Protein AF-A0A1E4EXP7-F1 (afdb_monomer)

Solvent-accessible surface area (backbone atoms only — not comparable to full-atom values): 27212 Å² total; per-residue (Å²): 141,88,82,90,79,83,70,79,64,66,71,60,51,71,40,65,64,54,42,50,50,17,50,49,35,10,52,32,34,18,41,56,53,48,51,50,27,26,56,48,20,14,57,76,69,69,42,52,72,47,19,53,50,53,31,51,52,49,46,51,54,23,49,56,52,50,35,57,50,55,22,58,59,21,24,56,42,31,62,53,93,47,59,68,59,51,48,50,54,48,51,49,32,39,49,22,26,16,51,13,16,44,50,32,41,74,40,35,38,18,46,23,33,23,39,35,50,50,32,53,46,40,69,80,60,34,77,73,47,68,76,38,67,69,49,48,53,53,38,57,55,35,39,77,41,70,45,89,61,89,65,63,92,89,54,54,74,87,58,60,67,65,42,50,49,48,41,19,52,29,33,14,45,45,60,30,29,48,51,29,13,39,46,38,18,41,70,36,64,76,28,26,50,14,15,47,37,44,16,53,41,41,41,47,52,22,51,48,44,37,60,70,54,32,49,56,56,56,47,50,52,45,52,34,34,67,71,66,77,39,64,70,56,38,44,42,30,49,37,54,52,50,31,47,21,40,20,53,5,22,54,48,12,68,71,47,34,63,58,48,31,52,53,47,42,52,51,27,53,63,47,28,69,42,7,60,59,42,62,72,49,51,60,65,60,24,52,49,41,17,52,45,34,29,55,55,43,44,52,43,22,23,55,43,30,14,44,76,68,67,38,52,69,57,26,48,52,52,33,51,51,51,50,49,51,39,55,52,50,54,32,61,50,48,22,53,56,17,7,26,45,26,42,29,38,76,66,74,40,53,76,55,49,58,57,52,50,50,48,39,41,48,22,32,26,53,11,26,49,50,23,54,43,39,38,50,20,42,25,43,46,45,45,51,50,43,56,48,30,72,76,63,76,35,68,68,61,48,52,59,46,61,70,36,75,88,40,44,66,64,59,61,67,31,66,46,75,66,59,72,82,86,56,54,82,76,59,52,78,81,50,65,65,69,47,48,54,47,43,19,55,33,36,13,43,44,62,28,27,48,56,22,12,44,49,23,12,37,54,29,41,44,50,22,51,55,32,48,77,71,74,42,94,28,38,55,36,31,5,12,14,40,14,11,38,39,42,18,53,38,42,37,48,52,23,51,51,49,39,58,69,55,39,46,55,56,52,49,51,49,44,53,34,33,57,71,66,77,36,60,71,63,58,47,51,45,49,36,50,52,52,40,52,18,42,28,50,4,27,52,50,18,66,70,45,34,62,63,49,16,52,52,41,36,52,52,15,43,50,53,23,47,64,68,66,107

Mean predicted aligned error: 7.11 Å

Secondary structure (DSSP, 8-state):
---S-----GGGGGSHHHHHHHHHHHHHHHHHHGGGGHHHHHHHHS-HHHHHHHHHHHHHHHHHHHHHHHHHHHGGGGT-S-HHHHHHHHHHHHHHHHHHHHHHHHTHHHHHHHHHHHHHHHHHH-GGGGGSHHHHHHHHHHTTSPP-----TT--TT--HHHHHHHHHHHHHHHHHHHHHHHHHHH-GGGHHHHHHHHHHHHHHHHHHIIIIIHHHHHHHHHHHHTTSS-THHHHHHHHHHHHHHHHHHHHHHHHHHHHHHHHHHHHHHHHHTHHHHHH--HHHHHHHHHHHHHHHHHHHHHHHHHHTS-HHHHHHHHHHHHHHHHHHHHHHHHHHHHHHHHHHHTT-HHHHHHHHHHHHHHHHHHHHHHHHTHHHHHHHHHHHHHHHHHHS-HHHHHHHHTSGGGHHHHHTT------TT--GGGGGGS-HHHHHHHHHHHHHHHHHHHHHHHHHHHHHHHHHHHHHTT---HHHHHHHHHHHHHHHHHHHHHHHHIIIIIHHHHHHHHHHHHTTSS-HHHHHHHHHHHHHHHHHHHHHHHHHHHHHHHHHHHHHHHHHHHTT-

Nearest PDB structures (foldseek):
  6jb3-assembly1_B  TM=1.996E-01  e=1.560E-01  Mesocricetus auratus
  7vlu-assembly1_A  TM=1.390E-01  e=1.387E-01  Rattus norvegicus
  8s5u-assembly1_A  TM=1.853E-01  e=9.486E+00  Homo sapiens

Sequence (566 aa):
MNGIQVLLNLHLLSDPRLCFIVLISGVVAMLGSLNIASRPAAVVTGKVAQATTIAGIAFMFSRLANMFYQPLMAGYTGGNPDPHILFQQVQLVVVGSALGGLASWLLLPNFISMFCAMVEQLDEHGIKSFLKPAVAARILGQFAKRYPMGVRLGQLHGIPKSFLFFNVFATAVWTVGALSAIYCSGAMPAYKSTALLLSGLVNSFAAIAFTMWVDPQAALITDDVVENRRPREQIFAAAIHLGLGNFVGGILGLAVMHVSIALIGQATLQIGSQGSLVAGSIWPIIALNVGLTILASTSYAARVSAVITRQVALALAIYNFFNLITRLSQQIYLPLVGSMSDFLVNQHQVDKLENQLRGLIGGASFGALLGLLLLPTFIEIINQAIRQMQRHGSMAVVVLRCLRPASWPVILGCLRPPSFMGVGLADLKRIPNFFLIGNVLVLSIHTMGSFAAVCAGAHLSALAANMAQAGQENSTMLAAAGAATLLSSVVNGIATITLSLVVDPSTSRITDQCRRDNRPLGDIKTTALFLMLGMLGGTLLSQVFFTPARLLIQHCAVLLATFLGK

Structure (mmCIF, N/CA/C/O backbone):
data_AF-A0A1E4EXP7-F1
#
_entry.id   AF-A0A1E4EXP7-F1
#
loop_
_atom_site.group_PDB
_atom_site.id
_atom_site.type_symbol
_atom_site.label_atom_id
_atom_site.label_alt_id
_atom_site.label_comp_id
_atom_site.label_asym_id
_atom_site.label_entity_id
_atom_site.label_seq_id
_atom_site.pdbx_PDB_ins_code
_atom_site.Cartn_x
_atom_site.Cartn_y
_atom_site.Cartn_z
_atom_site.occupancy
_atom_site.B_iso_or_equiv
_atom_site.auth_seq_id
_atom_site.auth_comp_id
_atom_site.auth_asym_id
_atom_site.auth_atom_id
_atom_site.pdbx_PDB_model_num
ATOM 1 N N . MET A 1 1 ? -2.631 -22.119 -27.568 1.00 36.56 1 MET A N 1
ATOM 2 C CA . MET A 1 1 ? -2.893 -23.382 -26.849 1.00 36.56 1 MET A CA 1
ATOM 3 C C . MET A 1 1 ? -1.798 -24.369 -27.220 1.00 36.56 1 MET A C 1
ATOM 5 O O . MET A 1 1 ? -1.844 -24.884 -28.320 1.00 36.56 1 MET A O 1
ATOM 9 N N . ASN A 1 2 ? -0.823 -24.582 -26.336 1.00 33.06 2 ASN A N 1
ATOM 10 C CA . ASN A 1 2 ? 0.008 -25.789 -26.277 1.00 33.06 2 ASN A CA 1
ATOM 11 C C . ASN A 1 2 ? -0.004 -26.192 -24.802 1.00 33.06 2 ASN A C 1
ATOM 13 O O . ASN A 1 2 ? 0.475 -25.446 -23.950 1.00 33.06 2 ASN A O 1
ATOM 17 N N . GLY A 1 3 ? -0.706 -27.279 -24.502 1.00 36.84 3 GLY A N 1
ATOM 18 C CA . GLY A 1 3 ? -0.914 -27.764 -23.148 1.00 36.84 3 GLY A CA 1
ATOM 19 C C . GLY A 1 3 ? 0.183 -28.728 -22.708 1.00 36.84 3 GLY A C 1
ATOM 20 O O . GLY A 1 3 ? 0.629 -29.555 -23.490 1.00 36.84 3 GLY A O 1
ATOM 21 N N . ILE A 1 4 ? 0.482 -28.652 -21.408 1.00 41.91 4 ILE A N 1
ATOM 22 C CA . ILE A 1 4 ? 0.804 -29.791 -20.535 1.00 41.91 4 ILE A CA 1
ATOM 23 C C . ILE A 1 4 ? 2.222 -30.372 -20.690 1.00 41.91 4 ILE A C 1
ATOM 25 O O . ILE A 1 4 ? 2.430 -31.399 -21.317 1.00 41.91 4 ILE A O 1
ATOM 29 N N . GLN A 1 5 ? 3.188 -29.731 -20.025 1.00 40.31 5 GLN A N 1
ATOM 30 C CA . GLN A 1 5 ? 3.947 -30.269 -18.875 1.00 40.31 5 GLN A CA 1
ATOM 31 C C . GLN A 1 5 ? 5.170 -29.376 -18.632 1.00 40.31 5 GLN A C 1
ATOM 33 O O . GLN A 1 5 ? 6.296 -29.705 -18.989 1.00 40.31 5 GLN A O 1
ATOM 38 N N . VAL A 1 6 ? 4.964 -28.228 -17.984 1.00 47.38 6 VAL A N 1
ATOM 39 C CA . VAL A 1 6 ? 6.074 -27.573 -17.289 1.00 47.38 6 VAL A CA 1
ATOM 40 C C . VAL A 1 6 ? 6.144 -28.231 -15.921 1.00 47.38 6 VAL A C 1
ATOM 42 O O . VAL A 1 6 ? 5.495 -27.798 -14.971 1.00 47.38 6 VAL A O 1
ATOM 45 N N . LEU A 1 7 ? 6.853 -29.358 -15.851 1.00 51.53 7 LEU A N 1
ATOM 46 C CA . LEU A 1 7 ? 7.320 -29.888 -14.576 1.00 51.53 7 LEU A CA 1
ATOM 47 C C . LEU A 1 7 ? 8.075 -28.741 -13.899 1.00 51.53 7 LEU A C 1
ATOM 49 O O . LEU A 1 7 ? 8.980 -28.164 -14.501 1.00 51.53 7 LEU A O 1
ATOM 53 N N . LEU A 1 8 ? 7.634 -28.346 -12.702 1.00 61.16 8 LEU A N 1
ATOM 54 C CA . LEU A 1 8 ? 8.267 -27.279 -11.935 1.00 61.16 8 LEU A CA 1
ATOM 55 C C . LEU A 1 8 ? 9.754 -27.624 -11.825 1.00 61.16 8 LEU A C 1
ATOM 57 O O . LEU A 1 8 ? 10.100 -28.642 -11.222 1.00 61.16 8 LEU A O 1
ATOM 61 N N . ASN A 1 9 ? 10.623 -26.842 -12.467 1.00 72.69 9 ASN A N 1
ATOM 62 C CA . ASN A 1 9 ? 12.036 -27.176 -12.509 1.00 72.69 9 ASN A CA 1
ATOM 63 C C . ASN A 1 9 ? 12.654 -26.876 -11.141 1.00 72.69 9 ASN A C 1
ATOM 65 O O . ASN A 1 9 ? 13.108 -25.766 -10.870 1.00 72.69 9 ASN A O 1
ATOM 69 N N . LEU A 1 10 ? 12.647 -27.878 -10.261 1.00 69.75 10 LEU A N 1
ATOM 70 C CA . LEU A 1 10 ? 13.203 -27.778 -8.913 1.00 69.75 10 LEU A CA 1
ATOM 71 C C . LEU A 1 10 ? 14.708 -27.489 -8.931 1.00 69.75 10 LEU A C 1
ATOM 73 O O . LEU A 1 10 ? 15.226 -26.992 -7.936 1.00 69.75 10 LEU A O 1
ATOM 77 N N . HIS A 1 11 ? 15.398 -27.708 -10.057 1.00 72.06 11 HIS A N 1
ATOM 78 C CA . HIS A 1 11 ? 16.786 -27.286 -10.221 1.00 72.06 11 HIS A CA 1
ATOM 79 C C . HIS A 1 11 ? 16.941 -25.764 -10.092 1.00 72.06 11 HIS A C 1
ATOM 81 O O . HIS A 1 11 ? 17.993 -25.301 -9.681 1.00 72.06 11 HIS A O 1
ATOM 87 N N . LEU A 1 12 ? 15.906 -24.957 -10.353 1.00 75.94 12 LEU A N 1
ATOM 88 C CA . LEU A 1 12 ? 15.971 -23.508 -10.121 1.00 75.94 12 LEU A CA 1
ATOM 89 C C . LEU A 1 12 ? 16.140 -23.150 -8.635 1.00 75.94 12 LEU A C 1
ATOM 91 O O . LEU A 1 12 ? 16.647 -22.076 -8.328 1.00 75.94 12 LEU A O 1
ATOM 95 N N . LEU A 1 13 ? 15.769 -24.041 -7.706 1.00 71.62 13 LEU A N 1
ATOM 96 C CA . LEU A 1 13 ? 16.026 -23.857 -6.271 1.00 71.62 13 LEU A CA 1
ATOM 97 C C . LEU A 1 13 ? 17.495 -24.082 -5.889 1.00 71.62 13 LEU A C 1
ATOM 99 O O . LEU A 1 13 ? 17.855 -23.806 -4.745 1.00 71.62 13 LEU A O 1
ATOM 103 N N . SER A 1 14 ? 18.345 -24.557 -6.809 1.00 72.69 14 SER A N 1
ATOM 104 C CA . SER A 1 14 ? 19.792 -24.566 -6.581 1.00 72.69 14 SER A CA 1
ATOM 105 C C . SER A 1 14 ? 20.354 -23.149 -6.475 1.00 72.69 14 SER A C 1
ATOM 107 O O . SER A 1 14 ? 21.429 -22.972 -5.912 1.00 72.69 14 SER A O 1
ATOM 109 N N . ASP A 1 15 ? 19.639 -22.147 -7.001 1.00 80.94 15 ASP A N 1
ATOM 110 C CA . ASP A 1 15 ? 19.939 -20.746 -6.745 1.00 80.94 15 ASP A CA 1
ATOM 111 C C . ASP A 1 15 ? 19.566 -20.402 -5.285 1.00 80.94 15 ASP A C 1
ATOM 113 O O . ASP A 1 15 ? 18.373 -20.361 -4.939 1.00 80.94 15 ASP A O 1
ATOM 117 N N . PRO A 1 16 ? 20.555 -20.134 -4.405 1.00 81.31 16 PRO A N 1
ATOM 118 C CA . PRO A 1 16 ? 20.297 -19.818 -3.001 1.00 81.31 16 PRO A CA 1
ATOM 119 C C . PRO A 1 16 ? 19.409 -18.580 -2.840 1.00 81.31 16 PRO A C 1
ATOM 121 O O . PRO A 1 16 ? 18.680 -18.460 -1.852 1.00 81.31 16 PRO A O 1
ATOM 124 N N . ARG A 1 17 ? 19.412 -17.675 -3.822 1.00 81.06 17 ARG A N 1
ATOM 125 C CA . ARG A 1 17 ? 18.626 -16.440 -3.806 1.00 81.06 17 ARG A CA 1
ATOM 126 C C . ARG A 1 17 ? 17.150 -16.731 -4.032 1.00 81.06 17 ARG A C 1
ATOM 128 O O . ARG A 1 17 ? 16.307 -16.191 -3.316 1.00 81.06 17 ARG A O 1
ATOM 135 N N . LEU A 1 18 ? 16.821 -17.594 -4.995 1.00 84.56 18 LEU A N 1
ATOM 136 C CA . LEU A 1 18 ? 15.436 -17.988 -5.245 1.00 84.56 18 LEU A CA 1
ATOM 137 C C . LEU A 1 18 ? 14.900 -18.775 -4.050 1.00 84.56 18 LEU A C 1
ATOM 139 O O . LEU A 1 18 ? 13.798 -18.497 -3.584 1.00 84.56 18 LEU A O 1
ATOM 143 N N . CYS A 1 19 ? 15.706 -19.686 -3.501 1.00 86.69 19 CYS A N 1
ATOM 144 C CA . CYS A 1 19 ? 15.365 -20.420 -2.284 1.00 86.69 19 CYS A CA 1
ATOM 145 C C . CYS A 1 19 ? 15.059 -19.470 -1.111 1.00 86.69 19 CYS A C 1
ATOM 147 O O . CYS A 1 19 ? 14.025 -19.602 -0.452 1.00 86.69 19 CYS A O 1
ATOM 149 N N . PHE A 1 20 ? 15.892 -18.445 -0.904 1.00 87.31 20 PHE A N 1
ATOM 150 C CA . PHE A 1 20 ? 15.668 -17.418 0.114 1.00 87.31 20 PHE A CA 1
ATOM 151 C C . PHE A 1 20 ? 14.367 -16.630 -0.106 1.00 87.31 20 PHE A C 1
ATOM 153 O O . PHE A 1 20 ? 13.609 -16.420 0.842 1.00 87.31 20 PHE A O 1
ATOM 160 N N . ILE A 1 21 ? 14.055 -16.235 -1.345 1.00 88.00 21 ILE A N 1
ATOM 161 C CA . ILE A 1 21 ? 12.807 -15.520 -1.668 1.00 88.00 21 ILE A CA 1
ATOM 162 C C . ILE A 1 21 ? 11.582 -16.414 -1.467 1.00 88.00 21 ILE A C 1
ATOM 164 O O . ILE A 1 21 ? 10.581 -15.956 -0.918 1.00 88.00 21 ILE A O 1
ATOM 168 N N . VAL A 1 22 ? 11.652 -17.686 -1.866 1.00 90.44 22 VAL A N 1
ATOM 169 C CA . VAL A 1 22 ? 10.590 -18.680 -1.644 1.00 90.44 22 VAL A CA 1
ATOM 170 C C . VAL A 1 22 ? 10.346 -18.874 -0.144 1.00 90.44 22 VAL A C 1
ATOM 172 O O . VAL A 1 22 ? 9.193 -18.880 0.294 1.00 90.44 22 VAL A O 1
ATOM 175 N N . LEU A 1 23 ? 11.413 -18.954 0.658 1.00 90.81 23 LEU A N 1
ATOM 176 C CA . LEU A 1 23 ? 11.327 -19.053 2.114 1.00 90.81 23 LEU A CA 1
ATOM 177 C C . LEU A 1 23 ? 10.693 -17.800 2.732 1.00 90.81 23 LEU A C 1
ATOM 179 O O . LEU A 1 23 ? 9.751 -17.918 3.515 1.00 90.81 23 LEU A O 1
ATOM 183 N N . ILE A 1 24 ? 11.161 -16.604 2.361 1.00 89.31 24 ILE A N 1
ATOM 184 C CA . ILE A 1 24 ? 10.587 -15.338 2.841 1.00 89.31 24 ILE A CA 1
ATOM 185 C C . ILE A 1 24 ? 9.120 -15.217 2.438 1.00 89.31 24 ILE A C 1
ATOM 187 O O . ILE A 1 24 ? 8.302 -14.844 3.273 1.00 89.31 24 ILE A O 1
ATOM 191 N N . SER A 1 25 ? 8.771 -15.558 1.197 1.00 90.25 25 SER A N 1
ATOM 192 C CA . SER A 1 25 ? 7.389 -15.599 0.707 1.00 90.25 25 SER A CA 1
ATOM 193 C C . SER A 1 25 ? 6.513 -16.483 1.601 1.00 90.25 25 SER A C 1
ATOM 195 O O . SER A 1 25 ? 5.449 -16.054 2.054 1.00 90.25 25 SER A O 1
ATOM 197 N N . GLY A 1 26 ? 7.001 -17.677 1.956 1.00 92.50 26 GLY A N 1
ATOM 198 C CA . GLY A 1 26 ? 6.333 -18.565 2.907 1.00 92.50 26 GLY A CA 1
ATOM 199 C C . GLY A 1 26 ? 6.192 -17.960 4.306 1.00 92.50 26 GLY A C 1
ATOM 200 O O . GLY A 1 26 ? 5.105 -17.989 4.883 1.00 92.50 26 GLY A O 1
ATOM 201 N N . VAL A 1 27 ? 7.246 -17.343 4.847 1.00 90.38 27 VAL A N 1
ATOM 202 C CA . VAL A 1 27 ? 7.195 -16.668 6.158 1.00 90.38 27 VAL A CA 1
ATOM 203 C C . VAL A 1 27 ? 6.195 -15.509 6.146 1.00 90.38 27 VAL A C 1
ATOM 205 O O . VAL A 1 27 ? 5.391 -15.384 7.069 1.00 90.38 27 VAL A O 1
ATOM 208 N N . VAL A 1 28 ? 6.184 -14.689 5.093 1.00 88.75 28 VAL A N 1
ATOM 209 C CA . VAL A 1 28 ? 5.241 -13.574 4.924 1.00 88.75 28 VAL A CA 1
ATOM 210 C C . VAL A 1 28 ? 3.802 -14.087 4.870 1.00 88.75 28 VAL A C 1
ATOM 212 O O . VAL A 1 28 ? 2.951 -13.568 5.596 1.00 88.75 28 VAL A O 1
ATOM 215 N N . ALA A 1 29 ? 3.526 -15.126 4.076 1.00 90.31 29 ALA A N 1
ATOM 216 C CA . ALA A 1 29 ? 2.202 -15.743 3.986 1.00 90.31 29 ALA A CA 1
ATOM 217 C C . ALA A 1 29 ? 1.756 -16.364 5.323 1.00 90.31 29 ALA A C 1
ATOM 219 O O . ALA A 1 29 ? 0.590 -16.237 5.723 1.00 90.31 29 ALA A O 1
ATOM 220 N N . MET A 1 30 ? 2.695 -16.971 6.056 1.00 91.06 30 MET A N 1
ATOM 221 C CA . MET A 1 30 ? 2.448 -17.524 7.385 1.00 91.06 30 MET A CA 1
ATOM 222 C C . MET A 1 30 ? 2.076 -16.429 8.392 1.00 91.06 30 MET A C 1
ATOM 224 O O . MET A 1 30 ? 1.069 -16.558 9.093 1.00 91.06 30 MET A O 1
ATOM 228 N N . LEU A 1 31 ? 2.851 -15.339 8.431 1.00 85.44 31 LEU A N 1
ATOM 229 C CA . LEU A 1 31 ? 2.605 -14.172 9.285 1.00 85.44 31 LEU A CA 1
ATOM 230 C C . LEU A 1 31 ? 1.317 -13.432 8.906 1.00 85.44 31 LEU A C 1
ATOM 232 O O . LEU A 1 31 ? 0.641 -12.906 9.782 1.00 85.44 31 LEU A O 1
ATOM 236 N N . GLY A 1 32 ? 0.947 -13.397 7.624 1.00 81.88 32 GLY A N 1
ATOM 237 C CA . GLY A 1 32 ? -0.327 -12.818 7.186 1.00 81.88 32 GLY A CA 1
ATOM 238 C C . GLY A 1 32 ? -1.527 -13.599 7.726 1.00 81.88 32 GLY A C 1
ATOM 239 O O . GLY A 1 32 ? -2.496 -13.016 8.212 1.00 81.88 32 GLY A O 1
ATOM 240 N N . SER A 1 33 ? -1.422 -14.929 7.726 1.00 82.81 33 SER A N 1
ATOM 241 C CA . SER A 1 33 ? -2.457 -15.837 8.238 1.00 82.81 33 SER A CA 1
ATOM 242 C C . SER A 1 33 ? -2.498 -15.904 9.772 1.00 82.81 33 SER A C 1
ATOM 244 O O . SER A 1 33 ? -3.517 -16.282 10.347 1.00 82.81 33 SER A O 1
ATOM 246 N N . LEU A 1 34 ? -1.439 -15.446 10.450 1.00 78.50 34 LEU A N 1
ATOM 247 C CA . LEU A 1 34 ? -1.351 -15.368 11.911 1.00 78.50 34 LEU A CA 1
ATOM 248 C C . LEU A 1 34 ? -2.489 -14.552 12.537 1.00 78.50 34 LEU A C 1
ATOM 250 O O . LEU A 1 34 ? -2.946 -14.851 13.639 1.00 78.50 34 LEU A O 1
ATOM 254 N N . ASN A 1 35 ? -2.986 -13.543 11.818 1.00 81.31 35 ASN A N 1
ATOM 255 C CA . ASN A 1 35 ? -4.064 -12.685 12.295 1.00 81.31 35 ASN A CA 1
ATOM 256 C C . ASN A 1 35 ? -5.372 -13.462 12.554 1.00 81.31 35 ASN A C 1
ATOM 258 O O . ASN A 1 35 ? -6.190 -13.050 13.374 1.00 81.31 35 ASN A O 1
ATOM 262 N N . ILE A 1 36 ? -5.550 -14.632 11.931 1.00 89.25 36 ILE A N 1
ATOM 263 C CA . ILE A 1 36 ? -6.694 -15.519 12.179 1.00 89.25 36 ILE A CA 1
ATOM 264 C C . ILE A 1 36 ? -6.719 -15.996 13.639 1.00 89.25 36 ILE A C 1
ATOM 266 O O . ILE A 1 36 ? -7.799 -16.094 14.219 1.00 89.25 36 ILE A O 1
ATOM 270 N N . ALA A 1 37 ? -5.555 -16.225 14.260 1.00 91.62 37 ALA A N 1
ATOM 271 C CA . ALA A 1 37 ? -5.447 -16.676 15.650 1.00 91.62 37 ALA A CA 1
ATOM 272 C C . ALA A 1 37 ? -5.903 -15.618 16.673 1.00 91.62 37 ALA A C 1
ATOM 274 O O . ALA A 1 37 ? -6.250 -15.964 17.804 1.00 91.62 37 ALA A O 1
ATOM 275 N N . SER A 1 38 ? -5.955 -14.341 16.277 1.00 91.25 38 SER A N 1
ATOM 276 C CA . SER A 1 38 ? -6.338 -13.246 17.171 1.00 91.25 38 SER A CA 1
ATOM 277 C C . SER A 1 38 ? -7.794 -13.318 17.632 1.00 91.25 38 SER A C 1
ATOM 279 O O . SER A 1 38 ? -8.074 -13.039 18.795 1.00 91.25 38 SER A O 1
ATOM 281 N N . ARG A 1 39 ? -8.721 -13.731 16.757 1.00 91.06 39 ARG A N 1
ATOM 282 C CA . ARG A 1 39 ? -10.156 -13.786 17.078 1.00 91.06 39 ARG A CA 1
ATOM 283 C C . ARG A 1 39 ? -10.492 -14.915 18.063 1.00 91.06 39 ARG A C 1
ATOM 285 O O . ARG A 1 39 ? -11.143 -14.625 19.064 1.00 91.06 39 ARG A O 1
ATOM 292 N N . PRO A 1 40 ? -10.014 -16.164 17.884 1.00 92.94 40 PRO A N 1
ATOM 293 C CA . PRO A 1 40 ? -10.123 -17.178 18.928 1.00 92.94 40 PRO A CA 1
ATOM 294 C C . PRO A 1 40 ? -9.490 -16.725 20.246 1.00 92.94 40 PRO A C 1
ATOM 296 O O . PRO A 1 40 ? -10.116 -16.859 21.292 1.00 92.94 40 PRO A O 1
ATOM 299 N N . ALA A 1 41 ? -8.298 -16.120 20.214 1.00 92.06 41 ALA A N 1
ATOM 300 C CA . ALA A 1 41 ? -7.655 -15.624 21.429 1.00 92.06 41 ALA A CA 1
ATOM 301 C C . ALA A 1 41 ? -8.477 -14.529 22.136 1.00 92.06 41 ALA A C 1
ATOM 303 O O . ALA A 1 41 ? -8.540 -14.515 23.367 1.00 92.06 41 ALA A O 1
ATOM 304 N N . ALA A 1 42 ? -9.155 -13.657 21.381 1.00 91.12 42 ALA A N 1
ATOM 305 C CA . ALA A 1 42 ? -10.086 -12.662 21.913 1.00 91.12 42 ALA A CA 1
ATOM 306 C C . ALA A 1 42 ? -11.237 -13.313 22.693 1.00 91.12 42 ALA A C 1
ATOM 308 O O . ALA A 1 42 ? -11.539 -12.891 23.807 1.00 91.12 42 ALA A O 1
ATOM 309 N N . VAL A 1 43 ? -11.843 -14.361 22.125 1.00 91.25 43 VAL A N 1
ATOM 310 C CA . VAL A 1 43 ? -12.943 -15.114 22.747 1.00 91.25 43 VAL A CA 1
ATOM 311 C C . VAL A 1 43 ? -12.469 -15.870 23.987 1.00 91.25 43 VAL A C 1
ATOM 313 O O . VAL A 1 43 ? -13.150 -15.866 25.009 1.00 91.25 43 VAL A O 1
ATOM 316 N N . VAL A 1 44 ? -11.296 -16.505 23.916 1.00 91.69 44 VAL A N 1
ATOM 317 C CA . VAL A 1 44 ? -10.733 -17.295 25.023 1.00 91.69 44 VAL A CA 1
ATOM 318 C C . VAL A 1 44 ? -10.397 -16.417 26.223 1.00 91.69 44 VAL A C 1
ATOM 320 O O . VAL A 1 44 ? -10.703 -16.783 27.353 1.00 91.69 44 VAL A O 1
ATOM 323 N N . THR A 1 45 ? -9.778 -15.263 25.980 1.00 91.31 45 THR A N 1
ATOM 324 C CA . THR A 1 45 ? -9.365 -14.338 27.046 1.00 91.31 45 THR A CA 1
ATOM 325 C C . THR A 1 45 ? -10.495 -13.421 27.511 1.00 91.31 45 THR A C 1
ATOM 327 O O . THR A 1 45 ? -10.396 -12.843 28.589 1.00 91.31 45 THR A O 1
ATOM 330 N N . GLY A 1 46 ? -11.548 -13.247 26.704 1.00 88.38 46 GLY A N 1
ATOM 331 C CA . GLY A 1 46 ? -12.603 -12.254 26.925 1.00 88.38 46 GLY A CA 1
ATOM 332 C C . GLY A 1 46 ? -12.165 -10.804 26.662 1.00 88.38 46 GLY A C 1
ATOM 333 O O . GLY A 1 46 ? -12.914 -9.877 26.957 1.00 88.38 46 GLY A O 1
ATOM 334 N N . LYS A 1 47 ? -10.961 -10.575 26.112 1.00 88.75 47 LYS A N 1
ATOM 335 C CA . LYS A 1 47 ? -10.327 -9.245 26.000 1.00 88.75 47 LYS A CA 1
ATOM 336 C C . LYS A 1 47 ? -10.217 -8.783 24.542 1.00 88.75 47 LYS A C 1
ATOM 338 O O . LYS A 1 47 ? -9.127 -8.645 23.982 1.00 88.75 47 LYS A O 1
ATOM 343 N N . VAL A 1 48 ? -11.362 -8.504 23.913 1.00 87.44 48 VAL A N 1
ATOM 344 C CA . VAL A 1 48 ? -11.467 -8.184 22.470 1.00 87.44 48 VAL A CA 1
ATOM 345 C C . VAL A 1 48 ? -10.598 -6.993 22.045 1.00 87.44 48 VAL A C 1
ATOM 347 O O . VAL A 1 48 ? -9.898 -7.059 21.031 1.00 87.44 48 VAL A O 1
ATOM 350 N N . ALA A 1 49 ? -10.579 -5.912 22.830 1.00 84.00 49 ALA A N 1
ATOM 351 C CA . ALA A 1 49 ? -9.815 -4.706 22.496 1.00 84.00 49 ALA A CA 1
ATOM 352 C C . ALA A 1 49 ? -8.293 -4.953 22.461 1.00 84.00 49 ALA A C 1
ATOM 354 O O . ALA A 1 49 ? -7.583 -4.463 21.577 1.00 84.00 49 ALA A O 1
ATOM 355 N N . GLN A 1 50 ? -7.782 -5.753 23.395 1.00 89.44 50 GLN A N 1
ATOM 356 C CA . GLN A 1 50 ? -6.362 -6.097 23.460 1.00 89.44 50 GLN A CA 1
ATOM 357 C C . GLN A 1 50 ? -5.975 -7.089 22.376 1.00 89.44 50 GLN A C 1
ATOM 359 O O . GLN A 1 50 ? -4.954 -6.893 21.722 1.00 89.44 50 GLN A O 1
ATOM 364 N N . ALA A 1 51 ? -6.817 -8.090 22.113 1.00 89.44 51 ALA A N 1
ATOM 365 C CA . ALA A 1 51 ? -6.629 -8.993 20.984 1.00 89.44 51 ALA A CA 1
ATOM 366 C C . ALA A 1 51 ? -6.569 -8.234 19.653 1.00 89.44 51 ALA A C 1
ATOM 368 O O . ALA A 1 51 ? -5.677 -8.488 18.848 1.00 89.44 51 ALA A O 1
ATOM 369 N N . THR A 1 52 ? -7.433 -7.232 19.467 1.00 85.38 52 THR A N 1
ATOM 370 C CA . THR A 1 52 ? -7.407 -6.340 18.294 1.00 85.38 52 THR A CA 1
ATOM 371 C C . THR A 1 52 ? -6.113 -5.520 18.225 1.00 85.38 52 THR A C 1
ATOM 373 O O . THR A 1 52 ? -5.560 -5.307 17.147 1.00 85.38 52 THR A O 1
ATOM 376 N N . THR A 1 53 ? -5.581 -5.094 19.372 1.00 87.44 53 THR A N 1
ATOM 377 C CA . THR A 1 53 ? -4.303 -4.367 19.440 1.00 87.44 53 THR A CA 1
ATOM 378 C C . THR A 1 53 ? -3.126 -5.269 19.053 1.00 87.44 53 THR A C 1
ATOM 380 O O . THR A 1 53 ? -2.315 -4.890 18.208 1.00 87.44 53 THR A O 1
ATOM 383 N N . ILE A 1 54 ? -3.050 -6.485 19.608 1.00 89.31 54 ILE A N 1
ATOM 384 C CA . ILE A 1 54 ? -2.018 -7.476 19.261 1.00 89.31 54 ILE A CA 1
ATOM 385 C C . ILE A 1 54 ? -2.121 -7.885 17.786 1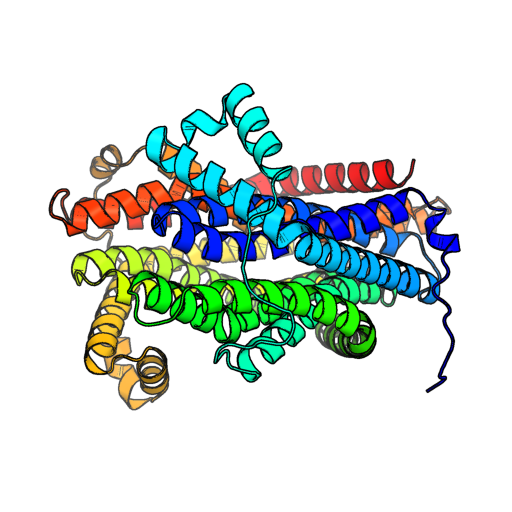.00 89.31 54 ILE A C 1
ATOM 387 O O . ILE A 1 54 ? -1.104 -7.944 17.096 1.00 89.31 54 ILE A O 1
ATOM 391 N N . ALA A 1 55 ? -3.339 -8.097 17.282 1.00 87.69 55 ALA A N 1
ATOM 392 C CA . ALA A 1 55 ? -3.616 -8.330 15.868 1.00 87.69 55 ALA A CA 1
ATOM 393 C C . ALA A 1 55 ? -3.065 -7.206 14.983 1.00 87.69 55 ALA A C 1
ATOM 395 O O . ALA A 1 55 ? -2.370 -7.476 14.006 1.00 87.69 55 ALA A O 1
ATOM 396 N N . GLY A 1 56 ? -3.315 -5.945 15.351 1.00 85.00 56 GLY A N 1
ATOM 397 C CA . GLY A 1 56 ? -2.789 -4.778 14.643 1.00 85.00 56 GLY A CA 1
ATOM 398 C C . GLY A 1 56 ? -1.258 -4.740 14.605 1.00 85.00 56 GLY A C 1
ATOM 399 O O . GLY A 1 56 ? -0.679 -4.464 13.554 1.00 85.00 56 GLY A O 1
ATOM 400 N N . ILE A 1 57 ? -0.595 -5.085 15.714 1.00 84.56 57 ILE A N 1
ATOM 401 C CA . ILE A 1 57 ? 0.872 -5.171 15.789 1.00 84.56 57 ILE A CA 1
ATOM 402 C C . ILE A 1 57 ? 1.395 -6.297 14.888 1.00 84.56 57 ILE A C 1
ATOM 404 O O . ILE A 1 57 ? 2.277 -6.061 14.062 1.00 84.56 57 ILE A O 1
ATOM 408 N N . ALA A 1 58 ? 0.837 -7.506 14.996 1.00 85.00 58 ALA A N 1
ATOM 409 C CA . ALA A 1 58 ? 1.229 -8.645 14.164 1.00 85.00 58 ALA A CA 1
ATOM 410 C C . ALA A 1 58 ? 1.032 -8.350 12.667 1.00 85.00 58 ALA A C 1
ATOM 412 O O . ALA A 1 58 ? 1.901 -8.632 11.841 1.00 85.00 58 ALA A O 1
ATOM 413 N N . PHE A 1 59 ? -0.081 -7.703 12.323 1.00 83.12 59 PHE A N 1
ATOM 414 C CA . PHE A 1 59 ? -0.383 -7.271 10.967 1.00 83.12 59 PHE A CA 1
ATOM 415 C C . PHE A 1 59 ? 0.603 -6.220 10.443 1.00 83.12 59 PHE A C 1
ATOM 417 O O . PHE A 1 59 ? 1.018 -6.291 9.286 1.00 83.12 59 PHE A O 1
ATOM 424 N N . MET A 1 60 ? 1.027 -5.272 11.284 1.00 81.56 60 MET A N 1
ATOM 425 C CA . MET A 1 60 ? 2.059 -4.294 10.930 1.00 81.56 60 MET A CA 1
ATOM 426 C C . MET A 1 60 ? 3.392 -4.981 10.595 1.00 81.56 60 MET A C 1
ATOM 428 O O . MET A 1 60 ? 4.003 -4.646 9.581 1.00 81.56 60 MET A O 1
ATOM 432 N N . PHE A 1 61 ? 3.810 -5.978 11.383 1.00 81.81 61 PHE A N 1
ATOM 433 C CA . PHE A 1 61 ? 5.013 -6.769 11.092 1.00 81.81 61 PHE A CA 1
ATOM 434 C C . PHE A 1 61 ? 4.886 -7.579 9.796 1.00 81.81 61 PHE A C 1
ATOM 436 O O . PHE A 1 61 ? 5.810 -7.580 8.983 1.00 81.81 61 PHE A O 1
ATOM 443 N N . SER A 1 62 ? 3.736 -8.220 9.565 1.00 82.25 62 SER A N 1
ATOM 444 C CA . SER A 1 62 ? 3.468 -8.938 8.311 1.00 82.25 62 SER A CA 1
ATOM 445 C C . SER A 1 62 ? 3.546 -8.003 7.096 1.00 82.25 62 SER A C 1
ATOM 447 O O . SER A 1 62 ? 4.197 -8.331 6.102 1.00 82.25 62 SER A O 1
ATOM 449 N N . ARG A 1 63 ? 2.967 -6.797 7.191 1.00 79.50 63 ARG A N 1
ATOM 450 C CA . ARG A 1 63 ? 3.068 -5.774 6.138 1.00 79.50 63 ARG A CA 1
ATOM 451 C C . ARG A 1 63 ? 4.505 -5.335 5.893 1.00 79.50 63 ARG A C 1
ATOM 453 O O . ARG A 1 63 ? 4.900 -5.257 4.733 1.00 79.50 63 ARG A O 1
ATOM 460 N N . LEU A 1 64 ? 5.273 -5.086 6.954 1.00 81.88 64 LEU A N 1
ATOM 461 C CA . LEU A 1 64 ? 6.683 -4.711 6.849 1.00 81.88 64 LEU A CA 1
ATOM 462 C C . LEU A 1 64 ? 7.469 -5.772 6.063 1.00 81.88 64 LEU A C 1
ATOM 464 O O . LEU A 1 64 ? 8.163 -5.432 5.111 1.00 81.88 64 LEU A O 1
ATOM 468 N N . ALA A 1 65 ? 7.305 -7.052 6.404 1.00 81.50 65 ALA A N 1
ATOM 469 C CA . ALA A 1 65 ? 7.980 -8.148 5.711 1.00 81.50 65 ALA A CA 1
ATOM 470 C C . ALA A 1 65 ? 7.561 -8.245 4.229 1.00 81.50 65 ALA A C 1
ATOM 472 O O . ALA A 1 65 ? 8.412 -8.362 3.345 1.00 81.50 65 ALA A O 1
ATOM 473 N N . ASN A 1 66 ? 6.262 -8.104 3.937 1.00 79.88 66 ASN A N 1
ATOM 474 C CA . ASN A 1 66 ? 5.742 -8.124 2.567 1.00 79.88 66 ASN A CA 1
ATOM 475 C C . ASN A 1 66 ? 6.291 -6.976 1.695 1.00 79.88 66 ASN A C 1
ATOM 477 O O . ASN A 1 66 ? 6.493 -7.153 0.495 1.00 79.88 66 ASN A O 1
ATOM 481 N N . MET A 1 67 ? 6.552 -5.804 2.286 1.00 81.81 67 MET A N 1
ATOM 482 C CA . MET A 1 67 ? 7.053 -4.631 1.561 1.00 81.81 67 MET A CA 1
ATOM 483 C C . MET A 1 67 ? 8.464 -4.833 0.990 1.00 81.81 67 MET A C 1
ATOM 485 O O . MET A 1 67 ? 8.741 -4.308 -0.083 1.00 81.81 67 MET A O 1
ATOM 489 N N . PHE A 1 68 ? 9.336 -5.593 1.659 1.00 81.38 68 PHE A N 1
ATOM 490 C CA . PHE A 1 68 ? 10.703 -5.858 1.180 1.00 81.38 68 PHE A CA 1
ATOM 491 C C . PHE A 1 68 ? 10.790 -7.036 0.209 1.00 81.38 68 PHE A C 1
ATOM 493 O O . PHE A 1 68 ? 11.668 -7.070 -0.650 1.00 81.38 68 PHE A O 1
ATOM 500 N N . TYR A 1 69 ? 9.863 -7.984 0.313 1.00 82.94 69 TYR A N 1
ATOM 501 C CA . TYR A 1 69 ? 9.837 -9.178 -0.525 1.00 82.94 69 TYR A CA 1
ATOM 502 C C . TYR A 1 69 ? 9.616 -8.864 -2.020 1.00 82.94 69 TYR A C 1
ATOM 504 O O . TYR A 1 69 ? 10.320 -9.409 -2.871 1.00 82.94 69 TYR A O 1
ATOM 512 N N . GLN A 1 70 ? 8.692 -7.960 -2.367 1.00 83.31 70 GLN A N 1
ATOM 513 C CA . GLN A 1 70 ? 8.385 -7.676 -3.778 1.00 83.31 70 GLN A CA 1
ATOM 514 C C . GLN A 1 70 ? 9.558 -7.022 -4.542 1.00 83.31 70 GLN A C 1
ATOM 516 O O . GLN A 1 70 ? 9.867 -7.497 -5.637 1.00 83.31 70 GLN A O 1
ATOM 521 N N . PRO A 1 71 ? 10.262 -6.002 -3.999 1.00 87.75 71 PRO A N 1
ATOM 522 C CA . PRO A 1 71 ? 11.477 -5.470 -4.619 1.00 87.75 71 PRO A CA 1
ATOM 523 C C . PRO A 1 71 ? 12.564 -6.523 -4.863 1.00 87.75 71 PRO A C 1
ATOM 525 O O . PRO A 1 71 ? 13.207 -6.483 -5.910 1.00 87.75 71 PRO A O 1
ATOM 528 N N . LEU A 1 72 ? 12.746 -7.480 -3.940 1.00 84.69 72 LEU A N 1
ATOM 529 C CA . LEU A 1 72 ? 13.714 -8.570 -4.114 1.00 84.69 72 LEU A CA 1
ATOM 530 C C . LEU A 1 72 ? 13.347 -9.450 -5.314 1.00 84.69 72 LEU A C 1
ATOM 532 O O . LEU A 1 72 ? 14.200 -9.754 -6.145 1.00 84.69 72 LEU A O 1
ATOM 536 N N . MET A 1 73 ? 12.067 -9.805 -5.445 1.00 85.19 73 MET A N 1
ATOM 537 C CA . MET A 1 73 ? 11.594 -10.610 -6.570 1.00 85.19 73 MET A CA 1
ATOM 538 C C . MET A 1 73 ? 11.681 -9.855 -7.907 1.00 85.19 73 MET A C 1
ATOM 540 O O . MET A 1 73 ? 12.033 -10.444 -8.928 1.00 85.19 73 MET A O 1
ATOM 544 N N . ALA A 1 74 ? 11.445 -8.539 -7.918 1.00 84.12 74 ALA A N 1
ATOM 545 C CA . ALA A 1 74 ? 11.620 -7.728 -9.125 1.00 84.12 74 ALA A CA 1
ATOM 546 C C . ALA A 1 74 ? 13.071 -7.675 -9.627 1.00 84.12 74 ALA A C 1
ATOM 548 O O . ALA A 1 74 ? 13.280 -7.411 -10.812 1.00 84.12 74 ALA A O 1
ATOM 549 N N . GLY A 1 75 ? 14.063 -7.991 -8.787 1.00 78.12 75 GLY A N 1
ATOM 550 C CA . GLY A 1 75 ? 15.453 -8.153 -9.214 1.00 78.12 75 GLY A CA 1
ATOM 551 C C . GLY A 1 75 ? 15.632 -9.198 -10.327 1.00 78.12 75 GLY A C 1
ATOM 552 O O . GLY A 1 75 ? 16.427 -8.996 -11.238 1.00 78.12 75 GLY A O 1
ATOM 553 N N . TYR A 1 76 ? 14.819 -10.257 -10.354 1.00 76.62 76 TYR A N 1
ATOM 554 C CA . TYR A 1 76 ? 14.916 -11.312 -11.376 1.00 76.62 76 TYR A CA 1
ATOM 555 C C . TYR A 1 76 ? 14.434 -10.889 -12.765 1.00 76.62 76 TYR A C 1
ATOM 557 O O . TYR A 1 76 ? 14.760 -11.536 -13.757 1.00 76.62 76 TYR A O 1
ATOM 565 N N . THR A 1 77 ? 13.695 -9.781 -12.860 1.00 72.75 77 THR A N 1
ATOM 566 C CA . THR A 1 77 ? 13.165 -9.275 -14.138 1.00 72.75 77 THR A CA 1
ATOM 567 C C . THR A 1 77 ? 14.257 -8.738 -15.058 1.00 72.75 77 THR A C 1
ATOM 569 O O . THR A 1 77 ? 14.031 -8.623 -16.257 1.00 72.75 77 THR A O 1
ATOM 572 N N . GLY A 1 78 ? 15.426 -8.391 -14.505 1.00 59.84 78 GLY A N 1
ATOM 573 C CA . GLY A 1 78 ? 16.529 -7.795 -15.254 1.00 59.84 78 GLY A CA 1
ATOM 574 C C . GLY A 1 78 ? 17.655 -8.746 -15.665 1.00 59.84 78 GLY A C 1
ATOM 575 O O . GLY A 1 78 ? 18.540 -8.332 -16.404 1.00 59.84 78 GLY A O 1
ATOM 576 N N . GLY A 1 79 ? 17.649 -9.992 -15.185 1.00 54.06 79 GLY A N 1
ATOM 577 C CA . GLY A 1 79 ? 18.731 -10.956 -15.430 1.00 54.06 79 GLY A CA 1
ATOM 578 C C . GLY A 1 79 ? 18.350 -12.152 -16.301 1.00 54.06 79 GLY A C 1
ATOM 579 O O . GLY A 1 79 ? 19.239 -12.849 -16.775 1.00 54.06 79 GLY A O 1
ATOM 580 N N . ASN A 1 80 ? 17.055 -12.400 -16.521 1.00 58.56 80 ASN A N 1
ATOM 581 C CA . ASN A 1 80 ? 16.580 -13.576 -17.249 1.00 58.56 80 ASN A CA 1
ATOM 582 C C . ASN A 1 80 ? 16.099 -13.205 -18.660 1.00 58.56 80 ASN A C 1
ATOM 584 O O . ASN A 1 80 ? 15.027 -12.615 -18.786 1.00 58.56 80 ASN A O 1
ATOM 588 N N . PRO A 1 81 ? 16.843 -13.572 -19.722 1.00 58.88 81 PRO A N 1
ATOM 589 C CA . PRO A 1 81 ? 16.408 -13.351 -21.100 1.00 58.88 81 PRO A CA 1
ATOM 590 C C . PRO A 1 81 ? 15.264 -14.286 -21.524 1.00 58.88 81 PRO A C 1
ATOM 592 O O . PRO A 1 81 ? 14.620 -14.019 -22.535 1.00 58.88 81 PRO A O 1
ATOM 595 N N . ASP A 1 82 ? 14.992 -15.356 -20.766 1.00 74.88 82 ASP A N 1
ATOM 596 C CA . ASP A 1 82 ? 13.928 -16.316 -21.067 1.00 74.88 82 ASP A CA 1
ATOM 597 C C . ASP A 1 82 ? 12.693 -16.110 -20.158 1.00 74.88 82 ASP A C 1
ATOM 599 O O . ASP A 1 82 ? 12.746 -16.401 -18.951 1.00 74.88 82 ASP A O 1
ATOM 603 N N . PRO A 1 83 ? 11.552 -15.658 -20.719 1.00 77.88 83 PRO A N 1
ATOM 604 C CA . PRO A 1 83 ? 10.288 -15.552 -19.998 1.00 77.88 83 PRO A CA 1
ATOM 605 C C . PRO A 1 83 ? 9.854 -16.867 -19.339 1.00 77.88 83 PRO A C 1
ATOM 607 O O . PRO A 1 83 ? 9.233 -16.840 -18.276 1.00 77.88 83 PRO A O 1
ATOM 610 N N . HIS A 1 84 ? 10.195 -18.028 -19.906 1.00 82.75 84 HIS A N 1
ATOM 611 C CA . HIS A 1 84 ? 9.811 -19.318 -19.331 1.00 82.75 84 HIS A CA 1
ATOM 612 C C . HIS A 1 84 ? 10.491 -19.589 -17.985 1.00 82.75 84 HIS A C 1
ATOM 614 O O . HIS A 1 84 ? 9.842 -20.099 -17.067 1.00 82.75 84 HIS A O 1
ATOM 620 N N . ILE A 1 85 ? 11.760 -19.202 -17.830 1.00 84.44 85 ILE A N 1
ATOM 621 C CA . ILE A 1 85 ? 12.491 -19.342 -16.562 1.00 84.44 85 ILE A CA 1
ATOM 622 C C . ILE A 1 85 ? 11.881 -18.416 -15.511 1.00 84.44 85 ILE A C 1
ATOM 624 O O . ILE A 1 85 ? 11.575 -18.855 -14.402 1.00 84.44 85 ILE A O 1
ATOM 628 N N . LEU A 1 86 ? 11.626 -17.154 -15.871 1.00 85.38 86 LEU A N 1
ATOM 629 C CA . LEU A 1 86 ? 11.002 -16.189 -14.964 1.00 85.38 86 LEU A CA 1
ATOM 630 C C . LEU A 1 86 ? 9.609 -16.657 -14.510 1.00 85.38 86 LEU A C 1
ATOM 632 O O . LEU A 1 86 ? 9.257 -16.511 -13.338 1.00 85.38 86 LEU A O 1
ATOM 636 N N . PHE A 1 87 ? 8.829 -17.265 -15.407 1.00 88.88 87 PHE A N 1
ATOM 637 C CA . PHE A 1 87 ? 7.534 -17.851 -15.065 1.00 88.88 87 PHE A CA 1
ATOM 638 C C . PHE A 1 87 ? 7.667 -18.953 -14.006 1.00 88.88 87 PHE A C 1
ATOM 640 O O . PHE A 1 87 ? 6.958 -18.922 -13.000 1.00 88.88 87 PHE A O 1
ATOM 647 N N . GLN A 1 88 ? 8.601 -19.893 -14.186 1.00 88.44 88 GLN A N 1
ATOM 648 C CA . GLN A 1 88 ? 8.841 -20.976 -13.224 1.00 88.44 88 GLN A CA 1
ATOM 649 C C . GLN A 1 88 ? 9.334 -20.452 -11.868 1.00 88.44 88 GLN A C 1
ATOM 651 O O . GLN A 1 88 ? 8.889 -20.934 -10.825 1.00 88.44 88 GLN A O 1
ATOM 656 N N . GLN A 1 89 ? 10.202 -19.434 -11.861 1.00 89.31 89 GLN A N 1
ATOM 657 C CA . GLN A 1 89 ? 10.640 -18.766 -10.632 1.00 89.31 89 GLN A CA 1
ATOM 658 C C . GLN A 1 89 ? 9.452 -18.152 -9.887 1.00 89.31 89 GLN A C 1
ATOM 660 O O . GLN A 1 89 ? 9.284 -18.376 -8.691 1.00 89.31 89 GLN A O 1
ATOM 665 N N . VAL A 1 90 ? 8.573 -17.444 -10.598 1.00 90.25 90 VAL A N 1
ATOM 666 C CA . VAL A 1 90 ? 7.347 -16.888 -10.020 1.00 90.25 90 VAL A CA 1
ATOM 667 C C . VAL A 1 90 ? 6.429 -17.992 -9.467 1.00 90.25 90 VAL A C 1
ATOM 669 O O . VAL A 1 90 ? 5.925 -17.855 -8.351 1.00 90.25 90 VAL A O 1
ATOM 672 N N . GLN A 1 91 ? 6.254 -19.113 -10.179 1.00 91.75 91 GLN A N 1
ATOM 673 C CA . GLN A 1 91 ? 5.472 -20.261 -9.691 1.00 91.75 91 GLN A CA 1
ATOM 674 C C . GLN A 1 91 ? 6.042 -20.845 -8.395 1.00 91.75 91 GLN A C 1
ATOM 676 O O . GLN A 1 91 ? 5.284 -21.104 -7.461 1.00 91.75 91 GLN A O 1
ATOM 681 N N . LEU A 1 92 ? 7.364 -21.024 -8.309 1.00 91.06 92 LEU A N 1
ATOM 682 C CA . LEU A 1 92 ? 8.034 -21.513 -7.099 1.00 91.06 92 LEU A CA 1
ATOM 683 C C . LEU A 1 92 ? 7.763 -20.605 -5.898 1.00 91.06 92 LEU A C 1
ATOM 685 O O . LEU A 1 92 ? 7.539 -21.080 -4.785 1.00 91.06 92 LEU A O 1
ATOM 689 N N . VAL A 1 93 ? 7.714 -19.296 -6.123 1.00 92.06 93 VAL A N 1
ATOM 690 C CA . VAL A 1 93 ? 7.435 -18.321 -5.069 1.00 92.06 93 VAL A CA 1
ATOM 691 C C . VAL A 1 93 ? 5.968 -18.377 -4.616 1.00 92.06 93 VAL A C 1
ATOM 693 O O . VAL A 1 93 ? 5.706 -18.269 -3.413 1.00 92.06 93 VAL A O 1
ATOM 696 N N . VAL A 1 94 ? 5.020 -18.619 -5.535 1.00 92.88 94 VAL A N 1
ATOM 697 C CA . VAL A 1 94 ? 3.610 -18.916 -5.198 1.00 92.88 94 VAL A CA 1
ATOM 698 C C . VAL A 1 94 ? 3.506 -20.208 -4.385 1.00 92.88 94 VAL A C 1
ATOM 700 O O . VAL A 1 94 ? 2.797 -20.237 -3.379 1.00 92.88 94 VAL A O 1
ATOM 703 N N . VAL A 1 95 ? 4.239 -21.261 -4.767 1.00 93.62 95 VAL A N 1
ATOM 704 C CA . VAL A 1 95 ? 4.309 -22.517 -3.999 1.00 93.62 95 VAL A CA 1
ATOM 705 C C . VAL A 1 95 ? 4.844 -22.253 -2.590 1.00 93.62 95 VAL A C 1
ATOM 707 O O . VAL A 1 95 ? 4.241 -22.713 -1.624 1.00 93.62 95 VAL A O 1
ATOM 710 N N . GLY A 1 96 ? 5.907 -21.454 -2.448 1.00 92.69 96 GLY A N 1
ATOM 711 C CA . GLY A 1 96 ? 6.430 -21.023 -1.147 1.00 92.69 96 GLY A CA 1
ATOM 712 C C . GLY A 1 96 ? 5.379 -20.319 -0.288 1.00 92.69 96 GLY A C 1
ATOM 713 O O . GLY A 1 96 ? 5.181 -20.684 0.870 1.00 92.69 96 GLY A O 1
ATOM 714 N N . SER A 1 97 ? 4.638 -19.373 -0.872 1.00 92.75 97 SER A N 1
ATOM 715 C CA . SER A 1 97 ? 3.502 -18.707 -0.218 1.00 92.75 97 SER A CA 1
ATOM 716 C C . SER A 1 97 ? 2.421 -19.700 0.229 1.00 92.75 97 SER A C 1
ATOM 718 O O . SER A 1 97 ? 1.947 -19.626 1.365 1.00 92.75 97 SER A O 1
ATOM 720 N N . ALA A 1 98 ? 2.044 -20.658 -0.624 1.00 94.75 98 ALA A N 1
ATOM 721 C CA . ALA A 1 98 ? 1.066 -21.689 -0.281 1.00 94.75 98 ALA A CA 1
ATOM 722 C C . ALA A 1 98 ? 1.567 -22.575 0.872 1.00 94.75 98 ALA A C 1
ATOM 724 O O . ALA A 1 98 ? 0.842 -22.782 1.843 1.00 94.75 98 ALA A O 1
ATOM 725 N N . LEU A 1 99 ? 2.825 -23.026 0.835 1.00 94.94 99 LEU A N 1
ATOM 726 C CA . LEU A 1 99 ? 3.447 -23.780 1.930 1.00 94.94 99 LEU A CA 1
ATOM 727 C C . LEU A 1 99 ? 3.495 -22.975 3.237 1.00 94.94 99 LEU A C 1
ATOM 729 O O . LEU A 1 99 ? 3.269 -23.534 4.307 1.00 94.94 99 LEU A O 1
ATOM 733 N N . GLY A 1 100 ? 3.707 -21.660 3.164 1.00 93.69 100 GLY A N 1
ATOM 734 C CA . GLY A 1 100 ? 3.573 -20.752 4.303 1.00 93.69 100 GLY A CA 1
ATOM 735 C C . GLY A 1 100 ? 2.159 -20.718 4.889 1.00 93.69 100 GLY A C 1
ATOM 736 O O . GLY A 1 100 ? 1.980 -20.787 6.107 1.00 93.69 100 GLY A O 1
ATOM 737 N N . GLY A 1 101 ? 1.139 -20.675 4.027 1.00 93.44 101 GLY A N 1
ATOM 738 C CA . GLY A 1 101 ? -0.266 -20.808 4.423 1.00 93.44 101 GLY A CA 1
ATOM 739 C C . GLY A 1 101 ? -0.564 -22.156 5.087 1.00 93.44 101 GLY A C 1
ATOM 740 O O . GLY A 1 101 ? -1.215 -22.196 6.131 1.00 93.44 101 GLY A O 1
ATOM 741 N N . LEU A 1 102 ? -0.019 -23.250 4.543 1.00 95.25 102 LEU A N 1
ATOM 742 C CA . LEU A 1 102 ? -0.116 -24.588 5.133 1.00 95.25 102 LEU A CA 1
ATOM 743 C C . LEU A 1 102 ? 0.537 -24.639 6.517 1.00 95.25 102 LEU A C 1
ATOM 745 O O . LEU A 1 102 ? -0.078 -25.119 7.468 1.00 95.25 102 LEU A O 1
ATOM 749 N N . ALA A 1 103 ? 1.756 -24.112 6.645 1.00 94.56 103 ALA A N 1
ATOM 750 C CA . ALA A 1 103 ? 2.464 -24.031 7.917 1.00 94.56 103 ALA A CA 1
ATOM 751 C C . ALA A 1 103 ? 1.655 -23.230 8.947 1.00 94.56 103 ALA A C 1
ATOM 753 O O . ALA A 1 103 ? 1.502 -23.673 10.083 1.00 94.56 103 ALA A O 1
ATOM 754 N N . SER A 1 104 ? 1.064 -22.102 8.541 1.00 93.12 104 SER A N 1
ATOM 755 C CA . SER A 1 104 ? 0.198 -21.300 9.412 1.00 93.12 104 SER A CA 1
ATOM 756 C C . SER A 1 104 ? -1.029 -22.067 9.886 1.00 93.12 104 SER A C 1
ATOM 758 O O . SER A 1 104 ? -1.361 -22.040 11.069 1.00 93.12 104 SER A O 1
ATOM 760 N N . TRP A 1 105 ? -1.679 -22.802 8.983 1.00 93.75 105 TRP A N 1
ATOM 761 C CA . TRP A 1 105 ? -2.842 -23.616 9.311 1.00 93.75 105 TRP A CA 1
ATOM 762 C C . TRP A 1 105 ? -2.502 -24.759 10.280 1.00 93.75 105 TRP A C 1
ATOM 764 O O . TRP A 1 105 ? -3.212 -24.961 11.264 1.00 93.75 105 TRP A O 1
ATOM 774 N N . LEU A 1 106 ? -1.380 -25.455 10.064 1.00 93.31 106 LEU A N 1
ATOM 775 C CA . LEU A 1 106 ? -0.903 -26.524 10.951 1.00 93.31 106 LEU A CA 1
ATOM 776 C C . LEU A 1 106 ? -0.490 -26.004 12.337 1.00 93.31 106 LEU A C 1
ATOM 778 O O . LEU A 1 106 ? -0.690 -26.685 13.345 1.00 93.31 106 LEU A O 1
ATOM 782 N N . LEU A 1 107 ? 0.080 -24.798 12.392 1.00 93.56 107 LEU A N 1
ATOM 783 C CA . LEU A 1 107 ? 0.538 -24.138 13.617 1.00 93.56 107 LEU A CA 1
ATOM 784 C C . LEU A 1 107 ? -0.537 -23.248 14.259 1.00 93.56 107 LEU A C 1
ATOM 786 O O . LEU A 1 107 ? -0.281 -22.634 15.293 1.00 93.56 107 LEU A O 1
ATOM 790 N N . LEU A 1 108 ? -1.751 -23.195 13.704 1.00 93.75 108 LEU A N 1
ATOM 791 C CA . LEU A 1 108 ? -2.849 -22.374 14.215 1.00 93.75 108 LEU A CA 1
ATOM 792 C C . LEU A 1 108 ? -3.102 -22.567 15.726 1.00 93.75 108 LEU A C 1
ATOM 794 O O . LEU A 1 108 ? -3.122 -21.562 16.438 1.00 93.75 108 LEU A O 1
ATOM 798 N N . PRO A 1 109 ? -3.231 -23.794 16.275 1.00 94.00 109 PRO A N 1
ATOM 799 C CA . PRO A 1 109 ? -3.404 -23.966 17.721 1.00 94.00 109 PRO A CA 1
ATOM 800 C C . PRO A 1 109 ? -2.212 -23.477 18.559 1.00 94.00 109 PRO A C 1
ATOM 802 O O . PRO A 1 109 ? -2.414 -23.033 19.690 1.00 94.00 109 PRO A O 1
ATOM 805 N N . ASN A 1 110 ? -0.986 -23.529 18.028 1.00 94.19 110 ASN A N 1
ATOM 806 C CA . ASN A 1 110 ? 0.203 -22.973 18.681 1.00 94.19 110 ASN A CA 1
ATOM 807 C C . ASN A 1 110 ? 0.146 -21.439 18.701 1.00 94.19 110 ASN A C 1
ATOM 809 O O . ASN A 1 110 ? 0.416 -20.802 19.721 1.00 94.19 110 ASN A O 1
ATOM 813 N N . PHE A 1 111 ? -0.271 -20.839 17.586 1.00 93.50 111 PHE A N 1
ATOM 814 C CA . PHE A 1 111 ? -0.455 -19.398 17.489 1.00 93.50 111 PHE A CA 1
ATOM 815 C C . PHE A 1 111 ? -1.582 -18.884 18.382 1.00 93.50 111 PHE A C 1
ATOM 817 O O . PHE A 1 111 ? -1.408 -17.838 18.995 1.00 93.50 111 PHE A O 1
ATOM 824 N N . ILE A 1 112 ? -2.690 -19.615 18.537 1.00 94.50 112 ILE A N 1
ATOM 825 C CA . ILE A 1 112 ? -3.758 -19.239 19.480 1.00 94.50 112 ILE A CA 1
ATOM 826 C C . ILE A 1 112 ? -3.206 -19.178 20.912 1.00 94.50 112 ILE A C 1
ATOM 828 O O . ILE A 1 112 ? -3.414 -18.179 21.594 1.00 94.50 112 ILE A O 1
ATOM 832 N N . SER A 1 113 ? -2.440 -20.190 21.339 1.00 94.00 113 SER A N 1
ATOM 833 C CA . SER A 1 113 ? -1.782 -20.209 22.659 1.00 94.00 113 SER A CA 1
ATOM 834 C C . SER A 1 113 ? -0.855 -19.002 22.858 1.00 94.00 113 SER A C 1
ATOM 836 O O . SER A 1 113 ? -0.934 -18.299 23.868 1.00 94.00 113 SER A O 1
ATOM 838 N N . MET A 1 114 ? -0.018 -18.708 21.857 1.00 93.75 114 MET A N 1
ATOM 839 C CA . MET A 1 114 ? 0.864 -17.540 21.868 1.00 93.75 114 MET A CA 1
ATOM 840 C C . MET A 1 114 ? 0.072 -16.225 21.955 1.00 93.75 114 MET A C 1
ATOM 842 O O . MET A 1 114 ? 0.411 -15.361 22.760 1.00 93.75 114 MET A O 1
ATOM 846 N N . PHE A 1 115 ? -1.006 -16.078 21.178 1.00 93.25 115 PHE A N 1
ATOM 847 C CA . PHE A 1 115 ? -1.849 -14.880 21.191 1.00 93.25 115 PHE A CA 1
ATOM 848 C C . PHE A 1 115 ? -2.570 -14.686 22.523 1.00 93.25 115 PHE A C 1
ATOM 850 O O . PHE A 1 115 ? -2.610 -13.558 23.004 1.00 93.25 115 PHE A O 1
ATOM 857 N N . CYS A 1 116 ? -3.092 -15.744 23.152 1.00 94.44 116 CYS A N 1
ATOM 858 C CA . CYS A 1 116 ? -3.681 -15.649 24.491 1.00 94.44 116 CYS A CA 1
ATOM 859 C C . CYS A 1 116 ? -2.673 -15.074 25.496 1.00 94.44 116 CYS A C 1
ATOM 861 O O . CYS A 1 116 ? -2.985 -14.105 26.185 1.00 94.44 116 CYS A O 1
ATOM 863 N N . ALA A 1 117 ? -1.436 -15.583 25.494 1.00 92.81 117 ALA A N 1
ATOM 864 C CA . ALA A 1 117 ? -0.377 -15.079 26.365 1.00 92.81 117 ALA A CA 1
ATOM 865 C C . ALA A 1 117 ? -0.001 -13.617 26.066 1.00 92.81 117 ALA A C 1
ATOM 867 O O . ALA A 1 117 ? 0.247 -12.841 26.987 1.00 92.81 117 ALA A O 1
ATOM 868 N N . MET A 1 118 ? 0.026 -13.215 24.791 1.00 92.44 118 MET A N 1
ATOM 869 C CA . MET A 1 118 ? 0.254 -11.816 24.408 1.00 92.44 118 MET A CA 1
ATOM 870 C C . MET A 1 118 ? -0.883 -10.906 24.883 1.00 92.44 118 MET A C 1
ATOM 872 O O . MET A 1 118 ? -0.630 -9.803 25.360 1.00 92.44 118 MET A O 1
ATOM 876 N N . VAL A 1 119 ? -2.132 -11.354 24.766 1.00 92.69 119 VAL A N 1
ATOM 877 C CA . VAL A 1 119 ? -3.303 -10.586 25.199 1.00 92.69 119 VAL A CA 1
ATOM 878 C C . VAL A 1 119 ? -3.308 -10.407 26.716 1.00 92.69 119 VAL A C 1
ATOM 880 O O . VAL A 1 119 ? -3.453 -9.284 27.187 1.00 92.69 119 VAL A O 1
ATOM 883 N N . GLU A 1 120 ? -3.057 -11.468 27.481 1.00 92.94 120 GLU A N 1
ATOM 884 C CA . GLU A 1 120 ? -2.929 -11.398 28.943 1.00 92.94 120 GLU A CA 1
ATOM 885 C C . GLU A 1 120 ? -1.778 -10.487 29.380 1.00 92.94 120 GLU A C 1
ATOM 887 O O . GLU A 1 120 ? -1.956 -9.628 30.242 1.00 92.94 120 GLU A O 1
ATOM 892 N N . GLN A 1 121 ? -0.616 -10.600 28.731 1.00 92.00 121 GLN A N 1
ATOM 893 C CA . GLN A 1 121 ? 0.535 -9.750 29.029 1.00 92.00 121 GLN A CA 1
ATOM 894 C C . GLN A 1 121 ? 0.246 -8.266 28.759 1.00 92.00 121 GLN A C 1
ATOM 896 O O . GLN A 1 121 ? 0.691 -7.402 29.521 1.00 92.00 121 GLN A O 1
ATOM 901 N N . LEU A 1 122 ? -0.478 -7.970 27.674 1.00 90.69 122 LEU A N 1
ATOM 902 C CA . LEU A 1 122 ? -0.877 -6.610 27.324 1.00 90.69 122 LEU A CA 1
ATOM 903 C C . LEU A 1 122 ? -1.892 -6.040 28.320 1.00 90.69 122 LEU A C 1
ATOM 905 O O . LEU A 1 122 ? -1.797 -4.855 28.634 1.00 90.69 122 LEU A O 1
ATOM 909 N N . ASP A 1 123 ? -2.821 -6.860 28.814 1.00 90.00 123 ASP A N 1
ATOM 910 C CA . ASP A 1 123 ? -3.785 -6.473 29.850 1.00 90.00 123 ASP A CA 1
ATOM 911 C C . ASP A 1 123 ? -3.096 -6.066 31.150 1.00 90.00 123 ASP A C 1
ATOM 913 O O . ASP A 1 123 ? -3.300 -4.968 31.660 1.00 90.00 123 ASP A O 1
ATOM 917 N N . GLU A 1 124 ? -2.253 -6.956 31.671 1.00 90.56 124 GLU A N 1
ATOM 918 C CA . GLU A 1 124 ? -1.712 -6.838 33.023 1.00 90.56 124 GLU A CA 1
ATOM 919 C C . GLU A 1 124 ? -0.617 -5.771 33.123 1.00 90.56 124 GLU A C 1
ATOM 921 O O . GLU A 1 124 ? -0.500 -5.079 34.132 1.00 90.56 124 GLU A O 1
ATOM 926 N N . HIS A 1 125 ? 0.217 -5.643 32.086 1.00 89.38 125 HIS A N 1
ATOM 927 C CA . HIS A 1 125 ? 1.457 -4.862 32.161 1.00 89.38 125 HIS A CA 1
ATOM 928 C C . HIS A 1 125 ? 1.575 -3.776 31.080 1.00 89.38 125 HIS A C 1
ATOM 930 O O . HIS A 1 125 ? 2.530 -2.988 31.090 1.00 89.38 125 HIS A O 1
ATOM 936 N N . GLY A 1 126 ? 0.622 -3.712 30.146 1.00 86.31 126 GLY A N 1
ATOM 937 C CA . GLY A 1 126 ? 0.629 -2.763 29.037 1.00 86.31 126 GLY A CA 1
ATOM 938 C C . GLY A 1 126 ? 1.727 -3.020 27.996 1.00 86.31 126 GLY A C 1
ATOM 939 O O . GLY A 1 126 ? 2.583 -3.890 28.118 1.00 86.31 126 GLY A O 1
ATOM 940 N N . ILE A 1 127 ? 1.738 -2.212 26.931 1.00 84.38 127 ILE A N 1
ATOM 941 C CA . ILE A 1 127 ? 2.591 -2.460 25.752 1.00 84.38 127 ILE A CA 1
ATOM 942 C C . ILE A 1 127 ? 4.101 -2.392 26.044 1.00 84.38 127 ILE A C 1
ATOM 944 O O . ILE A 1 127 ? 4.898 -3.053 25.383 1.00 84.38 127 ILE A O 1
ATOM 948 N N . LYS A 1 128 ? 4.515 -1.627 27.064 1.00 84.50 128 LYS A N 1
ATOM 949 C CA . LYS A 1 128 ? 5.935 -1.451 27.417 1.00 84.50 128 LYS A CA 1
ATOM 950 C C . LYS A 1 128 ? 6.580 -2.741 27.925 1.00 84.50 128 LYS A C 1
ATOM 952 O O . LYS A 1 128 ? 7.796 -2.882 27.819 1.00 84.50 128 LYS A O 1
ATOM 957 N N . SER A 1 129 ? 5.806 -3.691 28.456 1.00 86.38 129 SER A N 1
ATOM 958 C CA . SER A 1 129 ? 6.365 -4.947 28.968 1.00 86.38 129 SER A CA 1
ATOM 959 C C . SER A 1 129 ? 6.955 -5.832 27.873 1.00 86.38 129 SER A C 1
ATOM 961 O O . SER A 1 129 ? 7.858 -6.612 28.160 1.00 86.38 129 SER A O 1
ATOM 963 N N . PHE A 1 130 ? 6.499 -5.684 26.626 1.00 84.69 130 PHE A N 1
ATOM 964 C CA . PHE A 1 130 ? 7.001 -6.443 25.477 1.00 84.69 130 PHE A CA 1
ATOM 965 C C . PHE A 1 130 ? 8.457 -6.117 25.116 1.00 84.69 130 PHE A C 1
ATOM 967 O O . PHE A 1 130 ? 9.096 -6.901 24.424 1.00 84.69 130 PHE A O 1
ATOM 974 N N . LEU A 1 131 ? 9.007 -5.004 25.619 1.00 84.62 131 LEU A N 1
ATOM 975 C CA . LEU A 1 131 ? 10.421 -4.652 25.446 1.00 84.62 131 LEU A CA 1
ATOM 976 C C . LEU A 1 131 ? 11.358 -5.519 26.304 1.00 84.62 131 LEU A C 1
ATOM 978 O O . LEU A 1 131 ? 12.566 -5.524 26.080 1.00 84.62 131 LEU A O 1
ATOM 982 N N . LYS A 1 132 ? 10.831 -6.238 27.305 1.00 90.25 132 LYS A N 1
ATOM 983 C CA . LYS A 1 132 ? 11.644 -7.071 28.197 1.00 90.25 132 LYS A CA 1
ATOM 984 C C . LYS A 1 132 ? 11.957 -8.418 27.522 1.00 90.25 132 LYS A C 1
ATOM 986 O O . LYS A 1 132 ? 11.020 -9.162 27.222 1.00 90.25 132 LYS A O 1
ATOM 991 N N . PRO A 1 133 ? 13.236 -8.814 27.376 1.00 87.38 133 PRO A N 1
ATOM 992 C CA . PRO A 1 133 ? 13.602 -10.068 26.710 1.00 87.38 133 PRO A CA 1
ATOM 993 C C . PRO A 1 133 ? 13.050 -11.310 27.428 1.00 87.38 133 PRO A C 1
ATOM 995 O O . PRO A 1 133 ? 12.650 -12.270 26.776 1.00 87.38 133 PRO A O 1
ATOM 998 N N . ALA A 1 134 ? 12.919 -11.269 28.759 1.00 88.62 134 ALA A N 1
ATOM 999 C CA . ALA A 1 134 ? 12.288 -12.341 29.534 1.00 88.62 134 ALA A CA 1
ATOM 1000 C C . ALA A 1 134 ? 10.805 -12.559 29.165 1.00 88.62 134 ALA A C 1
ATOM 1002 O O . ALA A 1 134 ? 10.329 -13.692 29.127 1.00 88.62 134 ALA A O 1
ATOM 1003 N N . VAL A 1 135 ? 10.077 -11.479 28.852 1.00 87.62 135 VAL A N 1
ATOM 1004 C CA . VAL A 1 135 ? 8.671 -11.549 28.423 1.00 87.62 135 VAL A CA 1
ATOM 1005 C C . VAL A 1 135 ? 8.580 -12.136 27.016 1.00 87.62 135 VAL A C 1
ATOM 1007 O O . VAL A 1 135 ? 7.748 -13.007 26.775 1.00 87.62 135 VAL A O 1
ATOM 1010 N N . ALA A 1 136 ? 9.479 -11.735 26.113 1.00 85.50 136 ALA A N 1
ATOM 1011 C CA . ALA A 1 136 ? 9.565 -12.320 24.777 1.00 85.50 136 ALA A CA 1
ATOM 1012 C C . ALA A 1 136 ? 9.855 -13.832 24.833 1.00 85.50 136 ALA A C 1
ATOM 1014 O O . ALA A 1 136 ? 9.155 -14.609 24.187 1.00 85.50 136 ALA A O 1
ATOM 1015 N N . ALA A 1 137 ? 10.810 -14.263 25.666 1.00 87.50 137 ALA A N 1
ATOM 1016 C CA . ALA A 1 137 ? 11.114 -15.679 25.879 1.00 87.50 137 ALA A CA 1
ATOM 1017 C C . ALA A 1 137 ? 9.914 -16.456 26.447 1.00 87.50 137 ALA A C 1
ATOM 1019 O O . ALA A 1 137 ? 9.620 -17.556 25.982 1.00 87.50 137 ALA A O 1
ATOM 1020 N N . ARG A 1 138 ? 9.172 -15.878 27.404 1.00 89.75 138 ARG A N 1
ATOM 1021 C CA . ARG A 1 138 ? 7.944 -16.485 27.945 1.00 89.75 138 ARG A CA 1
ATOM 1022 C C . ARG A 1 138 ? 6.867 -16.650 26.870 1.00 89.75 138 ARG A C 1
ATOM 1024 O O . ARG A 1 138 ? 6.275 -17.722 26.785 1.00 89.75 138 ARG A O 1
ATOM 1031 N N . ILE A 1 139 ? 6.616 -15.620 26.058 1.00 88.69 139 ILE A N 1
ATOM 1032 C CA . ILE A 1 139 ? 5.621 -15.665 24.971 1.00 88.69 139 ILE A CA 1
ATOM 1033 C C . ILE A 1 139 ? 6.016 -16.715 23.926 1.00 88.69 139 ILE A C 1
ATOM 1035 O O . ILE A 1 139 ? 5.187 -17.541 23.547 1.00 88.69 139 ILE A O 1
ATOM 1039 N N . LEU A 1 140 ? 7.289 -16.741 23.520 1.00 86.00 140 LEU A N 1
ATOM 1040 C CA . LEU A 1 140 ? 7.819 -17.760 22.610 1.00 86.00 140 LEU A CA 1
ATOM 1041 C C . LEU A 1 140 ? 7.726 -19.169 23.216 1.00 86.00 140 LEU A C 1
ATOM 1043 O O . LEU A 1 140 ? 7.390 -20.114 22.512 1.00 86.00 140 LEU A O 1
ATOM 1047 N N . GLY A 1 141 ? 7.921 -19.319 24.528 1.00 88.06 141 GLY A N 1
ATOM 1048 C CA . GLY A 1 141 ? 7.713 -20.589 25.228 1.00 88.06 141 GLY A CA 1
ATOM 1049 C C . GLY A 1 141 ? 6.263 -21.088 25.175 1.00 88.06 141 GLY A C 1
ATOM 1050 O O . GLY A 1 141 ? 6.027 -22.293 25.112 1.00 88.06 141 GLY A O 1
ATOM 1051 N N . GLN A 1 142 ? 5.273 -20.188 25.132 1.00 90.25 142 GLN A N 1
ATOM 1052 C CA . GLN A 1 142 ? 3.856 -20.566 25.001 1.00 90.25 142 GLN A CA 1
ATOM 1053 C C . GLN A 1 142 ? 3.493 -21.058 23.596 1.00 90.25 142 GLN A C 1
ATOM 1055 O O . GLN A 1 142 ? 2.508 -21.784 23.451 1.00 90.25 142 GLN A O 1
ATOM 1060 N N . PHE A 1 143 ? 4.300 -20.733 22.580 1.00 90.25 143 PHE A N 1
ATOM 1061 C CA . PHE A 1 143 ? 4.144 -21.280 21.231 1.00 90.25 143 PHE A CA 1
ATOM 1062 C C . PHE A 1 143 ? 4.395 -22.796 21.185 1.00 90.25 143 PHE A C 1
ATOM 1064 O O . PHE A 1 143 ? 3.854 -23.479 20.321 1.00 90.25 143 PHE A O 1
ATOM 1071 N N . ALA A 1 144 ? 5.153 -23.362 22.131 1.00 89.75 144 ALA A N 1
ATOM 1072 C CA . ALA A 1 144 ? 5.336 -24.813 22.221 1.00 89.75 144 ALA A CA 1
ATOM 1073 C C . ALA A 1 144 ? 4.041 -25.556 22.608 1.00 89.75 144 ALA A C 1
ATOM 1075 O O . ALA A 1 144 ? 3.902 -26.748 22.333 1.00 89.75 144 ALA A O 1
ATOM 1076 N N . LYS A 1 145 ? 3.076 -24.865 23.229 1.00 91.44 145 LYS A N 1
ATOM 1077 C CA . LYS A 1 145 ? 1.800 -25.453 23.644 1.00 91.44 145 LYS A CA 1
ATOM 1078 C C . LYS A 1 145 ? 0.769 -25.369 22.524 1.00 91.44 145 LYS A C 1
ATOM 1080 O O . LYS A 1 145 ? 0.648 -24.352 21.847 1.00 91.44 145 LYS A O 1
ATOM 1085 N N . ARG A 1 146 ? -0.027 -26.429 22.374 1.00 90.69 146 ARG A N 1
ATOM 1086 C CA . ARG A 1 146 ? -1.172 -26.473 21.456 1.00 90.69 146 ARG A CA 1
ATOM 1087 C C . ARG A 1 146 ? -2.458 -26.142 22.193 1.00 90.69 146 ARG A C 1
ATOM 1089 O O . ARG A 1 146 ? -2.808 -26.833 23.146 1.00 90.69 146 ARG A O 1
ATOM 1096 N N . TYR A 1 147 ? -3.177 -25.125 21.725 1.00 89.88 147 TYR A N 1
ATOM 1097 C CA . TYR A 1 147 ? -4.502 -24.827 22.253 1.00 89.88 147 TYR A CA 1
ATOM 1098 C C . TYR A 1 147 ? -5.517 -25.913 21.835 1.00 89.88 147 TYR A C 1
ATOM 1100 O O . TYR A 1 147 ? -5.619 -26.217 20.640 1.00 89.88 147 TYR A O 1
ATOM 1108 N N . PRO A 1 148 ? -6.285 -26.504 22.770 1.00 87.81 148 PRO A N 1
ATOM 1109 C CA . PRO A 1 148 ? -7.283 -27.520 22.452 1.00 87.81 148 PRO A CA 1
ATOM 1110 C C . PRO A 1 148 ? -8.541 -26.873 21.850 1.00 87.81 148 PRO A C 1
ATOM 1112 O O . PRO A 1 148 ? -9.461 -26.488 22.560 1.00 87.81 148 PRO A O 1
ATOM 1115 N N . MET A 1 149 ? -8.589 -26.752 20.521 1.00 83.94 149 MET A N 1
ATOM 1116 C CA . MET A 1 149 ? -9.699 -26.089 19.813 1.00 83.94 149 MET A CA 1
ATOM 1117 C C . MET A 1 149 ? -11.028 -26.863 19.851 1.00 83.94 149 MET A C 1
ATOM 1119 O O . MET A 1 149 ? -12.074 -26.266 19.637 1.00 83.94 149 MET A O 1
ATOM 1123 N N . GLY A 1 150 ? -11.000 -28.185 20.063 1.00 81.00 150 GLY A N 1
ATOM 1124 C CA . GLY A 1 150 ? -12.213 -29.011 20.185 1.00 81.00 150 GLY A CA 1
ATOM 1125 C C . GLY A 1 150 ? -13.024 -29.222 18.896 1.00 81.00 150 GLY A C 1
ATOM 1126 O O . GLY A 1 150 ? -14.091 -29.821 18.951 1.00 81.00 150 GLY A O 1
ATOM 1127 N N . VAL A 1 151 ? -12.531 -28.778 17.733 1.00 82.25 151 VAL A N 1
ATOM 1128 C CA . VAL A 1 151 ? -13.260 -28.820 16.450 1.00 82.25 151 VAL A CA 1
ATOM 1129 C C . VAL A 1 151 ? -12.545 -29.700 15.426 1.00 82.25 151 VAL A C 1
ATOM 1131 O O . VAL A 1 151 ? -11.320 -29.644 15.295 1.00 82.25 151 VAL A O 1
ATOM 1134 N N . ARG A 1 152 ? -13.312 -30.500 14.669 1.00 79.81 152 ARG A N 1
ATOM 1135 C CA . ARG A 1 152 ? -12.798 -31.327 13.563 1.00 79.81 152 ARG A CA 1
ATOM 1136 C C . ARG A 1 152 ? -12.920 -30.620 12.211 1.00 79.81 152 ARG A C 1
ATOM 1138 O O . ARG A 1 152 ? -13.823 -29.813 11.986 1.00 79.81 152 ARG A O 1
ATOM 1145 N N . LEU A 1 153 ? -12.033 -30.980 11.283 1.00 73.62 153 LEU A N 1
ATOM 1146 C CA . LEU A 1 153 ? -12.085 -30.525 9.892 1.00 73.62 153 LEU A CA 1
ATOM 1147 C C . LEU A 1 153 ? -13.429 -30.916 9.245 1.00 73.62 153 LEU A C 1
ATOM 1149 O O . LEU A 1 153 ? -13.867 -32.055 9.390 1.00 73.62 153 LEU A O 1
ATOM 1153 N N . GLY A 1 154 ? -14.085 -29.981 8.550 1.00 71.69 154 GLY A N 1
ATOM 1154 C CA . GLY A 1 154 ? -15.365 -30.213 7.864 1.00 71.69 154 GLY A CA 1
ATOM 1155 C C . GLY A 1 154 ? -16.618 -29.917 8.697 1.00 71.69 154 GLY A C 1
ATOM 1156 O O . GLY A 1 154 ? -17.709 -29.795 8.138 1.00 71.69 154 GLY A O 1
ATOM 1157 N N . GLN A 1 155 ? -16.492 -29.726 10.013 1.00 80.69 155 GLN A N 1
ATOM 1158 C CA . GLN A 1 155 ? -17.609 -29.271 10.840 1.00 80.69 155 GLN A CA 1
ATOM 1159 C C . GLN A 1 155 ? -17.763 -27.750 10.734 1.00 80.69 155 GLN A C 1
ATOM 1161 O O . GLN A 1 155 ? -17.105 -26.982 11.438 1.00 80.69 155 GLN A O 1
ATOM 1166 N N . LEU A 1 156 ? -18.657 -27.312 9.848 1.00 76.06 156 LEU A N 1
ATOM 1167 C CA . LEU A 1 156 ? -18.875 -25.893 9.559 1.00 76.06 156 LEU A CA 1
ATOM 1168 C C . LEU A 1 156 ? -19.620 -25.136 10.668 1.00 76.06 156 LEU A C 1
ATOM 1170 O O . LEU A 1 156 ? -19.590 -23.916 10.638 1.00 76.06 156 LEU A O 1
ATOM 1174 N N . HIS A 1 157 ? -20.291 -25.799 11.619 1.00 79.56 157 HIS A N 1
ATOM 1175 C CA . HIS A 1 157 ? -20.992 -25.148 12.746 1.00 79.56 157 HIS A CA 1
ATOM 1176 C C . HIS A 1 157 ? -21.826 -23.903 12.342 1.00 79.56 157 HIS A C 1
ATOM 1178 O O . HIS A 1 157 ? -21.809 -22.882 13.021 1.00 79.56 157 HIS A O 1
ATOM 1184 N N . GLY A 1 158 ? -22.517 -23.949 11.195 1.00 76.38 158 GLY A N 1
ATOM 1185 C CA . GLY A 1 158 ? -23.329 -22.828 10.694 1.00 76.38 158 GLY A CA 1
ATOM 1186 C C . GLY A 1 158 ? -22.560 -21.699 9.987 1.00 76.38 158 GLY A C 1
ATOM 1187 O O . GLY A 1 158 ? -23.122 -20.631 9.760 1.00 76.38 158 GLY A O 1
ATOM 1188 N N . ILE A 1 159 ? -21.287 -21.896 9.630 1.00 83.69 159 ILE A N 1
ATOM 1189 C CA . ILE A 1 159 ? -20.500 -20.932 8.845 1.00 83.69 159 ILE A CA 1
ATOM 1190 C C . ILE A 1 159 ? -20.994 -20.901 7.384 1.00 83.69 159 ILE A C 1
ATOM 1192 O O . ILE A 1 159 ? -21.104 -21.960 6.755 1.00 83.69 159 ILE A O 1
ATOM 1196 N N . PRO A 1 160 ? -21.245 -19.712 6.799 1.00 86.00 160 PRO A N 1
ATOM 1197 C CA . PRO A 1 160 ? -21.668 -19.602 5.406 1.00 86.00 160 PRO A CA 1
ATOM 1198 C C . PRO A 1 160 ? -20.599 -20.117 4.431 1.00 86.00 160 PRO A C 1
ATOM 1200 O O . PRO A 1 160 ? -19.437 -19.715 4.483 1.00 86.00 160 PRO A O 1
ATOM 1203 N N . LYS A 1 161 ? -20.994 -20.964 3.473 1.00 88.06 161 LYS A N 1
ATOM 1204 C CA . LYS A 1 161 ? -20.074 -21.475 2.435 1.00 88.06 161 LYS A CA 1
ATOM 1205 C C . LYS A 1 161 ? -19.572 -20.371 1.498 1.00 88.06 161 LYS A C 1
ATOM 1207 O O . LYS A 1 161 ? -18.426 -20.418 1.064 1.00 88.06 161 LYS A O 1
ATOM 1212 N N . SER A 1 162 ? -20.409 -19.368 1.222 1.00 87.31 162 SER A N 1
ATOM 1213 C CA . SER A 1 162 ? -20.042 -18.196 0.417 1.00 87.31 162 SER A CA 1
ATOM 1214 C C . SER A 1 162 ? -18.884 -17.419 1.043 1.00 87.31 162 SER A C 1
ATOM 1216 O O . SER A 1 162 ? -17.940 -17.062 0.350 1.00 87.31 162 SER A O 1
ATOM 1218 N N . PHE A 1 163 ? -18.911 -17.234 2.363 1.00 87.88 163 PHE A N 1
ATOM 1219 C CA . PHE A 1 163 ? -17.841 -16.586 3.120 1.00 87.88 163 PHE A CA 1
ATOM 1220 C C . PHE A 1 163 ? -16.492 -17.309 2.960 1.00 87.88 163 PHE A C 1
ATOM 1222 O O . PHE A 1 163 ? -15.480 -16.668 2.679 1.00 87.88 163 PHE A O 1
ATOM 1229 N N . LEU A 1 164 ? -16.477 -18.644 3.049 1.00 91.25 164 LEU A N 1
ATOM 1230 C CA . LEU A 1 164 ? -15.255 -19.433 2.843 1.00 91.25 164 LEU A CA 1
ATOM 1231 C C . LEU A 1 164 ? -14.766 -19.386 1.390 1.00 91.25 164 LEU A C 1
ATOM 1233 O O . LEU A 1 164 ? -13.565 -19.266 1.152 1.00 91.25 164 LEU A O 1
ATOM 1237 N N . PHE A 1 165 ? -15.686 -19.434 0.423 1.00 93.75 165 PHE A N 1
ATOM 1238 C CA . PHE A 1 165 ? -15.357 -19.286 -0.995 1.00 93.75 165 PHE A CA 1
ATOM 1239 C C . PHE A 1 165 ? -14.688 -17.936 -1.284 1.00 93.75 165 PHE A C 1
ATOM 1241 O O . PHE A 1 165 ? -13.639 -17.898 -1.927 1.00 93.75 165 PHE A O 1
ATOM 1248 N N . PHE A 1 166 ? -15.242 -16.834 -0.765 1.00 91.88 166 PHE A N 1
ATOM 1249 C CA . PHE A 1 166 ? -14.652 -15.507 -0.944 1.00 91.88 166 PHE A CA 1
ATOM 1250 C C . PHE A 1 166 ? -13.275 -15.385 -0.294 1.00 91.88 166 PHE A C 1
ATOM 1252 O O . PHE A 1 166 ? -12.411 -14.728 -0.868 1.00 91.88 166 PHE A O 1
ATOM 1259 N N . ASN A 1 167 ? -13.032 -16.052 0.840 1.00 93.31 167 ASN A N 1
ATOM 1260 C CA . ASN A 1 167 ? -11.696 -16.106 1.435 1.00 93.31 167 ASN A CA 1
ATOM 1261 C C . ASN A 1 167 ? -10.679 -16.788 0.504 1.00 93.31 167 ASN A C 1
ATOM 1263 O O . ASN A 1 167 ? -9.603 -16.244 0.256 1.00 93.31 167 ASN A O 1
ATOM 1267 N N . VAL A 1 168 ? -11.033 -17.955 -0.048 1.00 95.12 168 VAL A N 1
ATOM 1268 C CA . VAL A 1 168 ? -10.183 -18.693 -1.001 1.00 95.12 168 VAL A CA 1
ATOM 1269 C C . VAL A 1 168 ? -9.900 -17.850 -2.247 1.00 95.12 168 VAL A C 1
ATOM 1271 O O . VAL A 1 168 ? -8.746 -17.712 -2.650 1.00 95.12 168 VAL A O 1
ATOM 1274 N N . PHE A 1 169 ? -10.939 -17.248 -2.829 1.00 93.44 169 PHE A N 1
ATOM 1275 C CA . PHE A 1 169 ? -10.823 -16.404 -4.017 1.00 93.44 169 PHE A CA 1
ATOM 1276 C C . PHE A 1 169 ? -9.954 -15.162 -3.771 1.00 93.44 169 PHE A C 1
ATOM 1278 O O . PHE A 1 169 ? -9.009 -14.916 -4.520 1.00 93.44 169 PHE A O 1
ATOM 1285 N N . ALA A 1 170 ? -10.235 -14.401 -2.709 1.00 91.88 170 ALA A N 1
ATOM 1286 C CA . ALA A 1 170 ? -9.478 -13.196 -2.374 1.00 91.88 170 ALA A CA 1
ATOM 1287 C C . ALA A 1 170 ? -8.004 -13.521 -2.097 1.00 91.88 170 ALA A C 1
ATOM 1289 O O . ALA A 1 170 ? -7.120 -12.786 -2.538 1.00 91.88 170 ALA A O 1
ATOM 1290 N N . THR A 1 171 ? -7.733 -14.660 -1.447 1.00 92.69 171 THR A N 1
ATOM 1291 C CA . THR A 1 171 ? -6.363 -15.128 -1.210 1.00 92.69 171 THR A CA 1
ATOM 1292 C C . THR A 1 171 ? -5.661 -15.480 -2.514 1.00 92.69 171 THR A C 1
ATOM 1294 O O . THR A 1 171 ? -4.540 -15.031 -2.725 1.00 92.69 171 THR A O 1
ATOM 1297 N N . ALA A 1 172 ? -6.317 -16.212 -3.420 1.00 93.94 172 ALA A N 1
ATOM 1298 C CA . ALA A 1 172 ? -5.735 -16.558 -4.715 1.00 93.94 172 ALA A CA 1
ATOM 1299 C C . ALA A 1 172 ? -5.311 -15.307 -5.497 1.00 93.94 172 ALA A C 1
ATOM 1301 O O . ALA A 1 172 ? -4.179 -15.239 -5.974 1.00 93.94 172 ALA A O 1
ATOM 1302 N N . VAL A 1 173 ? -6.182 -14.290 -5.561 1.00 91.75 173 VAL A N 1
ATOM 1303 C CA . VAL A 1 173 ? -5.881 -13.012 -6.228 1.00 91.75 173 VAL A CA 1
ATOM 1304 C C . VAL A 1 173 ? -4.742 -12.265 -5.525 1.00 91.75 173 VAL A C 1
ATOM 1306 O O . VAL A 1 173 ? -3.834 -11.776 -6.197 1.00 91.75 173 VAL A O 1
ATOM 1309 N N . TRP A 1 174 ? -4.751 -12.213 -4.188 1.00 90.19 174 TRP A N 1
ATOM 1310 C CA . TRP A 1 174 ? -3.693 -11.578 -3.396 1.00 90.19 174 TRP A CA 1
ATOM 1311 C C . TRP A 1 174 ? -2.322 -12.225 -3.631 1.00 90.19 174 TRP A C 1
ATOM 1313 O O . TRP A 1 174 ? -1.324 -11.524 -3.786 1.00 90.19 174 TRP A O 1
ATOM 1323 N N . THR A 1 175 ? -2.262 -13.559 -3.678 1.00 90.19 175 THR A N 1
ATOM 1324 C CA . THR A 1 175 ? -1.007 -14.306 -3.829 1.00 90.19 175 THR A CA 1
ATOM 1325 C C . THR A 1 175 ? -0.371 -14.094 -5.202 1.00 90.19 175 THR A C 1
ATOM 1327 O O . THR A 1 175 ? 0.842 -13.905 -5.282 1.00 90.19 175 THR A O 1
ATOM 1330 N N . VAL A 1 176 ? -1.156 -14.104 -6.286 1.00 92.38 176 VAL A N 1
ATOM 1331 C CA . VAL A 1 176 ? -0.590 -14.042 -7.649 1.00 92.38 176 VAL A CA 1
ATOM 1332 C C . VAL A 1 176 ? -0.535 -12.652 -8.258 1.00 92.38 176 VAL A C 1
ATOM 1334 O O . VAL A 1 176 ? 0.206 -12.469 -9.221 1.00 92.38 176 VAL A O 1
ATOM 1337 N N . GLY A 1 177 ? -1.265 -11.671 -7.726 1.00 90.69 177 GLY A N 1
ATOM 1338 C CA . GLY A 1 177 ? -1.382 -10.345 -8.336 1.00 90.69 177 GLY A CA 1
ATOM 1339 C C . GLY A 1 177 ? -0.039 -9.644 -8.550 1.00 90.69 177 GLY A C 1
ATOM 1340 O O . GLY A 1 177 ? 0.332 -9.327 -9.680 1.00 90.69 177 GLY A O 1
ATOM 1341 N N . ALA A 1 178 ? 0.729 -9.449 -7.475 1.00 89.56 178 ALA A N 1
ATOM 1342 C CA . ALA A 1 178 ? 2.035 -8.791 -7.562 1.00 89.56 178 ALA A CA 1
ATOM 1343 C C . ALA A 1 178 ? 3.062 -9.603 -8.362 1.00 89.56 178 ALA A C 1
ATOM 1345 O O . ALA A 1 178 ? 3.845 -9.051 -9.129 1.00 89.56 178 ALA A O 1
ATOM 1346 N N . LEU A 1 179 ? 3.024 -10.924 -8.222 1.00 92.00 179 LEU A N 1
ATOM 1347 C CA . LEU A 1 179 ? 3.916 -11.841 -8.919 1.00 92.00 179 LEU A CA 1
ATOM 1348 C C . LEU A 1 179 ? 3.668 -11.877 -10.436 1.00 92.00 179 LEU A C 1
ATOM 1350 O O . LEU A 1 179 ? 4.614 -11.881 -11.222 1.00 92.00 179 LEU A O 1
ATOM 1354 N N . SER A 1 180 ? 2.404 -11.810 -10.854 1.00 93.31 180 SER A N 1
ATOM 1355 C CA . SER A 1 180 ? 2.007 -11.729 -12.263 1.00 93.31 180 SER A CA 1
ATOM 1356 C C . SER A 1 180 ? 2.425 -10.395 -12.892 1.00 93.31 180 SER A C 1
ATOM 1358 O O . SER A 1 180 ? 2.859 -10.369 -14.042 1.00 93.31 180 SER A O 1
ATOM 1360 N N . ALA A 1 181 ? 2.366 -9.296 -12.134 1.00 92.94 181 ALA A N 1
ATOM 1361 C CA . ALA A 1 181 ? 2.893 -7.992 -12.545 1.00 92.94 181 ALA A CA 1
ATOM 1362 C C . ALA A 1 181 ? 4.422 -7.996 -12.715 1.00 92.94 181 ALA A C 1
ATOM 1364 O O . ALA A 1 181 ? 4.932 -7.483 -13.712 1.00 92.94 181 ALA A O 1
A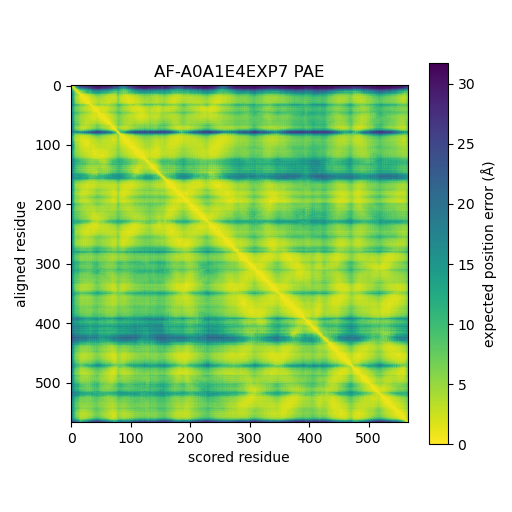TOM 1365 N N . ILE A 1 182 ? 5.150 -8.631 -11.789 1.00 91.50 182 ILE A N 1
ATOM 1366 C CA . ILE A 1 182 ? 6.602 -8.824 -11.904 1.00 91.50 182 ILE A CA 1
ATOM 1367 C C . ILE A 1 182 ? 6.934 -9.637 -13.160 1.00 91.50 182 ILE A C 1
ATOM 1369 O O . ILE A 1 182 ? 7.773 -9.207 -13.950 1.00 91.50 182 ILE A O 1
ATOM 1373 N N . TYR A 1 183 ? 6.229 -10.745 -13.405 1.00 92.38 183 TYR A N 1
ATOM 1374 C CA . TYR A 1 183 ? 6.384 -11.521 -14.637 1.00 92.38 183 TYR A CA 1
ATOM 1375 C C . TYR A 1 183 ? 6.149 -10.666 -15.894 1.00 92.38 183 TYR A C 1
ATOM 1377 O O . TYR A 1 183 ? 6.998 -10.636 -16.784 1.00 92.38 183 TYR A O 1
ATOM 1385 N N . CYS A 1 184 ? 5.038 -9.920 -15.949 1.00 92.19 184 CYS A N 1
ATOM 1386 C CA . CYS A 1 184 ? 4.710 -9.053 -17.087 1.00 92.19 184 CYS A CA 1
ATOM 1387 C C . CYS A 1 184 ? 5.794 -8.000 -17.346 1.00 92.19 184 CYS A C 1
ATOM 1389 O O . CYS A 1 184 ? 6.080 -7.699 -18.500 1.00 92.19 184 CYS A O 1
ATOM 1391 N N . SER A 1 185 ? 6.425 -7.476 -16.293 1.00 91.44 185 SER A N 1
ATOM 1392 C CA . SER A 1 185 ? 7.496 -6.483 -16.421 1.00 91.44 185 SER A CA 1
ATOM 1393 C C . SER A 1 185 ? 8.784 -7.040 -17.037 1.00 91.44 185 SER A C 1
ATOM 1395 O O . SER A 1 185 ? 9.483 -6.309 -17.733 1.00 91.44 185 SER A O 1
ATOM 1397 N N . GLY A 1 186 ? 9.080 -8.328 -16.819 1.00 88.31 186 GLY A N 1
ATOM 1398 C CA . GLY A 1 186 ? 10.180 -9.026 -17.490 1.00 88.31 186 GLY A CA 1
ATOM 1399 C C . GLY A 1 186 ? 9.817 -9.452 -18.914 1.00 88.31 186 GLY A C 1
ATOM 1400 O O . GLY A 1 186 ? 10.636 -9.337 -19.818 1.00 88.31 186 GLY A O 1
ATOM 1401 N N . ALA A 1 187 ? 8.571 -9.883 -19.138 1.00 89.00 187 ALA A N 1
ATOM 1402 C CA . ALA A 1 187 ? 8.084 -10.278 -20.461 1.00 89.00 187 ALA A CA 1
ATOM 1403 C C . ALA A 1 187 ? 7.908 -9.090 -21.431 1.00 89.00 187 ALA A C 1
ATOM 1405 O O . ALA A 1 187 ? 8.000 -9.269 -22.642 1.00 89.00 187 ALA A O 1
ATOM 1406 N N . MET A 1 188 ? 7.654 -7.881 -20.916 1.00 89.88 188 MET A N 1
ATOM 1407 C CA . MET A 1 188 ? 7.491 -6.648 -21.698 1.00 89.88 188 MET A CA 1
ATOM 1408 C C . MET A 1 188 ? 8.414 -5.533 -21.171 1.00 89.88 188 MET A C 1
ATOM 1410 O O . MET A 1 188 ? 7.926 -4.575 -20.562 1.00 89.88 188 MET A O 1
ATOM 1414 N N . PRO A 1 189 ? 9.739 -5.598 -21.428 1.00 87.69 189 PRO A N 1
ATOM 1415 C CA . PRO A 1 189 ? 10.701 -4.631 -20.887 1.00 87.69 189 PRO A CA 1
ATOM 1416 C C . PRO A 1 189 ? 10.411 -3.173 -21.269 1.00 87.69 189 PRO A C 1
ATOM 1418 O O . PRO A 1 189 ? 10.704 -2.266 -20.495 1.00 87.69 189 PRO A O 1
ATOM 1421 N N . ALA A 1 190 ? 9.784 -2.945 -22.430 1.00 89.12 190 ALA A N 1
ATOM 1422 C CA . ALA A 1 190 ? 9.395 -1.616 -22.903 1.00 89.12 190 ALA A CA 1
ATOM 1423 C C . ALA A 1 190 ? 8.330 -0.926 -22.029 1.00 89.12 190 ALA A C 1
ATOM 1425 O O . ALA A 1 190 ? 8.186 0.289 -22.128 1.00 89.12 190 ALA A O 1
ATOM 1426 N N . TYR A 1 191 ? 7.599 -1.681 -21.198 1.00 92.38 191 TYR A N 1
ATOM 1427 C CA . TYR A 1 191 ? 6.535 -1.200 -20.304 1.00 92.38 191 TYR A CA 1
ATOM 1428 C C . TYR A 1 191 ? 6.767 -1.650 -18.851 1.00 92.38 191 TYR A C 1
ATOM 1430 O O . TYR A 1 191 ? 5.825 -1.948 -18.105 1.00 92.38 191 TYR A O 1
ATOM 1438 N N . LYS A 1 192 ? 8.038 -1.772 -18.456 1.00 91.69 192 LYS A N 1
ATOM 1439 C CA . LYS A 1 192 ? 8.459 -2.371 -17.187 1.00 91.69 192 LYS A CA 1
ATOM 1440 C C . LYS A 1 192 ? 7.852 -1.679 -15.968 1.00 91.69 192 LYS A C 1
ATOM 1442 O O . LYS A 1 192 ? 7.261 -2.357 -15.123 1.00 91.69 192 LYS A O 1
ATOM 1447 N N . SER A 1 193 ? 7.997 -0.359 -15.843 1.00 92.75 193 SER A N 1
ATOM 1448 C CA . SER A 1 193 ? 7.463 0.376 -14.692 1.00 92.75 193 SER A CA 1
ATOM 1449 C C . SER A 1 193 ? 5.938 0.324 -14.675 1.00 92.75 193 SER A C 1
ATOM 1451 O O . SER A 1 193 ? 5.350 0.124 -13.614 1.00 92.75 193 SER A O 1
ATOM 1453 N N . THR A 1 194 ? 5.288 0.414 -15.835 1.00 94.12 194 THR A N 1
ATOM 1454 C CA . THR A 1 194 ? 3.830 0.276 -15.969 1.00 94.12 194 THR A CA 1
ATOM 1455 C C . THR A 1 194 ? 3.340 -1.063 -15.416 1.00 94.12 194 THR A C 1
ATOM 1457 O O . THR A 1 194 ? 2.449 -1.089 -14.563 1.00 94.12 194 THR A O 1
ATOM 1460 N N . ALA A 1 195 ? 3.957 -2.168 -15.844 1.00 94.19 195 ALA A N 1
ATOM 1461 C CA . ALA A 1 195 ? 3.610 -3.514 -15.395 1.00 94.19 195 ALA A CA 1
ATOM 1462 C C . ALA A 1 195 ? 3.802 -3.683 -13.881 1.00 94.19 195 ALA A C 1
ATOM 1464 O O . ALA A 1 195 ? 2.898 -4.159 -13.196 1.00 94.19 195 ALA A O 1
ATOM 1465 N N . LEU A 1 196 ? 4.945 -3.245 -13.338 1.00 92.94 196 LEU A N 1
ATOM 1466 C CA . LEU A 1 196 ? 5.237 -3.341 -11.903 1.00 92.94 196 LEU A CA 1
ATOM 1467 C C . LEU A 1 196 ? 4.218 -2.574 -11.052 1.00 92.94 196 LEU A C 1
ATOM 1469 O O . LEU A 1 196 ? 3.777 -3.076 -10.017 1.00 92.94 196 LEU A O 1
ATOM 1473 N N . LEU A 1 197 ? 3.808 -1.381 -11.486 1.00 93.06 197 LEU A N 1
ATOM 1474 C CA . LEU A 1 197 ? 2.896 -0.519 -10.728 1.00 93.06 197 LEU A CA 1
ATOM 1475 C C . LEU A 1 197 ? 1.436 -0.999 -10.781 1.00 93.06 197 LEU A C 1
ATOM 1477 O O . LEU A 1 197 ? 0.676 -0.721 -9.851 1.00 93.06 197 LEU A O 1
ATOM 1481 N N . LEU A 1 198 ? 1.050 -1.787 -11.794 1.00 92.25 198 LEU A N 1
ATOM 1482 C CA . LEU A 1 198 ? -0.269 -2.437 -11.855 1.00 92.25 198 LEU A CA 1
ATOM 1483 C C . LEU A 1 198 ? -0.500 -3.449 -10.722 1.00 92.25 198 LEU A C 1
ATOM 1485 O O . LEU A 1 198 ? -1.650 -3.704 -10.359 1.00 92.25 198 LEU A O 1
ATOM 1489 N N . SER A 1 199 ? 0.568 -3.965 -10.100 1.00 87.94 199 SER A N 1
ATOM 1490 C CA . SER A 1 199 ? 0.463 -4.812 -8.902 1.00 87.94 199 SER A CA 1
ATOM 1491 C C . SER A 1 199 ? -0.319 -4.145 -7.766 1.00 87.94 199 SER A C 1
ATOM 1493 O O . SER A 1 199 ? -1.071 -4.817 -7.058 1.00 87.94 199 SER A O 1
ATOM 1495 N N . GLY A 1 200 ? -0.186 -2.821 -7.609 1.00 84.25 200 GLY A N 1
ATOM 1496 C CA . GLY A 1 200 ? -0.873 -2.057 -6.570 1.00 84.25 200 GLY A CA 1
ATOM 1497 C C . GLY A 1 200 ? -2.391 -2.165 -6.692 1.00 84.25 200 GLY A C 1
ATOM 1498 O O . GLY A 1 200 ? -3.062 -2.448 -5.698 1.00 84.25 200 GLY A O 1
ATOM 1499 N N . LEU A 1 201 ? -2.903 -2.031 -7.920 1.00 85.44 201 LEU A N 1
ATOM 1500 C CA . LEU A 1 201 ? -4.329 -2.110 -8.234 1.00 85.44 201 LEU A CA 1
ATOM 1501 C C . LEU A 1 201 ? -4.906 -3.494 -7.909 1.00 85.44 201 LEU A C 1
ATOM 1503 O O . LEU A 1 201 ? -5.952 -3.596 -7.265 1.00 85.44 201 LEU A O 1
ATOM 1507 N N . VAL A 1 202 ? -4.201 -4.562 -8.297 1.00 86.12 202 VAL A N 1
ATOM 1508 C CA . VAL A 1 202 ? -4.627 -5.943 -8.013 1.00 86.12 202 VAL A CA 1
ATOM 1509 C C . VAL A 1 202 ? -4.628 -6.217 -6.508 1.00 86.12 202 VAL A C 1
ATOM 1511 O O . VAL A 1 202 ? -5.603 -6.754 -5.977 1.00 86.12 202 VAL A O 1
ATOM 1514 N N . ASN A 1 203 ? -3.583 -5.781 -5.799 1.00 84.44 203 ASN A N 1
ATOM 1515 C CA . ASN A 1 203 ? -3.492 -5.943 -4.347 1.00 84.44 203 ASN A CA 1
ATOM 1516 C C . ASN A 1 203 ? -4.645 -5.238 -3.625 1.00 84.44 203 ASN A C 1
ATOM 1518 O O . ASN A 1 203 ? -5.166 -5.758 -2.639 1.00 84.44 203 ASN A O 1
ATOM 1522 N N . SER A 1 204 ? -5.088 -4.080 -4.109 1.00 83.00 204 SER A N 1
ATOM 1523 C CA . SER A 1 204 ? -6.190 -3.376 -3.447 1.00 83.00 204 SER A CA 1
ATOM 1524 C C . SER A 1 204 ? -7.552 -3.888 -3.820 1.00 83.00 204 SER A C 1
ATOM 1526 O O . SER A 1 204 ? -8.435 -3.854 -2.970 1.00 83.00 204 SER A O 1
ATOM 1528 N N . PHE A 1 205 ? -7.728 -4.426 -5.024 1.00 86.06 205 PHE A N 1
ATOM 1529 C CA . PHE A 1 205 ? -8.913 -5.220 -5.311 1.00 86.06 205 PHE A CA 1
ATOM 1530 C C . PHE A 1 205 ? -9.028 -6.388 -4.319 1.00 86.06 205 PHE A C 1
ATOM 1532 O O . PHE A 1 205 ? -10.077 -6.564 -3.703 1.00 86.06 205 PHE A O 1
ATOM 1539 N N . ALA A 1 206 ? -7.937 -7.124 -4.083 1.00 86.69 206 ALA A N 1
ATOM 1540 C CA . ALA A 1 206 ? -7.927 -8.204 -3.100 1.00 86.69 206 ALA A CA 1
ATOM 1541 C C . ALA A 1 206 ? -8.164 -7.695 -1.663 1.00 86.69 206 ALA A C 1
ATOM 1543 O O . ALA A 1 206 ? -8.957 -8.283 -0.930 1.00 86.69 206 ALA A O 1
ATOM 1544 N N . ALA A 1 207 ? -7.560 -6.566 -1.270 1.00 83.38 207 ALA A N 1
ATOM 1545 C CA . ALA A 1 207 ? -7.823 -5.932 0.027 1.00 83.38 207 ALA A CA 1
ATOM 1546 C C . ALA A 1 207 ? -9.311 -5.587 0.211 1.00 83.38 207 ALA A C 1
ATOM 1548 O O . ALA A 1 207 ? -9.895 -5.871 1.253 1.00 83.38 207 ALA A O 1
ATOM 1549 N N . ILE A 1 208 ? -9.932 -4.998 -0.813 1.00 81.81 208 ILE A N 1
ATOM 1550 C CA . ILE A 1 208 ? -11.352 -4.632 -0.809 1.00 81.81 208 ILE A CA 1
ATOM 1551 C C . ILE A 1 208 ? -12.224 -5.882 -0.749 1.00 81.81 208 ILE A C 1
ATOM 1553 O O . ILE A 1 208 ? -13.184 -5.902 0.014 1.00 81.81 208 ILE A O 1
ATOM 1557 N N . ALA A 1 209 ? -11.872 -6.935 -1.488 1.00 85.56 209 ALA A N 1
ATOM 1558 C CA . ALA A 1 209 ? -12.561 -8.219 -1.426 1.00 85.56 209 ALA A CA 1
ATOM 1559 C C . ALA A 1 209 ? -12.561 -8.790 0.004 1.00 85.56 209 ALA A C 1
ATOM 1561 O O . ALA A 1 209 ? -13.619 -9.178 0.504 1.00 85.56 209 ALA A O 1
ATOM 1562 N N . PHE A 1 210 ? -11.418 -8.765 0.702 1.00 86.56 210 PHE A N 1
ATOM 1563 C CA . PHE A 1 210 ? -11.350 -9.159 2.114 1.00 86.56 210 PHE A CA 1
ATOM 1564 C C . PHE A 1 210 ? -12.239 -8.275 2.995 1.00 86.56 210 PHE A C 1
ATOM 1566 O O . PHE A 1 210 ? -13.086 -8.795 3.722 1.00 86.56 210 PHE A O 1
ATOM 1573 N N . THR A 1 211 ? -12.126 -6.952 2.878 1.00 81.62 211 THR A N 1
ATOM 1574 C CA . THR A 1 211 ? -12.880 -6.008 3.719 1.00 81.62 211 THR A CA 1
ATOM 1575 C C . THR A 1 211 ? -14.388 -6.022 3.456 1.00 81.62 211 THR A C 1
ATOM 1577 O O . THR A 1 211 ? -15.168 -5.758 4.368 1.00 81.62 211 THR A O 1
ATOM 1580 N N . MET A 1 212 ? -14.831 -6.329 2.235 1.00 77.69 212 MET A N 1
ATOM 1581 C CA . MET A 1 212 ? -16.253 -6.357 1.881 1.00 77.69 212 MET A CA 1
ATOM 1582 C C . MET A 1 212 ? -16.911 -7.715 2.127 1.00 77.69 212 MET A C 1
ATOM 1584 O O . MET A 1 212 ? -18.074 -7.751 2.528 1.00 77.69 212 MET A O 1
ATOM 1588 N N . TRP A 1 213 ? -16.209 -8.825 1.882 1.00 82.62 213 TRP A N 1
ATOM 1589 C CA . TRP A 1 213 ? -16.826 -10.159 1.885 1.00 82.62 213 TRP A CA 1
ATOM 1590 C C . TRP A 1 213 ? -16.385 -11.059 3.038 1.00 82.62 213 TRP A C 1
ATOM 1592 O O . TRP A 1 213 ? -17.157 -11.926 3.450 1.00 82.62 213 TRP A O 1
ATOM 1602 N N . VAL A 1 214 ? -15.180 -10.864 3.578 1.00 85.62 214 VAL A N 1
ATOM 1603 C CA . VAL A 1 214 ? -14.591 -11.763 4.584 1.00 85.62 214 VAL A CA 1
ATOM 1604 C C . VAL A 1 214 ? -14.621 -11.120 5.972 1.00 85.62 214 VAL A C 1
ATOM 1606 O O . VAL A 1 214 ? -15.239 -11.649 6.896 1.00 85.62 214 VAL A O 1
ATOM 1609 N N . ASP A 1 215 ? -14.017 -9.945 6.132 1.00 83.44 215 ASP A N 1
ATOM 1610 C CA . ASP A 1 215 ? -13.842 -9.304 7.438 1.00 83.44 215 ASP A CA 1
ATOM 1611 C C . ASP A 1 215 ? -15.150 -9.053 8.206 1.00 83.44 215 ASP A C 1
ATOM 1613 O O . ASP A 1 215 ? -15.176 -9.370 9.400 1.00 83.44 215 ASP A O 1
ATOM 1617 N N . PRO A 1 216 ? -16.247 -8.570 7.581 1.00 80.06 216 PRO A N 1
ATOM 1618 C CA . PRO A 1 216 ? -17.493 -8.305 8.298 1.00 80.06 216 PRO A CA 1
ATOM 1619 C C . PRO A 1 216 ? -18.116 -9.581 8.861 1.00 80.06 216 PRO A C 1
ATOM 1621 O O . PRO A 1 216 ? -18.564 -9.605 10.001 1.00 80.06 216 PRO A O 1
ATOM 1624 N N . GLN A 1 217 ? -18.104 -10.667 8.087 1.00 83.00 217 GLN A N 1
ATOM 1625 C CA . GLN A 1 217 ? -18.665 -11.949 8.516 1.00 83.00 217 GLN A CA 1
ATOM 1626 C C . GLN A 1 217 ? -17.864 -12.543 9.673 1.00 83.00 217 GLN A C 1
ATOM 1628 O O . GLN A 1 217 ? -18.430 -13.040 10.644 1.00 83.00 217 GLN A O 1
ATOM 1633 N N . ALA A 1 218 ? -16.538 -12.457 9.604 1.00 84.44 218 ALA A N 1
ATOM 1634 C CA . ALA A 1 218 ? -15.691 -12.972 10.663 1.00 84.44 218 ALA A CA 1
ATOM 1635 C C . ALA A 1 218 ? -15.746 -12.115 11.944 1.00 84.44 218 ALA A C 1
ATOM 1637 O O . ALA A 1 218 ? -15.632 -12.663 13.042 1.00 84.44 218 ALA A O 1
ATOM 1638 N N . ALA A 1 219 ? -15.955 -10.799 11.823 1.00 83.06 219 ALA A N 1
ATOM 1639 C CA . ALA A 1 219 ? -16.246 -9.926 12.959 1.00 83.06 219 ALA A CA 1
ATOM 1640 C C . ALA A 1 219 ? -17.588 -10.293 13.612 1.00 83.06 219 ALA A C 1
ATOM 1642 O O . ALA A 1 219 ? -17.607 -10.569 14.805 1.00 83.06 219 ALA A O 1
ATOM 1643 N N . LEU A 1 220 ? -18.662 -10.442 12.824 1.00 83.56 220 LEU A N 1
ATOM 1644 C CA . LEU A 1 220 ? -19.981 -10.855 13.323 1.00 83.56 220 LEU A CA 1
ATOM 1645 C C . LEU A 1 220 ? -19.937 -12.190 14.078 1.00 83.56 220 LEU A C 1
ATOM 1647 O O . LEU A 1 220 ? -20.528 -12.309 15.144 1.00 83.56 220 LEU A O 1
ATOM 1651 N N . ILE A 1 221 ? -19.209 -13.191 13.563 1.00 85.75 221 ILE A N 1
ATOM 1652 C CA . ILE A 1 221 ? -19.022 -14.471 14.272 1.00 85.75 221 ILE A CA 1
ATOM 1653 C C . ILE A 1 221 ? -18.299 -14.256 15.607 1.00 85.75 221 ILE A C 1
ATOM 1655 O O . ILE A 1 221 ? -18.638 -14.903 16.592 1.00 85.75 221 ILE A O 1
ATOM 1659 N N . THR A 1 222 ? -17.301 -13.371 15.645 1.00 86.06 222 THR A N 1
ATOM 1660 C CA . THR A 1 222 ? -16.544 -13.088 16.872 1.00 86.06 222 THR A CA 1
ATOM 1661 C C . THR A 1 222 ? -17.436 -12.417 17.913 1.00 86.06 222 THR A C 1
ATOM 1663 O O . THR A 1 222 ? -17.499 -12.894 19.042 1.00 86.06 222 THR A O 1
ATOM 1666 N N . ASP A 1 223 ? -18.166 -11.372 17.523 1.00 84.25 223 ASP A N 1
ATOM 1667 C CA . ASP A 1 223 ? -19.043 -10.612 18.417 1.00 84.25 223 ASP A CA 1
ATOM 1668 C C . ASP A 1 223 ? -20.185 -11.484 18.955 1.00 84.25 223 ASP A C 1
ATOM 1670 O O . ASP A 1 223 ? -20.405 -11.537 20.164 1.00 84.25 223 ASP A O 1
ATOM 1674 N N . ASP A 1 224 ? -20.839 -12.267 18.091 1.00 86.00 224 ASP A N 1
ATOM 1675 C CA . ASP A 1 224 ? -21.920 -13.171 18.500 1.00 86.00 224 ASP A CA 1
ATOM 1676 C C . ASP A 1 224 ? -21.443 -14.237 19.505 1.00 86.00 224 ASP A C 1
ATOM 1678 O O . ASP A 1 224 ? -22.200 -14.641 20.390 1.00 86.00 224 ASP A O 1
ATOM 1682 N N . VAL A 1 225 ? -20.198 -14.711 19.394 1.00 88.00 225 VAL A N 1
ATOM 1683 C CA . VAL A 1 225 ? -19.625 -15.675 20.348 1.00 88.00 225 VAL A CA 1
ATOM 1684 C C . VAL A 1 225 ? -19.240 -14.994 21.665 1.00 88.00 225 VAL A C 1
ATOM 1686 O O . VAL A 1 225 ? -19.474 -15.562 22.730 1.00 88.00 225 VAL A O 1
ATOM 1689 N N . VAL A 1 226 ? -18.684 -13.779 21.618 1.00 87.19 226 VAL A N 1
ATOM 1690 C CA . VAL A 1 226 ? -18.363 -12.988 22.823 1.00 87.19 226 VAL A CA 1
ATOM 1691 C C . VAL A 1 226 ? -19.632 -12.653 23.613 1.00 87.19 226 VAL A C 1
ATOM 1693 O O . VAL A 1 226 ? -19.631 -12.732 24.839 1.00 87.19 226 VAL A O 1
ATOM 1696 N N . GLU A 1 227 ? -20.730 -12.347 22.923 1.00 86.56 227 GLU A N 1
ATOM 1697 C CA . GLU A 1 227 ? -22.038 -12.073 23.527 1.00 86.56 227 GLU A CA 1
ATOM 1698 C C . GLU A 1 227 ? -22.828 -13.340 23.912 1.00 86.56 227 GLU A C 1
ATOM 1700 O O . GLU A 1 227 ? -23.976 -13.244 24.340 1.00 86.56 227 GLU A O 1
ATOM 1705 N N . ASN A 1 228 ? -22.236 -14.535 23.787 1.00 87.06 228 ASN A N 1
ATOM 1706 C CA . ASN A 1 228 ? -22.874 -15.834 24.046 1.00 87.06 228 ASN A CA 1
ATOM 1707 C C . ASN A 1 228 ? -24.135 -16.114 23.198 1.00 87.06 228 ASN A C 1
ATOM 1709 O O . ASN A 1 228 ? -24.960 -16.949 23.568 1.00 87.06 228 ASN A O 1
ATOM 1713 N N . ARG A 1 229 ? -24.291 -15.456 22.043 1.00 86.56 229 ARG A N 1
ATOM 1714 C CA . ARG A 1 229 ? -25.363 -15.742 21.067 1.00 86.56 229 ARG A CA 1
ATOM 1715 C C . ARG A 1 229 ? -25.054 -16.966 20.207 1.00 86.56 229 ARG A C 1
ATOM 1717 O O . ARG A 1 229 ? -25.960 -17.548 19.614 1.00 86.56 229 ARG A O 1
ATOM 1724 N N . ARG A 1 230 ? -23.776 -17.341 20.109 1.00 86.50 230 ARG A N 1
ATOM 1725 C CA . ARG A 1 230 ? -23.275 -18.483 19.333 1.00 86.50 230 ARG A CA 1
ATOM 1726 C C . ARG A 1 230 ? -22.314 -19.349 20.153 1.00 86.50 230 ARG A C 1
ATOM 1728 O O . ARG A 1 230 ? -21.647 -18.835 21.051 1.00 86.50 230 ARG A O 1
ATOM 1735 N N . PRO A 1 231 ? -22.208 -20.651 19.831 1.00 88.06 231 PRO A N 1
ATOM 1736 C CA . PRO A 1 231 ? -21.292 -21.567 20.505 1.00 88.06 231 PRO A CA 1
ATOM 1737 C C . PRO A 1 231 ? -19.825 -21.199 20.242 1.00 88.06 231 PRO A C 1
ATOM 1739 O O . PRO A 1 231 ? -19.459 -20.791 19.135 1.00 88.06 231 PRO A O 1
ATOM 1742 N N . ARG A 1 232 ? -18.961 -21.393 21.247 1.00 87.19 232 ARG A N 1
ATOM 1743 C CA . ARG A 1 232 ? -17.520 -21.085 21.155 1.00 87.19 232 ARG A CA 1
ATOM 1744 C C . ARG A 1 232 ? -16.817 -21.903 20.073 1.00 87.19 232 ARG A C 1
ATOM 1746 O O . ARG A 1 232 ? -15.875 -21.423 19.453 1.00 87.19 232 ARG A O 1
ATOM 1753 N N . GLU A 1 233 ? -17.296 -23.102 19.780 1.00 88.19 233 GLU A N 1
ATOM 1754 C CA . GLU A 1 233 ? -16.775 -23.975 18.727 1.00 88.19 233 GLU A CA 1
ATOM 1755 C C . GLU A 1 233 ? -16.824 -23.299 17.349 1.00 88.19 233 GLU A C 1
ATOM 1757 O O . GLU A 1 233 ? -15.970 -23.549 16.499 1.00 88.19 233 GLU A O 1
ATOM 1762 N N . GLN A 1 234 ? -17.770 -22.381 17.123 1.00 88.50 234 GLN A N 1
ATOM 1763 C CA . GLN A 1 234 ? -17.933 -21.722 15.830 1.00 88.50 234 GLN A CA 1
ATOM 1764 C C . GLN A 1 234 ? -16.772 -20.779 15.485 1.00 88.50 234 GLN A C 1
ATOM 1766 O O . GLN A 1 234 ? -16.397 -20.703 14.312 1.00 88.50 234 GLN A O 1
ATOM 1771 N N . ILE A 1 235 ? -16.150 -20.107 16.467 1.00 90.88 235 ILE A N 1
ATOM 1772 C CA . ILE A 1 235 ? -14.984 -19.252 16.185 1.00 90.88 235 ILE A CA 1
ATOM 1773 C C . ILE A 1 235 ? -13.753 -20.090 15.818 1.00 90.88 235 ILE A C 1
ATOM 1775 O O . ILE A 1 235 ? -13.008 -19.732 14.904 1.00 90.88 235 ILE A O 1
ATOM 1779 N N . PHE A 1 236 ? -13.572 -21.247 16.462 1.00 91.94 236 PHE A N 1
ATOM 1780 C CA . PHE A 1 236 ? -12.491 -22.181 16.142 1.00 91.94 236 PHE A CA 1
ATOM 1781 C C . PHE A 1 236 ? -12.722 -22.865 14.794 1.00 91.94 236 PHE A C 1
ATOM 1783 O O . PHE A 1 236 ? -11.792 -22.978 13.995 1.00 91.94 236 PHE A O 1
ATOM 1790 N N . ALA A 1 237 ? -13.969 -23.243 14.495 1.00 90.56 237 ALA A N 1
ATOM 1791 C CA . ALA A 1 237 ? -14.355 -23.723 13.176 1.00 90.56 237 ALA A CA 1
ATOM 1792 C C . ALA A 1 237 ? -14.036 -22.671 12.104 1.00 90.56 237 ALA A C 1
ATOM 1794 O O . ALA A 1 237 ? -13.400 -23.000 11.103 1.00 90.56 237 ALA A O 1
ATOM 1795 N N . ALA A 1 238 ? -14.390 -21.402 12.325 1.00 90.81 238 ALA A N 1
ATOM 1796 C CA . ALA A 1 238 ? -14.089 -20.325 11.385 1.00 90.81 238 ALA A CA 1
ATOM 1797 C C . ALA A 1 238 ? -12.580 -20.156 11.193 1.00 90.81 238 ALA A C 1
ATOM 1799 O O . ALA A 1 238 ? -12.116 -20.113 10.056 1.00 90.81 238 ALA A O 1
ATOM 1800 N N . ALA A 1 239 ? -11.803 -20.147 12.276 1.00 91.69 239 ALA A N 1
ATOM 1801 C CA . ALA A 1 239 ? -10.352 -20.015 12.215 1.00 91.69 239 ALA A CA 1
ATOM 1802 C C . ALA A 1 239 ? -9.681 -21.152 11.420 1.00 91.69 239 ALA A C 1
ATOM 1804 O O . ALA A 1 239 ? -8.866 -20.885 10.536 1.00 91.69 239 ALA A O 1
ATOM 1805 N N . ILE A 1 240 ? -10.062 -22.411 11.669 1.00 92.44 240 ILE A N 1
ATOM 1806 C CA . ILE A 1 240 ? -9.515 -23.578 10.955 1.00 92.44 240 ILE A CA 1
ATOM 1807 C C . ILE A 1 240 ? -9.844 -23.510 9.459 1.00 92.44 240 ILE A C 1
ATOM 1809 O O . ILE A 1 240 ? -8.964 -23.746 8.632 1.00 92.44 240 ILE A O 1
ATOM 1813 N N . HIS A 1 241 ? -11.089 -23.186 9.095 1.00 93.00 241 HIS A N 1
ATOM 1814 C CA . HIS A 1 24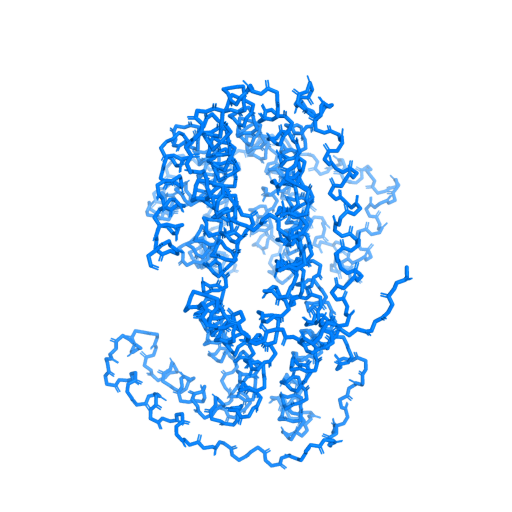1 ? -11.507 -23.161 7.690 1.00 93.00 241 HIS A CA 1
ATOM 1815 C C . HIS A 1 241 ? -10.971 -21.936 6.938 1.00 93.00 241 HIS A C 1
ATOM 1817 O O . HIS A 1 241 ? -10.667 -22.053 5.754 1.00 93.00 241 HIS A O 1
ATOM 1823 N N . LEU A 1 242 ? -10.795 -20.787 7.600 1.00 92.25 242 LEU A N 1
ATOM 1824 C CA . LEU A 1 242 ? -10.110 -19.629 7.017 1.00 92.25 242 LEU A CA 1
ATOM 1825 C C . LEU A 1 242 ? -8.624 -19.916 6.785 1.00 92.25 242 LEU A C 1
ATOM 1827 O O . LEU A 1 242 ? -8.120 -19.644 5.700 1.00 92.25 242 LEU A O 1
ATOM 1831 N N . GLY A 1 243 ? -7.938 -20.523 7.760 1.00 92.38 243 GLY A N 1
ATOM 1832 C CA . GLY A 1 243 ? -6.535 -20.916 7.603 1.00 92.38 243 GLY A CA 1
ATOM 1833 C C . GLY A 1 243 ? -6.348 -21.919 6.461 1.00 92.38 243 GLY A C 1
ATOM 1834 O O . GLY A 1 243 ? -5.472 -21.739 5.617 1.00 92.38 243 GLY A O 1
ATOM 1835 N N . LEU A 1 244 ? -7.234 -22.918 6.367 1.00 93.38 244 LEU A N 1
ATOM 1836 C CA . LEU A 1 244 ? -7.251 -23.848 5.237 1.00 93.38 244 LEU A CA 1
ATOM 1837 C C . LEU A 1 244 ? -7.559 -23.117 3.926 1.00 93.38 244 LEU A C 1
ATOM 1839 O O . LEU A 1 244 ? -6.932 -23.384 2.905 1.00 93.38 244 LEU A O 1
ATOM 1843 N N . GLY A 1 245 ? -8.506 -22.181 3.953 1.00 93.25 245 GLY A N 1
ATOM 1844 C CA . GLY A 1 245 ? -8.873 -21.373 2.801 1.00 93.25 245 GLY A CA 1
ATOM 1845 C C . GLY A 1 245 ? -7.703 -20.550 2.265 1.00 93.25 245 GLY A C 1
ATOM 1846 O O . GLY A 1 245 ? -7.574 -20.428 1.051 1.00 93.25 245 GLY A O 1
ATOM 1847 N N . ASN A 1 246 ? -6.811 -20.062 3.132 1.00 93.31 246 ASN A N 1
ATOM 1848 C CA . ASN A 1 246 ? -5.612 -19.346 2.699 1.00 93.31 246 ASN A CA 1
ATOM 1849 C C . ASN A 1 246 ? -4.625 -20.271 1.972 1.00 93.31 246 ASN A C 1
ATOM 1851 O O . ASN A 1 246 ? -4.067 -19.898 0.942 1.00 93.31 246 ASN A O 1
ATOM 1855 N N . PHE A 1 247 ? -4.443 -21.499 2.468 1.00 94.81 247 PHE A N 1
ATOM 1856 C CA . PHE A 1 247 ? -3.632 -22.517 1.795 1.00 94.81 247 PHE A CA 1
ATOM 1857 C C . PHE A 1 247 ? -4.224 -22.919 0.437 1.00 94.81 247 PHE A C 1
ATOM 1859 O O . PHE A 1 247 ? -3.535 -22.872 -0.583 1.00 94.81 247 PHE A O 1
ATOM 1866 N N . VAL A 1 248 ? -5.515 -23.263 0.413 1.00 95.44 248 VAL A N 1
ATOM 1867 C CA . VAL A 1 248 ? -6.238 -23.640 -0.812 1.00 95.44 248 VAL A CA 1
ATOM 1868 C C . VAL A 1 248 ? -6.236 -22.486 -1.813 1.00 95.44 248 VAL A C 1
ATOM 1870 O O . VAL A 1 248 ? -6.020 -22.713 -2.998 1.00 95.44 248 VAL A O 1
ATOM 1873 N N . GLY A 1 249 ? -6.415 -21.249 -1.344 1.00 93.44 249 GLY A N 1
ATOM 1874 C CA . GLY A 1 249 ? -6.308 -20.038 -2.153 1.00 93.44 249 GLY A CA 1
ATOM 1875 C C . GLY A 1 249 ? -4.914 -19.854 -2.747 1.00 93.44 249 GLY A C 1
ATOM 1876 O O . GLY A 1 249 ? -4.802 -19.571 -3.935 1.00 93.44 249 GLY A O 1
ATOM 1877 N N . GLY A 1 250 ? -3.853 -20.100 -1.974 1.00 93.12 250 GLY A N 1
ATOM 1878 C CA . GLY A 1 250 ? -2.475 -20.077 -2.474 1.00 93.12 250 GLY A CA 1
ATOM 1879 C C . GLY A 1 250 ? -2.231 -21.085 -3.605 1.00 93.12 250 GLY A C 1
ATOM 1880 O O . GLY A 1 250 ? -1.655 -20.727 -4.630 1.00 93.12 250 GLY A O 1
ATOM 1881 N N . ILE A 1 251 ? -2.736 -22.318 -3.468 1.00 94.44 251 ILE A N 1
ATOM 1882 C CA . ILE A 1 251 ? -2.673 -23.335 -4.536 1.00 94.44 251 ILE A CA 1
ATOM 1883 C C . ILE A 1 251 ? -3.521 -22.919 -5.740 1.00 94.44 251 ILE A C 1
ATOM 1885 O O . ILE A 1 251 ? -3.049 -22.985 -6.874 1.00 94.44 251 ILE A O 1
ATOM 1889 N N . LEU A 1 252 ? -4.757 -22.467 -5.509 1.00 93.88 252 LEU A N 1
ATOM 1890 C CA . LEU A 1 252 ? -5.646 -21.971 -6.562 1.00 93.88 252 LEU A CA 1
ATOM 1891 C C . LEU A 1 252 ? -5.001 -20.809 -7.326 1.00 93.88 252 LEU A C 1
ATOM 1893 O O . LEU A 1 252 ? -5.197 -20.688 -8.535 1.00 93.88 252 LEU A O 1
ATOM 1897 N N . GLY A 1 253 ? -4.176 -20.010 -6.647 1.00 91.88 253 GLY A N 1
ATOM 1898 C CA . GLY A 1 253 ? -3.320 -18.998 -7.243 1.00 91.88 253 GLY A CA 1
ATOM 1899 C C . GLY A 1 253 ? -2.552 -19.526 -8.455 1.00 91.88 253 GLY A C 1
ATOM 1900 O O . GLY A 1 253 ? -2.631 -18.919 -9.516 1.00 91.88 253 GLY A O 1
ATOM 1901 N N . LEU A 1 254 ? -1.912 -20.697 -8.371 1.00 91.31 254 LEU A N 1
ATOM 1902 C CA . LEU A 1 254 ? -1.167 -21.290 -9.496 1.00 91.31 254 LEU A CA 1
ATOM 1903 C C . LEU A 1 254 ? -2.037 -21.495 -10.746 1.00 91.31 254 LEU A C 1
ATOM 1905 O O . LEU A 1 254 ? -1.577 -21.263 -11.865 1.00 91.31 254 LEU A O 1
ATOM 1909 N N . ALA A 1 255 ? -3.298 -21.893 -10.562 1.00 89.19 255 ALA A N 1
ATOM 1910 C CA . ALA A 1 255 ? -4.246 -22.054 -11.661 1.00 89.19 255 ALA A CA 1
ATOM 1911 C C . ALA A 1 255 ? -4.703 -20.694 -12.218 1.00 89.19 255 ALA A C 1
ATOM 1913 O O . ALA A 1 255 ? -4.729 -20.492 -13.433 1.00 89.19 255 ALA A O 1
ATOM 1914 N N . VAL A 1 256 ? -5.006 -19.740 -11.332 1.00 90.25 256 VAL A N 1
ATOM 1915 C CA . VAL A 1 256 ? -5.469 -18.385 -11.687 1.00 90.25 256 VAL A CA 1
ATOM 1916 C C . VAL A 1 256 ? -4.348 -17.528 -12.290 1.00 90.25 256 VAL A C 1
ATOM 1918 O O . VAL A 1 256 ? -4.626 -16.572 -13.014 1.00 90.25 256 VAL A O 1
ATOM 1921 N N . MET A 1 257 ? -3.080 -17.875 -12.061 1.00 90.69 257 MET A N 1
ATOM 1922 C CA . MET A 1 257 ? -1.923 -17.073 -12.462 1.00 90.69 257 MET A CA 1
ATOM 1923 C C . MET A 1 257 ? -1.889 -16.764 -13.961 1.00 90.69 257 MET A C 1
ATOM 1925 O O . MET A 1 257 ? -1.606 -15.634 -14.340 1.00 90.69 257 MET A O 1
ATOM 1929 N N . HIS A 1 258 ? -2.256 -17.718 -14.820 1.00 90.25 258 HIS A N 1
ATOM 1930 C CA . HIS A 1 258 ? -2.323 -17.491 -16.269 1.00 90.25 258 HIS A CA 1
ATOM 1931 C C . HIS A 1 258 ? -3.351 -16.413 -16.637 1.00 90.25 258 HIS A C 1
ATOM 1933 O O . HIS A 1 258 ? -3.078 -15.547 -17.466 1.00 90.25 258 HIS A O 1
ATOM 1939 N N . VAL A 1 259 ? -4.517 -16.435 -15.984 1.00 91.94 259 VAL A N 1
ATOM 1940 C CA . VAL A 1 259 ? -5.566 -15.421 -16.167 1.00 91.94 259 VAL A CA 1
ATOM 1941 C C . VAL A 1 259 ? -5.086 -14.069 -15.641 1.00 91.94 259 VAL A C 1
ATOM 1943 O O . VAL A 1 259 ? -5.288 -13.048 -16.295 1.00 91.94 259 VAL A O 1
ATOM 1946 N N . SER A 1 260 ? -4.403 -14.056 -14.492 1.00 92.19 260 SER A N 1
ATOM 1947 C CA . SER A 1 260 ? -3.845 -12.834 -13.906 1.00 92.19 260 SER A CA 1
ATOM 1948 C C . SER A 1 260 ? -2.782 -12.195 -14.805 1.00 92.19 260 SER A C 1
ATOM 1950 O O . SER A 1 260 ? -2.850 -10.994 -15.053 1.00 92.19 260 SER A O 1
ATOM 1952 N N . ILE A 1 261 ? -1.858 -12.987 -15.355 1.00 93.31 261 ILE A N 1
ATOM 1953 C CA . ILE A 1 261 ? -0.847 -12.528 -16.316 1.00 93.31 261 ILE A CA 1
ATOM 1954 C C . ILE A 1 261 ? -1.508 -11.978 -17.581 1.00 93.31 261 ILE A C 1
ATOM 1956 O O . ILE A 1 261 ? -1.114 -10.915 -18.049 1.00 93.31 261 ILE A O 1
ATOM 1960 N N . ALA A 1 262 ? -2.530 -12.649 -18.120 1.00 93.38 262 ALA A N 1
ATOM 1961 C CA . ALA A 1 262 ? -3.240 -12.160 -19.300 1.00 93.38 262 ALA A CA 1
ATOM 1962 C C . ALA A 1 262 ? -3.923 -10.805 -19.037 1.00 93.38 262 ALA A C 1
ATOM 1964 O O . ALA A 1 262 ? -3.772 -9.878 -19.832 1.00 93.38 262 ALA A O 1
ATOM 1965 N N . LEU A 1 263 ? -4.618 -10.666 -17.903 1.00 93.19 263 LEU A N 1
ATOM 1966 C CA . LEU A 1 263 ? -5.296 -9.427 -17.511 1.00 93.19 263 LEU A CA 1
ATOM 1967 C C . LEU A 1 263 ? -4.299 -8.277 -17.300 1.00 93.19 263 LEU A C 1
ATOM 1969 O O . LEU A 1 263 ? -4.471 -7.191 -17.854 1.00 93.19 263 LEU A O 1
ATOM 1973 N N . ILE A 1 264 ? -3.243 -8.514 -16.514 1.00 94.06 264 ILE A N 1
ATOM 1974 C CA . ILE A 1 264 ? -2.224 -7.497 -16.226 1.00 94.06 264 ILE A CA 1
ATOM 1975 C C . ILE A 1 264 ? -1.437 -7.159 -17.490 1.00 94.06 264 ILE A C 1
ATOM 1977 O O . ILE A 1 264 ? -1.130 -5.992 -17.715 1.00 94.06 264 ILE A O 1
ATOM 1981 N N . GLY A 1 265 ? -1.145 -8.140 -18.342 1.00 94.38 265 GLY A N 1
ATOM 1982 C CA . GLY A 1 265 ? -0.454 -7.911 -19.604 1.00 94.38 265 GLY A CA 1
ATOM 1983 C C . GLY A 1 265 ? -1.271 -7.049 -20.562 1.00 94.38 265 GLY A C 1
ATOM 1984 O O . GLY A 1 265 ? -0.749 -6.077 -21.103 1.00 94.38 265 GLY A O 1
ATOM 1985 N N . GLN A 1 266 ? -2.574 -7.314 -20.699 1.00 94.69 266 GLN A N 1
ATOM 1986 C CA . GLN A 1 266 ? -3.468 -6.458 -21.486 1.00 94.69 266 GLN A CA 1
ATOM 1987 C C . GLN A 1 266 ? -3.543 -5.034 -20.925 1.00 94.69 266 GLN A C 1
ATOM 1989 O O . GLN A 1 266 ? -3.412 -4.074 -21.684 1.00 94.69 266 GLN A O 1
ATOM 1994 N N . ALA A 1 267 ? -3.692 -4.884 -19.606 1.00 94.69 267 ALA A N 1
ATOM 1995 C CA . ALA A 1 267 ? -3.697 -3.571 -18.965 1.00 94.69 267 ALA A CA 1
ATOM 1996 C C . ALA A 1 267 ? -2.358 -2.834 -19.153 1.00 94.69 267 ALA A C 1
ATOM 1998 O O . ALA A 1 267 ? -2.350 -1.634 -19.420 1.00 94.69 267 ALA A O 1
ATOM 1999 N N . THR A 1 268 ? -1.235 -3.556 -19.082 1.00 95.38 268 THR A N 1
ATOM 2000 C CA . THR A 1 268 ? 0.114 -3.019 -19.320 1.00 95.38 268 THR A CA 1
ATOM 2001 C C . THR A 1 268 ? 0.231 -2.462 -20.733 1.00 95.38 268 THR A C 1
ATOM 2003 O O . THR A 1 268 ? 0.696 -1.341 -20.896 1.00 95.38 268 THR A O 1
ATOM 2006 N N . LEU A 1 269 ? -0.226 -3.193 -21.751 1.00 94.62 269 LEU A N 1
ATOM 2007 C CA . LEU A 1 269 ? -0.181 -2.731 -23.142 1.00 94.62 269 LEU A CA 1
ATOM 2008 C C . LEU A 1 269 ? -1.104 -1.527 -23.379 1.00 94.62 269 LEU A C 1
ATOM 2010 O O . LEU A 1 269 ? -0.707 -0.552 -24.019 1.00 94.62 269 LEU A O 1
ATOM 2014 N N . GLN A 1 270 ? -2.324 -1.563 -22.838 1.00 93.50 270 GLN A N 1
ATOM 2015 C CA . GLN A 1 270 ? -3.287 -0.469 -22.989 1.00 93.50 270 GLN A CA 1
ATOM 2016 C C . GLN A 1 270 ? -2.794 0.824 -22.339 1.00 93.50 270 GLN A C 1
ATOM 2018 O O . GLN A 1 270 ? -2.840 1.876 -22.968 1.00 93.50 270 GLN A O 1
ATOM 2023 N N . ILE A 1 271 ? -2.290 0.750 -21.107 1.00 93.00 271 ILE A N 1
ATOM 2024 C CA . ILE A 1 271 ? -1.788 1.919 -20.375 1.00 93.00 271 ILE A CA 1
ATOM 2025 C C . ILE A 1 271 ? -0.419 2.346 -20.919 1.00 93.00 271 ILE A C 1
ATOM 2027 O O . ILE A 1 271 ? -0.189 3.526 -21.164 1.00 93.00 271 ILE A O 1
ATOM 2031 N N . GLY A 1 272 ? 0.475 1.389 -21.170 1.00 90.88 272 GLY A N 1
ATOM 2032 C CA . GLY A 1 272 ? 1.830 1.626 -21.665 1.00 90.88 272 GLY A CA 1
ATOM 2033 C C . GLY A 1 272 ? 1.859 2.306 -23.033 1.00 90.88 272 GLY A C 1
ATOM 2034 O O . GLY A 1 272 ? 2.633 3.239 -23.242 1.00 90.88 272 GLY A O 1
ATOM 2035 N N . SER A 1 273 ? 0.971 1.911 -23.953 1.00 90.62 273 SER A N 1
ATOM 2036 C CA . SER A 1 273 ? 0.857 2.543 -25.279 1.00 90.62 273 SER A CA 1
ATOM 2037 C C . SER A 1 273 ? 0.442 4.020 -25.223 1.00 90.62 273 SER A C 1
ATOM 2039 O O . SER A 1 273 ? 0.791 4.787 -26.119 1.00 90.62 273 SER A O 1
ATOM 2041 N N . GLN A 1 274 ? -0.231 4.448 -24.150 1.00 89.44 274 GLN A N 1
ATOM 2042 C CA . GLN A 1 274 ? -0.602 5.848 -23.922 1.00 89.44 274 GLN A CA 1
ATOM 2043 C C . GLN A 1 274 ? 0.546 6.690 -23.343 1.00 89.44 274 GLN A C 1
ATOM 2045 O O . GLN A 1 274 ? 0.390 7.903 -23.197 1.00 89.44 274 GLN A O 1
ATOM 2050 N N . GLY A 1 275 ? 1.711 6.095 -23.060 1.00 85.62 275 GLY A N 1
ATOM 2051 C CA . GLY A 1 275 ? 2.858 6.791 -22.471 1.00 85.62 275 GLY A CA 1
ATOM 2052 C C . GLY A 1 275 ? 3.315 8.021 -23.264 1.00 85.62 275 GLY A C 1
ATOM 2053 O O . GLY A 1 275 ? 3.701 9.021 -22.664 1.00 85.62 275 GLY A O 1
ATOM 2054 N N . SER A 1 276 ? 3.191 8.003 -24.597 1.00 88.06 276 SER A N 1
ATOM 2055 C CA . SER A 1 276 ? 3.511 9.153 -25.459 1.00 88.06 276 SER A CA 1
ATOM 2056 C C . SER A 1 276 ? 2.549 10.329 -25.265 1.00 88.06 276 SER A C 1
ATOM 2058 O O . SER A 1 276 ? 2.987 11.472 -25.144 1.00 88.06 276 SER A O 1
ATOM 2060 N N . LEU A 1 277 ? 1.242 10.052 -25.186 1.00 87.69 277 LEU A N 1
ATOM 2061 C CA . LEU A 1 277 ? 0.200 11.049 -24.926 1.00 87.69 277 LEU A CA 1
ATOM 2062 C C . LEU A 1 277 ? 0.391 11.670 -23.544 1.00 87.69 277 LEU A C 1
ATOM 2064 O O . LEU A 1 277 ? 0.331 12.890 -23.392 1.00 87.69 277 LEU A O 1
ATOM 2068 N N . VAL A 1 278 ? 0.670 10.823 -22.554 1.00 86.31 278 VAL A N 1
ATOM 2069 C CA . VAL A 1 278 ? 0.912 11.242 -21.176 1.00 86.31 278 VAL A CA 1
ATOM 2070 C C . VAL A 1 278 ? 2.170 12.107 -21.068 1.00 86.31 278 VAL A C 1
ATOM 2072 O O . VAL A 1 278 ? 2.134 13.172 -20.453 1.00 86.31 278 VAL A O 1
ATOM 2075 N N . ALA A 1 279 ? 3.276 11.681 -21.680 1.00 82.75 279 ALA A N 1
ATOM 2076 C CA . ALA A 1 279 ? 4.527 12.433 -21.662 1.00 82.75 279 ALA A CA 1
ATOM 2077 C C . ALA A 1 279 ? 4.432 13.748 -22.455 1.00 82.75 279 ALA A C 1
ATOM 2079 O O . ALA A 1 279 ? 5.106 14.717 -22.103 1.00 82.75 279 ALA A O 1
ATOM 2080 N N . GLY A 1 280 ? 3.603 13.789 -23.505 1.00 84.25 280 GLY A N 1
ATOM 2081 C CA . GLY A 1 280 ? 3.361 14.977 -24.326 1.00 84.25 280 GLY A CA 1
ATOM 2082 C C . GLY A 1 280 ? 2.469 16.026 -23.654 1.00 84.25 280 GLY A C 1
ATOM 2083 O O . GLY A 1 280 ? 2.725 17.220 -23.795 1.00 84.25 280 GLY A O 1
ATOM 2084 N N . SER A 1 281 ? 1.455 15.607 -22.890 1.00 88.31 281 SER A N 1
ATOM 2085 C CA . SER A 1 281 ? 0.582 16.503 -22.121 1.00 88.31 281 SER A CA 1
ATOM 2086 C C . SER A 1 281 ? 0.421 15.996 -20.692 1.00 88.31 281 SER A C 1
ATOM 2088 O O . SER A 1 281 ? -0.438 15.172 -20.391 1.00 88.31 281 SER A O 1
ATOM 2090 N N . ILE A 1 282 ? 1.243 16.530 -19.788 1.00 87.81 282 ILE A N 1
ATOM 2091 C CA . ILE A 1 282 ? 1.253 16.137 -18.373 1.00 87.81 282 ILE A CA 1
ATOM 2092 C C . ILE A 1 282 ? 0.110 16.764 -17.555 1.00 87.81 282 ILE A C 1
ATOM 2094 O O . ILE A 1 282 ? -0.225 16.301 -16.463 1.00 87.81 282 ILE A O 1
ATOM 2098 N N . TRP A 1 283 ? -0.517 17.818 -18.084 1.00 90.69 283 TRP A N 1
ATOM 2099 C CA . TRP A 1 283 ? -1.552 18.594 -17.399 1.00 90.69 283 TRP A CA 1
ATOM 2100 C C . TRP A 1 283 ? -2.756 17.775 -16.911 1.00 90.69 283 TRP A C 1
ATOM 2102 O O . TRP A 1 283 ? -3.173 18.011 -15.777 1.00 90.69 283 TRP A O 1
ATOM 2112 N N . PRO A 1 284 ? -3.301 16.793 -17.660 1.00 90.94 284 PRO A N 1
ATOM 2113 C CA . PRO A 1 284 ? -4.393 15.951 -17.172 1.00 90.94 284 PRO A CA 1
ATOM 2114 C C . PRO A 1 284 ? -4.000 15.124 -15.943 1.00 90.94 284 PRO A C 1
ATOM 2116 O O . PRO A 1 284 ? -4.793 14.988 -15.014 1.00 90.94 284 PRO A O 1
ATOM 2119 N N . ILE A 1 285 ? -2.764 14.618 -15.898 1.00 90.56 285 ILE A N 1
ATOM 2120 C CA . ILE A 1 285 ? -2.249 13.855 -14.753 1.00 90.56 285 ILE A CA 1
ATOM 2121 C C . ILE A 1 285 ? -2.025 14.772 -13.550 1.00 90.56 285 ILE A C 1
ATOM 2123 O O . ILE A 1 285 ? -2.391 14.411 -12.431 1.00 90.56 285 ILE A O 1
ATOM 2127 N N . ILE A 1 286 ? -1.498 15.980 -13.769 1.00 92.94 286 ILE A N 1
ATOM 2128 C CA . ILE A 1 286 ? -1.383 17.000 -12.718 1.00 92.94 286 ILE A CA 1
ATOM 2129 C C . ILE A 1 286 ? -2.768 17.364 -12.175 1.00 92.94 286 ILE A C 1
ATOM 2131 O O . ILE A 1 286 ? -2.952 17.377 -10.961 1.00 92.94 286 ILE A O 1
ATOM 2135 N N . ALA A 1 287 ? -3.751 17.613 -13.043 1.00 93.25 287 ALA A N 1
ATOM 2136 C CA . ALA A 1 287 ? -5.119 17.947 -12.652 1.00 93.25 287 ALA A CA 1
ATOM 2137 C C . ALA A 1 287 ? -5.791 16.806 -11.874 1.00 93.25 287 ALA A C 1
ATOM 2139 O O . ALA A 1 287 ? -6.434 17.050 -10.851 1.00 93.25 287 ALA A O 1
ATOM 2140 N N . LEU A 1 288 ? -5.586 15.557 -12.305 1.00 91.50 288 LEU A N 1
ATOM 2141 C CA . LEU A 1 288 ? -6.024 14.382 -11.559 1.00 91.50 288 LEU A CA 1
ATOM 2142 C C . LEU A 1 288 ? -5.375 14.362 -10.169 1.00 91.50 288 LEU A C 1
ATOM 2144 O O . LEU A 1 288 ? -6.091 14.268 -9.176 1.00 91.50 288 LEU A O 1
ATOM 2148 N N . ASN A 1 289 ? -4.053 14.538 -10.072 1.00 92.69 289 ASN A N 1
ATOM 2149 C CA . ASN A 1 289 ? -3.342 14.555 -8.792 1.00 92.69 289 ASN A CA 1
ATOM 2150 C C . ASN A 1 289 ? -3.805 15.694 -7.863 1.00 92.69 289 ASN A C 1
ATOM 2152 O O . ASN A 1 289 ? -3.979 15.480 -6.662 1.00 92.69 289 ASN A O 1
ATOM 2156 N N . VAL A 1 290 ? -4.072 16.885 -8.412 1.00 95.44 290 VAL A N 1
ATOM 2157 C CA . VAL A 1 290 ? -4.699 18.008 -7.693 1.00 95.44 290 VAL A CA 1
ATOM 2158 C C . VAL A 1 290 ? -6.039 17.561 -7.107 1.00 95.44 290 VAL A C 1
ATOM 2160 O O . VAL A 1 290 ? -6.252 17.705 -5.904 1.00 95.44 290 VAL A O 1
ATOM 2163 N N . GLY A 1 291 ? -6.911 16.953 -7.916 1.00 93.25 291 GLY A N 1
ATOM 2164 C CA . GLY A 1 291 ? -8.208 16.438 -7.473 1.00 93.25 291 GLY A CA 1
ATOM 2165 C C . GLY A 1 291 ? -8.096 15.370 -6.381 1.00 93.25 291 GLY A C 1
ATOM 2166 O O . GLY A 1 291 ? -8.812 15.436 -5.381 1.00 93.25 291 GLY A O 1
ATOM 2167 N N . LEU A 1 292 ? -7.161 14.424 -6.516 1.00 91.88 292 LEU A N 1
ATOM 2168 C CA . LEU A 1 292 ? -6.910 13.392 -5.500 1.00 91.88 292 LEU A CA 1
ATOM 2169 C C . LEU A 1 292 ? -6.401 13.986 -4.188 1.00 91.88 292 LEU A C 1
ATOM 2171 O O . LEU A 1 292 ? -6.816 13.564 -3.109 1.00 91.88 292 LEU A O 1
ATOM 2175 N N . THR A 1 293 ? -5.539 14.995 -4.276 1.00 92.38 293 THR A N 1
ATOM 2176 C CA . THR A 1 293 ? -4.988 15.682 -3.106 1.00 92.38 293 THR A CA 1
ATOM 2177 C C . THR A 1 293 ? -6.057 16.525 -2.402 1.00 92.38 293 THR A C 1
ATOM 2179 O O . THR A 1 293 ? -6.141 16.519 -1.173 1.00 92.38 293 THR A O 1
ATOM 2182 N N . ILE A 1 294 ? -6.945 17.175 -3.161 1.00 93.81 294 ILE A N 1
ATOM 2183 C CA . ILE A 1 294 ? -8.134 17.845 -2.616 1.00 93.81 294 ILE A CA 1
ATOM 2184 C C . ILE A 1 294 ? -9.032 16.819 -1.910 1.00 93.81 294 ILE A C 1
ATOM 2186 O O . ILE A 1 294 ? -9.452 17.037 -0.775 1.00 93.81 294 ILE A O 1
ATOM 2190 N N . LEU A 1 295 ? -9.291 15.665 -2.528 1.00 90.94 295 LEU A N 1
ATOM 2191 C CA . LEU A 1 295 ? -10.121 14.620 -1.925 1.00 90.94 295 LEU A CA 1
ATOM 2192 C C . LEU A 1 295 ? -9.512 14.084 -0.623 1.00 90.94 295 LEU A C 1
ATOM 2194 O O . LEU A 1 295 ? -10.235 13.860 0.347 1.00 90.94 295 LEU A O 1
ATOM 2198 N N . ALA A 1 296 ? -8.185 13.949 -0.553 1.00 88.50 296 ALA A N 1
ATOM 2199 C CA . ALA A 1 296 ? -7.483 13.538 0.661 1.00 88.50 296 ALA A CA 1
ATOM 2200 C C . ALA A 1 296 ? -7.731 14.497 1.844 1.00 88.50 296 ALA A C 1
ATOM 2202 O O . ALA A 1 296 ? -7.819 14.039 2.988 1.00 88.50 296 ALA A O 1
ATOM 2203 N N . SER A 1 297 ? -7.942 15.794 1.580 1.00 89.00 297 SER A N 1
ATOM 2204 C CA . SER A 1 297 ? -8.195 16.804 2.621 1.00 89.00 297 SER A CA 1
ATOM 2205 C C . SER A 1 297 ? -9.523 16.612 3.371 1.00 89.00 297 SER A C 1
ATOM 2207 O O . SER A 1 297 ? -9.638 16.989 4.541 1.00 89.00 297 SER A O 1
ATOM 2209 N N . THR A 1 298 ? -10.505 15.938 2.755 1.00 89.56 298 THR A N 1
ATOM 2210 C CA . THR A 1 298 ? -11.800 15.598 3.384 1.00 89.56 298 THR A CA 1
ATOM 2211 C C . THR A 1 298 ? -11.635 14.777 4.667 1.00 89.56 298 THR A C 1
ATOM 2213 O O . THR A 1 298 ? -12.465 14.857 5.574 1.00 89.56 298 THR A O 1
ATOM 2216 N N . SER A 1 299 ? -10.516 14.061 4.800 1.00 85.31 299 SER A N 1
ATOM 2217 C CA . SER A 1 299 ? -10.134 13.314 5.998 1.00 85.31 299 SER A CA 1
ATOM 2218 C C . SER A 1 299 ? -10.076 14.175 7.256 1.00 85.31 299 SER A C 1
ATOM 2220 O O . SER A 1 299 ? -10.543 13.769 8.322 1.00 85.31 299 SER A O 1
ATOM 2222 N N . TYR A 1 300 ? -9.529 15.385 7.140 1.00 87.88 300 TYR A N 1
ATOM 2223 C CA . TYR A 1 300 ? -9.417 16.310 8.265 1.00 87.88 300 TYR A CA 1
ATOM 2224 C C . TYR A 1 300 ? -10.769 16.959 8.578 1.00 87.88 300 TYR A C 1
ATOM 2226 O O . TYR A 1 300 ? -11.139 17.078 9.748 1.00 87.88 300 TYR A O 1
ATOM 2234 N N . ALA A 1 301 ? -11.555 17.280 7.545 1.00 90.69 301 ALA A N 1
ATOM 2235 C CA . ALA A 1 301 ? -12.920 17.778 7.700 1.00 90.69 301 ALA A CA 1
ATOM 2236 C C . ALA A 1 301 ? -13.835 16.768 8.417 1.00 90.69 301 ALA A C 1
ATOM 2238 O O . ALA A 1 301 ? -14.651 17.161 9.256 1.00 90.69 301 ALA A O 1
ATOM 2239 N N . ALA A 1 302 ? -13.666 15.466 8.156 1.00 89.94 302 ALA A N 1
ATOM 2240 C CA . ALA A 1 302 ? -14.437 14.410 8.809 1.00 89.94 302 ALA A CA 1
ATOM 2241 C C . ALA A 1 302 ? -14.219 14.383 10.326 1.00 89.94 302 ALA A C 1
ATOM 2243 O O . ALA A 1 302 ? -15.178 14.249 11.084 1.00 89.94 302 ALA A O 1
ATOM 2244 N N . ARG A 1 303 ? -12.974 14.580 10.782 1.00 86.56 303 ARG A N 1
ATOM 2245 C CA . ARG A 1 303 ? -12.628 14.609 12.214 1.00 86.56 303 ARG A CA 1
ATOM 2246 C C . ARG A 1 303 ? -13.246 15.812 12.930 1.00 86.56 303 ARG A C 1
ATOM 2248 O O . ARG A 1 303 ? -13.766 15.663 14.031 1.00 86.56 303 ARG A O 1
ATOM 2255 N N . VAL A 1 304 ? -13.264 16.983 12.292 1.00 91.00 304 VAL A N 1
ATOM 2256 C CA . VAL A 1 304 ? -13.947 18.171 12.838 1.00 91.00 304 VAL A CA 1
ATOM 2257 C C . VAL A 1 304 ? -15.460 17.943 12.901 1.00 91.00 304 VAL A C 1
ATOM 2259 O O . VAL A 1 304 ? -16.087 18.180 13.934 1.00 91.00 304 VAL A O 1
ATOM 2262 N N . SER A 1 305 ? -16.038 17.414 11.822 1.00 91.12 305 SER A N 1
ATOM 2263 C CA . SER A 1 305 ? -17.474 17.123 11.723 1.00 91.12 305 SER A CA 1
ATOM 2264 C C . SER A 1 305 ? -17.924 16.074 12.746 1.00 91.12 305 SER A C 1
ATOM 2266 O O . SER A 1 305 ? -19.020 16.181 13.294 1.00 91.12 305 SER A O 1
ATOM 2268 N N . ALA A 1 306 ? -17.068 15.099 13.074 1.00 89.56 306 ALA A N 1
ATOM 2269 C CA . ALA A 1 306 ? -17.316 14.103 14.119 1.00 89.56 306 ALA A CA 1
ATOM 2270 C C . ALA A 1 306 ? -17.574 14.740 15.494 1.00 89.56 306 ALA A C 1
ATOM 2272 O O . ALA A 1 306 ? -18.447 14.279 16.230 1.00 89.56 306 ALA A O 1
ATOM 2273 N N . VAL A 1 307 ? -16.833 15.803 15.830 1.00 91.06 307 VAL A N 1
ATOM 2274 C CA . VAL A 1 307 ? -16.995 16.538 17.093 1.00 91.06 307 VAL A CA 1
ATOM 2275 C C . VAL A 1 307 ? -18.233 17.431 17.041 1.00 91.06 307 VAL A C 1
ATOM 2277 O O . VAL A 1 307 ? -19.032 17.398 17.972 1.00 91.06 307 VAL A O 1
ATOM 2280 N N . ILE A 1 308 ? -18.440 18.169 15.941 1.00 90.75 308 ILE A N 1
ATOM 2281 C CA . ILE A 1 308 ? -19.599 19.067 15.767 1.00 90.75 308 ILE A CA 1
ATOM 2282 C C . ILE A 1 308 ? -20.920 18.293 15.854 1.00 90.75 308 ILE A C 1
ATOM 2284 O O . ILE A 1 308 ? -21.839 18.700 16.556 1.00 90.75 308 ILE A O 1
ATOM 2288 N N . THR A 1 309 ? -21.015 17.164 15.151 1.00 90.44 309 THR A N 1
ATOM 2289 C CA . THR A 1 309 ? -22.238 16.345 15.092 1.00 90.44 309 THR A CA 1
ATOM 2290 C C . THR A 1 309 ? -22.371 15.366 16.256 1.00 90.44 309 THR A C 1
ATOM 2292 O O . THR A 1 309 ? -23.405 14.713 16.380 1.00 90.44 309 THR A O 1
ATOM 2295 N N . ARG A 1 310 ? -21.329 15.223 17.090 1.00 88.31 310 ARG A N 1
ATOM 2296 C CA . ARG A 1 310 ? -21.197 14.197 18.142 1.00 88.31 310 ARG A CA 1
ATOM 2297 C C . ARG A 1 310 ? -21.364 12.752 17.639 1.00 88.31 310 ARG A C 1
ATOM 2299 O O . ARG A 1 310 ? -21.638 11.849 18.428 1.00 88.31 310 ARG A O 1
ATOM 2306 N N . GLN A 1 311 ? -21.149 12.505 16.345 1.00 86.38 311 GLN A N 1
ATOM 2307 C CA . GLN A 1 311 ? -21.350 11.199 15.709 1.00 86.38 311 GLN A CA 1
ATOM 2308 C C . GLN A 1 311 ? -20.075 10.648 15.082 1.00 86.38 311 GLN A C 1
ATOM 2310 O O . GLN A 1 311 ? -19.903 10.602 13.864 1.00 86.38 311 GLN A O 1
ATOM 2315 N N . VAL A 1 312 ? -19.184 10.167 15.947 1.00 85.00 312 VAL A N 1
ATOM 2316 C CA . VAL A 1 312 ? -17.865 9.658 15.549 1.00 85.00 312 VAL A CA 1
ATOM 2317 C C . VAL A 1 312 ? -17.969 8.469 14.596 1.00 85.00 312 VAL A C 1
ATOM 2319 O O . VAL A 1 312 ? -17.282 8.454 13.584 1.00 85.00 312 VAL A O 1
ATOM 2322 N N . ALA A 1 313 ? -18.854 7.505 14.866 1.00 82.19 313 ALA A N 1
ATOM 2323 C CA . ALA A 1 313 ? -19.000 6.318 14.022 1.00 82.19 313 ALA A CA 1
ATOM 2324 C C . ALA A 1 313 ? -19.454 6.666 12.592 1.00 82.19 313 ALA A C 1
ATOM 2326 O O . ALA A 1 313 ? -18.890 6.170 11.619 1.00 82.19 313 ALA A O 1
ATOM 2327 N N . LEU A 1 314 ? -20.428 7.572 12.460 1.00 85.94 314 LEU A N 1
ATOM 2328 C CA . LEU A 1 314 ? -20.943 8.006 11.161 1.00 85.94 314 LEU A CA 1
ATOM 2329 C C . LEU A 1 314 ? -19.911 8.865 10.411 1.00 85.94 314 LEU A C 1
ATOM 2331 O O . LEU A 1 314 ? -19.689 8.670 9.218 1.00 85.94 314 LEU A O 1
ATOM 2335 N N . ALA A 1 315 ? -19.201 9.750 11.113 1.00 86.56 315 ALA A N 1
ATOM 2336 C CA . ALA A 1 315 ? -18.099 10.507 10.528 1.00 86.56 315 ALA A CA 1
ATOM 2337 C C . ALA A 1 315 ? -16.940 9.603 10.067 1.00 86.56 315 ALA A C 1
ATOM 2339 O O . ALA A 1 315 ? -16.388 9.819 8.989 1.00 86.56 315 ALA A O 1
ATOM 2340 N N . LEU A 1 316 ? -16.599 8.563 10.839 1.00 82.94 316 LEU A N 1
ATOM 2341 C CA . LEU A 1 316 ? -15.591 7.563 10.470 1.00 82.94 316 LEU A CA 1
ATOM 2342 C C . LEU A 1 316 ? -16.012 6.744 9.249 1.00 82.94 316 LEU A C 1
ATOM 2344 O O . LEU A 1 316 ? -15.180 6.479 8.387 1.00 82.94 316 LEU A O 1
ATOM 2348 N N . ALA A 1 317 ? -17.288 6.372 9.135 1.00 83.00 317 ALA A N 1
ATOM 2349 C CA . ALA A 1 317 ? -17.794 5.673 7.957 1.00 83.00 317 ALA A CA 1
ATOM 2350 C C . ALA A 1 317 ? -17.675 6.542 6.689 1.00 83.00 317 ALA A C 1
ATOM 2352 O O . ALA A 1 317 ? -17.226 6.058 5.650 1.00 83.00 317 ALA A O 1
ATOM 2353 N N . ILE A 1 318 ? -17.996 7.838 6.785 1.00 85.69 318 ILE A N 1
ATOM 2354 C CA . ILE A 1 318 ? -17.822 8.796 5.681 1.00 85.69 318 ILE A CA 1
ATOM 2355 C C . ILE A 1 318 ? -16.341 8.996 5.342 1.00 85.69 318 ILE A C 1
ATOM 2357 O O . ILE A 1 318 ? -15.969 8.968 4.169 1.00 85.69 318 ILE A O 1
ATOM 2361 N N . TYR A 1 319 ? -15.486 9.139 6.356 1.00 85.69 319 TYR A N 1
ATOM 2362 C CA . TYR A 1 319 ? -14.036 9.192 6.181 1.00 85.69 319 TYR A CA 1
ATOM 2363 C C . TYR A 1 319 ? -13.515 7.963 5.432 1.00 85.69 319 TYR A C 1
ATOM 2365 O O . TYR A 1 319 ? -12.811 8.106 4.436 1.00 85.69 319 TYR A O 1
ATOM 2373 N N . ASN A 1 320 ? -13.885 6.762 5.878 1.00 83.81 320 ASN A N 1
ATOM 2374 C CA . ASN A 1 320 ? -13.438 5.511 5.273 1.00 83.81 320 ASN A CA 1
ATOM 2375 C C . ASN A 1 320 ? -13.879 5.398 3.810 1.00 83.81 320 ASN A C 1
ATOM 2377 O O . ASN A 1 320 ? -13.100 4.928 2.986 1.00 83.81 320 ASN A O 1
ATOM 2381 N N . PHE A 1 321 ? -15.077 5.879 3.469 1.00 84.75 321 PHE A N 1
ATOM 2382 C CA . PHE A 1 321 ? -15.551 5.933 2.087 1.00 84.75 321 PHE A CA 1
ATOM 2383 C C . PHE A 1 321 ? -14.691 6.846 1.203 1.00 84.75 321 PHE A C 1
ATOM 2385 O O . PHE A 1 321 ? -14.193 6.402 0.170 1.00 84.75 321 PHE A O 1
ATOM 2392 N N . PHE A 1 322 ? -14.466 8.100 1.607 1.00 86.12 322 PHE A N 1
ATOM 2393 C CA . PHE A 1 322 ? -13.616 9.013 0.833 1.00 86.12 322 PHE A CA 1
ATOM 2394 C C . PHE A 1 322 ? -12.178 8.505 0.737 1.00 86.12 322 PHE A C 1
ATOM 2396 O O . PHE A 1 322 ? -11.574 8.535 -0.330 1.00 86.12 322 PHE A O 1
ATOM 2403 N N . ASN A 1 323 ? -11.651 7.971 1.836 1.00 83.75 323 ASN A N 1
ATOM 2404 C CA . ASN A 1 323 ? -10.318 7.390 1.894 1.00 83.75 323 ASN A CA 1
ATOM 2405 C C . ASN A 1 323 ? -10.180 6.177 0.960 1.00 83.75 323 ASN A C 1
ATOM 2407 O O . ASN A 1 323 ? -9.155 6.026 0.302 1.00 83.75 323 ASN A O 1
ATOM 2411 N N . LEU A 1 324 ? -11.213 5.335 0.854 1.00 83.31 324 LEU A N 1
ATOM 2412 C CA . LEU A 1 324 ? -11.250 4.227 -0.100 1.00 83.31 324 LEU A CA 1
ATOM 2413 C C . LEU A 1 324 ? -11.164 4.733 -1.546 1.00 83.31 324 LEU A C 1
ATOM 2415 O O . LEU A 1 324 ? -10.346 4.225 -2.311 1.00 83.31 324 LEU A O 1
ATOM 2419 N N . ILE A 1 325 ? -11.951 5.756 -1.900 1.00 85.00 325 ILE A N 1
ATOM 2420 C CA . ILE A 1 325 ? -11.914 6.368 -3.238 1.00 85.00 325 ILE A CA 1
ATOM 2421 C C . ILE A 1 325 ? -10.526 6.941 -3.522 1.00 85.00 325 ILE A C 1
ATOM 2423 O O . ILE A 1 325 ? -9.941 6.629 -4.554 1.00 85.00 325 ILE A O 1
ATOM 2427 N N . THR A 1 326 ? -9.966 7.732 -2.603 1.00 85.38 326 THR A N 1
ATOM 2428 C CA . THR A 1 326 ? -8.631 8.321 -2.769 1.00 85.38 326 THR A CA 1
ATOM 2429 C C . THR A 1 326 ? -7.573 7.242 -2.996 1.00 85.38 326 THR A C 1
ATOM 2431 O O . THR A 1 326 ? -6.793 7.348 -3.940 1.00 85.38 326 THR A O 1
ATOM 2434 N N . ARG A 1 327 ? -7.569 6.172 -2.187 1.00 81.94 327 ARG A N 1
ATOM 2435 C CA . ARG A 1 327 ? -6.605 5.067 -2.323 1.00 81.94 327 ARG A CA 1
ATOM 2436 C C . ARG A 1 327 ? -6.750 4.321 -3.644 1.00 81.94 327 ARG A C 1
ATOM 2438 O O . ARG A 1 327 ? -5.735 3.993 -4.250 1.00 81.94 327 ARG A O 1
ATOM 2445 N N . LEU A 1 328 ? -7.980 4.045 -4.078 1.00 84.25 328 LEU A N 1
ATOM 2446 C CA . LEU A 1 328 ? -8.247 3.392 -5.361 1.00 84.25 328 LEU A CA 1
ATOM 2447 C C . LEU A 1 328 ? -7.752 4.247 -6.527 1.00 84.25 328 LEU A C 1
ATOM 2449 O O . LEU A 1 328 ? -7.008 3.769 -7.381 1.00 84.25 328 LEU A O 1
ATOM 2453 N N . SER A 1 329 ? -8.095 5.531 -6.524 1.00 87.88 329 SER A N 1
ATOM 2454 C CA . SER A 1 329 ? -7.680 6.452 -7.576 1.00 87.88 329 SER A CA 1
ATOM 2455 C C . SER A 1 329 ? -6.163 6.629 -7.638 1.00 87.88 329 SER A C 1
ATOM 2457 O O . SER A 1 329 ? -5.600 6.647 -8.729 1.00 87.88 329 SER A O 1
ATOM 2459 N N . GLN A 1 330 ? -5.478 6.688 -6.489 1.00 83.88 330 GLN A N 1
ATOM 2460 C CA . GLN A 1 330 ? -4.010 6.746 -6.430 1.00 83.88 330 GLN A CA 1
ATOM 2461 C C . GLN A 1 330 ? -3.342 5.530 -7.091 1.00 83.88 330 GLN A C 1
ATOM 2463 O O . GLN A 1 330 ? -2.257 5.649 -7.657 1.00 83.88 330 GLN A O 1
ATOM 2468 N N . GLN A 1 331 ? -3.987 4.365 -7.062 1.00 85.62 331 GLN A N 1
ATOM 2469 C CA . GLN A 1 331 ? -3.445 3.146 -7.663 1.00 85.62 331 GLN A CA 1
ATOM 2470 C C . GLN A 1 331 ? -3.731 3.006 -9.147 1.00 85.62 331 GLN A C 1
ATOM 2472 O O . GLN A 1 331 ? -2.982 2.327 -9.836 1.00 85.62 331 GLN A O 1
ATOM 2477 N N . ILE A 1 332 ? -4.785 3.650 -9.641 1.00 86.44 332 ILE A N 1
ATOM 2478 C CA . ILE A 1 332 ? -5.017 3.807 -11.082 1.00 86.44 332 ILE A CA 1
ATOM 2479 C C . ILE A 1 332 ? -4.037 4.839 -11.651 1.00 86.44 332 ILE A C 1
ATOM 2481 O O . ILE A 1 332 ? -3.514 4.688 -12.751 1.00 86.44 332 ILE A O 1
ATOM 2485 N N . TYR A 1 333 ? -3.755 5.878 -10.871 1.00 88.00 333 TYR A N 1
ATOM 2486 C CA . TYR A 1 333 ? -2.866 6.969 -11.236 1.00 88.00 333 TYR A CA 1
ATOM 2487 C C . TYR A 1 333 ? -1.399 6.535 -11.402 1.00 88.00 333 TYR A C 1
ATOM 2489 O O . TYR A 1 333 ? -0.725 6.976 -12.329 1.00 88.00 333 TYR A O 1
ATOM 2497 N N . LEU A 1 334 ? -0.886 5.660 -10.533 1.00 88.75 334 LEU A N 1
ATOM 2498 C CA . LEU A 1 334 ? 0.540 5.322 -10.515 1.00 88.75 334 LEU A CA 1
ATOM 2499 C C . LEU A 1 334 ? 1.033 4.564 -11.778 1.00 88.75 334 LEU A C 1
ATOM 2501 O O . LEU A 1 334 ? 2.087 4.934 -12.295 1.00 88.75 334 LEU A O 1
ATOM 2505 N N . PRO A 1 335 ? 0.290 3.595 -12.354 1.00 92.88 335 PRO A N 1
ATOM 2506 C CA . PRO A 1 335 ? 0.608 3.006 -13.659 1.00 92.88 335 PRO A CA 1
ATOM 2507 C C . PRO A 1 335 ? 0.679 4.012 -14.815 1.00 92.88 335 PRO A C 1
ATOM 2509 O O . PRO A 1 335 ? 1.520 3.847 -15.695 1.00 92.88 335 PRO A O 1
ATOM 2512 N N . LEU A 1 336 ? -0.136 5.078 -14.807 1.00 92.31 336 LEU A N 1
ATOM 2513 C CA . LEU A 1 336 ? -0.046 6.141 -15.822 1.00 92.31 336 LEU A CA 1
ATOM 2514 C C . LEU A 1 336 ? 1.304 6.863 -15.737 1.00 92.31 336 LEU A C 1
ATOM 2516 O O . LEU A 1 336 ? 1.949 7.102 -16.756 1.00 92.31 336 LEU A O 1
ATOM 2520 N N . VAL A 1 337 ? 1.777 7.136 -14.520 1.00 92.94 337 VAL A N 1
ATOM 2521 C CA . VAL A 1 337 ? 3.123 7.685 -14.292 1.00 92.94 337 VAL A CA 1
ATOM 2522 C C . VAL A 1 337 ? 4.209 6.693 -14.728 1.00 92.94 337 VAL A C 1
ATOM 2524 O O . VAL A 1 337 ? 5.216 7.102 -15.303 1.00 92.94 337 VAL A O 1
ATOM 2527 N N . GLY A 1 338 ? 3.982 5.392 -14.524 1.00 93.44 338 GLY A N 1
ATOM 2528 C CA . GLY A 1 338 ? 4.819 4.320 -15.070 1.00 93.44 338 GLY A CA 1
ATOM 2529 C C . GLY A 1 338 ? 4.939 4.377 -16.593 1.00 93.44 338 GLY A C 1
ATOM 2530 O O . GLY A 1 338 ? 6.053 4.355 -17.103 1.00 93.44 338 GLY A O 1
ATOM 2531 N N . SER A 1 339 ? 3.825 4.552 -17.310 1.00 94.50 339 SER A N 1
ATOM 2532 C CA . SER A 1 339 ? 3.820 4.610 -18.783 1.00 94.50 339 SER A CA 1
ATOM 2533 C C . SER A 1 339 ? 4.594 5.804 -19.338 1.00 94.50 339 SER A C 1
ATOM 2535 O O . SER A 1 339 ? 5.310 5.682 -20.330 1.00 94.50 339 SER A O 1
ATOM 2537 N N . MET A 1 340 ? 4.508 6.948 -18.654 1.00 94.38 340 MET A N 1
ATOM 2538 C CA . MET A 1 340 ? 5.291 8.145 -18.955 1.00 94.38 340 MET A CA 1
ATOM 2539 C C . MET A 1 340 ? 6.789 7.892 -18.762 1.00 94.38 340 MET A C 1
ATOM 2541 O O . MET A 1 340 ? 7.601 8.254 -19.610 1.00 94.38 340 MET A O 1
ATOM 2545 N N . SER A 1 341 ? 7.143 7.251 -17.644 1.00 94.06 341 SER A N 1
ATOM 2546 C CA . SER A 1 341 ? 8.516 6.874 -17.310 1.00 94.06 341 SER A CA 1
ATOM 2547 C C . SER A 1 341 ? 9.099 5.919 -18.350 1.00 94.06 341 SER A C 1
ATOM 2549 O O . SER A 1 341 ? 10.160 6.195 -18.904 1.00 94.06 341 SER A O 1
ATOM 2551 N N . ASP A 1 342 ? 8.380 4.842 -18.663 1.00 94.06 342 ASP A N 1
ATOM 2552 C CA . ASP A 1 342 ? 8.776 3.850 -19.662 1.00 94.06 342 ASP A CA 1
ATOM 2553 C C . ASP A 1 342 ? 8.989 4.502 -21.042 1.00 94.06 342 ASP A C 1
ATOM 2555 O O . ASP A 1 342 ? 10.019 4.294 -21.686 1.00 94.06 342 ASP A O 1
ATOM 2559 N N . PHE A 1 343 ? 8.066 5.370 -21.475 1.00 93.69 343 PHE A N 1
ATOM 2560 C CA . PHE A 1 343 ? 8.193 6.101 -22.738 1.00 93.69 343 PHE A CA 1
ATOM 2561 C C . PHE A 1 343 ? 9.441 6.999 -22.779 1.00 93.69 343 PHE A C 1
ATOM 2563 O O . PHE A 1 343 ? 10.183 6.969 -23.761 1.00 93.69 343 PHE A O 1
ATOM 2570 N N . LEU A 1 344 ? 9.706 7.777 -21.725 1.00 92.88 344 LEU A N 1
ATOM 2571 C CA . LEU A 1 344 ? 10.862 8.681 -21.677 1.00 92.88 344 LEU A CA 1
ATOM 2572 C C . LEU A 1 344 ? 12.203 7.947 -21.586 1.00 92.88 344 LEU A C 1
ATOM 2574 O O . LEU A 1 344 ? 13.187 8.427 -22.152 1.00 92.88 344 LEU A O 1
ATOM 2578 N N . VAL A 1 345 ? 12.248 6.791 -20.916 1.00 92.81 345 VAL A N 1
ATOM 2579 C CA . VAL A 1 345 ? 13.430 5.914 -20.901 1.00 92.81 345 VAL A CA 1
ATOM 2580 C C . VAL A 1 345 ? 13.725 5.408 -22.309 1.00 92.81 345 VAL A C 1
ATOM 2582 O O . VAL A 1 345 ? 14.849 5.561 -22.779 1.00 92.81 345 VAL A O 1
ATOM 2585 N N . ASN A 1 346 ? 12.712 4.902 -23.019 1.00 90.75 346 ASN A N 1
ATOM 2586 C CA . ASN A 1 346 ? 12.873 4.398 -24.387 1.00 90.75 346 ASN A CA 1
ATOM 2587 C C . ASN A 1 346 ? 13.311 5.499 -25.375 1.00 90.75 346 ASN A C 1
ATOM 2589 O O . ASN A 1 346 ? 14.046 5.231 -26.323 1.00 90.75 346 ASN A O 1
ATOM 2593 N N . GLN A 1 347 ? 12.905 6.749 -25.138 1.00 91.12 347 GLN A N 1
ATOM 2594 C CA . GLN A 1 347 ? 13.306 7.910 -25.943 1.00 91.12 347 GLN A CA 1
ATOM 2595 C C . GLN A 1 347 ? 14.647 8.536 -25.519 1.00 91.12 347 GLN A C 1
ATOM 2597 O O . GLN A 1 347 ? 15.037 9.553 -26.087 1.00 91.12 347 GLN A O 1
ATOM 2602 N N . HIS A 1 348 ? 15.354 7.969 -24.531 1.00 87.81 348 HIS A N 1
ATOM 2603 C CA . HIS A 1 348 ? 16.599 8.517 -23.971 1.00 87.81 348 HIS A CA 1
ATOM 2604 C C . HIS A 1 348 ? 16.447 9.956 -23.425 1.00 87.81 348 HIS A C 1
ATOM 2606 O O . HIS A 1 348 ? 17.375 10.758 -23.468 1.00 87.81 348 HIS A O 1
ATOM 2612 N N . GLN A 1 349 ? 15.266 10.301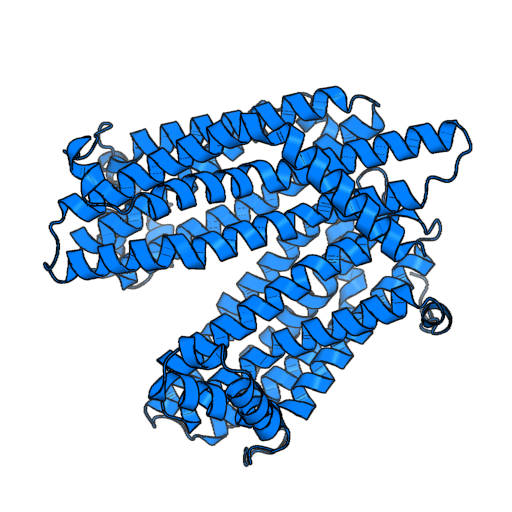 -22.896 1.00 89.94 349 GLN A N 1
ATOM 2613 C CA . GLN A 1 349 ? 14.926 11.635 -22.372 1.00 89.94 349 GLN A CA 1
ATOM 2614 C C . GLN A 1 349 ? 14.627 11.609 -20.866 1.00 89.94 349 GLN A C 1
ATOM 2616 O O . GLN A 1 349 ? 13.721 12.294 -20.386 1.00 89.94 349 GLN A O 1
ATOM 2621 N N . VAL A 1 350 ? 15.387 10.822 -20.100 1.00 87.38 350 VAL A N 1
ATOM 2622 C CA . VAL A 1 350 ? 15.157 10.647 -18.655 1.00 87.38 350 VAL A CA 1
ATOM 2623 C C . VAL A 1 350 ? 15.307 11.956 -17.874 1.00 87.38 350 VAL A C 1
ATOM 2625 O O . VAL A 1 350 ? 14.593 12.161 -16.898 1.00 87.38 350 VAL A O 1
ATOM 2628 N N . ASP A 1 351 ? 16.111 12.910 -18.342 1.00 85.81 351 ASP A N 1
ATOM 2629 C CA . ASP A 1 351 ? 16.232 14.223 -17.688 1.00 85.81 351 ASP A CA 1
ATOM 2630 C C . ASP A 1 351 ? 14.907 15.005 -17.668 1.00 85.81 351 ASP A C 1
ATOM 2632 O O . ASP A 1 351 ? 14.620 15.751 -16.728 1.00 85.81 351 ASP A O 1
ATOM 2636 N N . LYS A 1 352 ? 14.035 14.798 -18.669 1.00 89.69 352 LYS A N 1
ATOM 2637 C CA . LYS A 1 352 ? 12.693 15.403 -18.680 1.00 89.69 352 LYS A CA 1
ATOM 2638 C C . LYS A 1 352 ? 11.779 14.792 -17.620 1.00 89.69 352 LYS A C 1
ATOM 2640 O O . LYS A 1 352 ? 10.904 15.496 -17.113 1.00 89.69 352 LYS A O 1
ATOM 2645 N N . LEU A 1 353 ? 11.983 13.522 -17.263 1.00 91.31 353 LEU A N 1
ATOM 2646 C CA . LEU A 1 353 ? 11.155 12.807 -16.291 1.00 91.31 353 LEU A CA 1
ATOM 2647 C C . LEU A 1 353 ? 11.225 13.470 -14.913 1.00 91.31 353 LEU A C 1
ATOM 2649 O O . LEU A 1 353 ? 10.193 13.637 -14.267 1.00 91.31 353 LEU A O 1
ATOM 2653 N N . GLU A 1 354 ? 12.414 13.899 -14.475 1.00 90.75 354 GLU A N 1
ATOM 2654 C CA . GLU A 1 354 ? 12.570 14.548 -13.168 1.00 90.75 354 GLU A CA 1
ATOM 2655 C C . GLU A 1 354 ? 11.724 15.827 -13.082 1.00 90.75 354 GLU A C 1
ATOM 2657 O O . GLU A 1 354 ? 10.963 16.012 -12.130 1.00 90.75 354 GLU A O 1
ATOM 2662 N N . ASN A 1 355 ? 11.786 16.672 -14.115 1.00 91.12 355 ASN A N 1
ATOM 2663 C CA . ASN A 1 355 ? 11.011 17.912 -14.191 1.00 91.12 355 ASN A CA 1
ATOM 2664 C C . ASN A 1 355 ? 9.502 17.649 -14.253 1.00 91.12 355 ASN A C 1
ATOM 2666 O O . ASN A 1 355 ? 8.721 18.321 -13.576 1.00 91.12 355 ASN A O 1
ATOM 2670 N N . GLN A 1 356 ? 9.087 16.643 -15.021 1.00 93.75 356 GLN A N 1
ATOM 2671 C CA . GLN A 1 356 ? 7.692 16.226 -15.117 1.00 93.75 356 GLN A CA 1
ATOM 2672 C C . GLN A 1 356 ? 7.147 15.746 -13.761 1.00 93.75 356 GLN A C 1
ATOM 2674 O O . GLN A 1 356 ? 6.101 16.216 -13.310 1.00 93.75 356 GLN A O 1
ATOM 2679 N N . LEU A 1 357 ? 7.889 14.897 -13.047 1.00 94.00 357 LEU A N 1
ATOM 2680 C CA . LEU A 1 357 ? 7.508 14.412 -11.716 1.00 94.00 357 LEU A CA 1
ATOM 2681 C C . LEU A 1 357 ? 7.512 15.523 -10.653 1.00 94.00 357 LEU A C 1
ATOM 2683 O O . LEU A 1 357 ? 6.628 15.554 -9.795 1.00 94.00 357 LEU A O 1
ATOM 2687 N N . ARG A 1 358 ? 8.439 16.485 -10.732 1.00 93.88 358 ARG A N 1
ATOM 2688 C CA . ARG A 1 358 ? 8.399 17.706 -9.907 1.00 93.88 358 ARG A CA 1
ATOM 2689 C C . ARG A 1 358 ? 7.135 18.523 -10.183 1.00 93.88 358 ARG A C 1
ATOM 2691 O O . ARG A 1 358 ? 6.514 19.005 -9.237 1.00 93.88 358 ARG A O 1
ATOM 2698 N N . GLY A 1 359 ? 6.693 18.606 -11.438 1.00 93.31 359 GLY A N 1
ATOM 2699 C CA . GLY A 1 359 ? 5.394 19.177 -11.810 1.00 93.31 359 GLY A CA 1
ATOM 2700 C C . GLY A 1 359 ? 4.212 18.464 -11.138 1.00 93.31 359 GLY A C 1
ATOM 2701 O O . GLY A 1 359 ? 3.339 19.126 -10.577 1.00 93.31 359 GLY A O 1
ATOM 2702 N N . LEU A 1 360 ? 4.219 17.126 -11.094 1.00 94.62 360 LEU A N 1
ATOM 2703 C CA . LEU A 1 360 ? 3.208 16.322 -10.384 1.00 94.62 360 LEU A CA 1
ATOM 2704 C C . LEU A 1 360 ? 3.175 16.629 -8.880 1.00 94.62 360 LEU A C 1
ATOM 2706 O O . LEU A 1 360 ? 2.095 16.843 -8.324 1.00 94.62 360 LEU A O 1
ATOM 2710 N N . ILE A 1 361 ? 4.339 16.700 -8.229 1.00 95.00 361 ILE A N 1
ATOM 2711 C CA . ILE A 1 361 ? 4.454 17.088 -6.811 1.00 95.00 361 ILE A CA 1
ATOM 2712 C C . ILE A 1 361 ? 3.979 18.539 -6.613 1.00 95.00 361 ILE A C 1
ATOM 2714 O O . ILE A 1 361 ? 3.350 18.861 -5.608 1.00 95.00 361 ILE A O 1
ATOM 2718 N N . GLY A 1 362 ? 4.220 19.422 -7.586 1.00 95.69 362 GLY A N 1
ATOM 2719 C CA . GLY A 1 362 ? 3.739 20.806 -7.578 1.00 95.69 362 GLY A CA 1
ATOM 2720 C C . GLY A 1 362 ? 2.214 20.868 -7.638 1.00 95.69 362 GLY A C 1
ATOM 2721 O O . GLY A 1 362 ? 1.593 21.606 -6.875 1.00 95.69 362 GLY A O 1
ATOM 2722 N N . GLY A 1 363 ? 1.612 20.005 -8.460 1.00 95.12 363 GLY A N 1
ATOM 2723 C CA . GLY A 1 363 ? 0.174 19.753 -8.477 1.00 95.12 363 GLY A CA 1
ATOM 2724 C C . GLY A 1 363 ? -0.364 19.301 -7.120 1.00 95.12 363 GLY A C 1
ATOM 2725 O O . GLY A 1 363 ? -1.388 19.812 -6.678 1.00 95.12 363 GLY A O 1
ATOM 2726 N N . ALA A 1 364 ? 0.344 18.419 -6.406 1.00 94.56 364 ALA A N 1
ATOM 2727 C CA . ALA A 1 364 ? -0.047 18.042 -5.045 1.00 94.56 364 ALA A CA 1
ATOM 2728 C C . ALA A 1 364 ? -0.036 19.254 -4.096 1.00 94.56 364 ALA A C 1
ATOM 2730 O O . ALA A 1 364 ? -0.997 19.461 -3.362 1.00 94.56 364 ALA A O 1
ATOM 2731 N N . SER A 1 365 ? 0.982 20.119 -4.153 1.00 96.50 365 SER A N 1
ATOM 2732 C CA . SER A 1 365 ? 1.003 21.360 -3.360 1.00 96.50 365 SER A CA 1
ATOM 2733 C C . SER A 1 365 ? -0.157 22.296 -3.694 1.00 96.50 365 SER A C 1
ATOM 2735 O O . SER A 1 365 ? -0.793 22.835 -2.788 1.00 96.50 365 SER A O 1
ATOM 2737 N N . PHE A 1 366 ? -0.490 22.447 -4.976 1.00 96.69 366 PHE A N 1
ATOM 2738 C CA . PHE A 1 366 ? -1.651 23.233 -5.388 1.00 96.69 366 PHE A CA 1
ATOM 2739 C C . PHE A 1 366 ? -2.969 22.608 -4.904 1.00 96.69 366 PHE A C 1
ATOM 2741 O O . PHE A 1 366 ? -3.832 23.308 -4.380 1.00 96.69 366 PHE A O 1
ATOM 2748 N N . GLY A 1 367 ? -3.105 21.283 -4.985 1.00 95.75 367 GLY A N 1
ATOM 2749 C CA . GLY A 1 367 ? -4.252 20.554 -4.447 1.00 95.75 367 GLY A CA 1
ATOM 2750 C C . GLY A 1 367 ? -4.373 20.651 -2.925 1.00 95.75 367 GLY A C 1
ATOM 2751 O O . GLY A 1 367 ? -5.478 20.820 -2.418 1.00 95.75 367 GLY A O 1
ATOM 2752 N N . ALA A 1 368 ? -3.262 20.617 -2.186 1.00 95.25 368 ALA A N 1
ATOM 2753 C CA . ALA A 1 368 ? -3.246 20.811 -0.736 1.00 95.25 368 ALA A CA 1
ATOM 2754 C C . ALA A 1 368 ? -3.657 22.241 -0.353 1.00 95.25 368 ALA A C 1
ATOM 2756 O O . ALA A 1 368 ? -4.435 22.428 0.584 1.00 95.25 368 ALA A O 1
ATOM 2757 N N . LEU A 1 369 ? -3.200 23.243 -1.113 1.00 96.06 369 LEU A N 1
ATOM 2758 C CA . LEU A 1 369 ? -3.619 24.635 -0.954 1.00 96.06 369 LEU A CA 1
ATOM 2759 C C . LEU A 1 369 ? -5.121 24.800 -1.221 1.00 96.06 369 LEU A C 1
ATOM 2761 O O . LEU A 1 369 ? -5.830 25.369 -0.393 1.00 96.06 369 LEU A O 1
ATOM 2765 N N . LEU A 1 370 ? -5.631 24.266 -2.334 1.00 95.44 370 LEU A N 1
ATOM 2766 C CA . LEU A 1 370 ? -7.065 24.292 -2.632 1.00 95.44 370 LEU A CA 1
ATOM 2767 C C . LEU A 1 370 ? -7.877 23.535 -1.576 1.00 95.44 370 LEU A C 1
ATOM 2769 O O . LEU A 1 370 ? -8.913 24.026 -1.139 1.00 95.44 370 LEU A O 1
ATOM 2773 N N . GLY A 1 371 ? -7.394 22.385 -1.107 1.00 93.88 371 GLY A N 1
ATOM 2774 C CA . GLY A 1 371 ? -8.013 21.635 -0.016 1.00 93.88 371 GLY A CA 1
ATOM 2775 C C . GLY A 1 371 ? -8.089 22.443 1.281 1.00 93.88 371 GLY A C 1
ATOM 2776 O O . GLY A 1 371 ? -9.107 22.408 1.968 1.00 93.88 371 GLY A O 1
ATOM 2777 N N . LEU A 1 372 ? -7.044 23.214 1.601 1.00 93.56 372 LEU A N 1
ATOM 2778 C CA . LEU A 1 372 ? -7.013 24.103 2.766 1.00 93.56 372 LEU A CA 1
ATOM 2779 C C . LEU A 1 372 ? -8.059 25.218 2.640 1.00 93.56 372 LEU A C 1
ATOM 2781 O O . LEU A 1 372 ? -8.790 25.483 3.593 1.00 93.56 372 LEU A O 1
ATOM 2785 N N . LEU A 1 373 ? -8.169 25.833 1.460 1.00 93.25 373 LEU A N 1
ATOM 2786 C CA . LEU A 1 373 ? -9.168 26.870 1.180 1.00 93.25 373 LEU A CA 1
ATOM 2787 C C . LEU A 1 373 ? -10.601 26.316 1.224 1.00 93.25 373 LEU A C 1
ATOM 2789 O O . LEU A 1 373 ? -11.506 26.977 1.732 1.00 93.25 373 LEU A O 1
ATOM 2793 N N . LEU A 1 374 ? -10.803 25.088 0.742 1.00 93.75 374 LEU A N 1
ATOM 2794 C CA . LEU A 1 374 ? -12.095 24.396 0.718 1.00 93.75 374 LEU A CA 1
ATOM 2795 C C . LEU A 1 374 ? -12.443 23.695 2.040 1.00 93.75 374 LEU A C 1
ATOM 2797 O O . LEU A 1 374 ? -13.535 23.137 2.167 1.00 93.75 374 LEU A O 1
ATOM 2801 N N . LEU A 1 375 ? -11.572 23.744 3.050 1.00 92.62 375 LEU A N 1
ATOM 2802 C CA . LEU A 1 375 ? -11.767 23.029 4.310 1.00 92.62 375 LEU A CA 1
ATOM 2803 C C . LEU A 1 375 ? -13.114 23.352 5.003 1.00 92.62 375 LEU A C 1
ATOM 2805 O O . LEU A 1 375 ? -13.797 22.405 5.402 1.00 92.62 375 LEU A O 1
ATOM 2809 N N . PRO A 1 376 ? -13.575 24.621 5.108 1.00 92.75 376 PRO A N 1
ATOM 2810 C CA . PRO A 1 376 ? -14.892 24.932 5.678 1.00 92.75 376 PRO A CA 1
ATOM 2811 C C . PRO A 1 376 ? -16.056 24.348 4.868 1.00 92.75 376 PRO A C 1
ATOM 2813 O O . PRO A 1 376 ? -17.045 23.894 5.442 1.00 92.75 376 PRO A O 1
ATOM 2816 N N . THR A 1 377 ? -15.922 24.321 3.540 1.00 93.38 377 THR A N 1
ATOM 2817 C CA . THR A 1 377 ? -16.906 23.714 2.634 1.00 93.38 377 THR A CA 1
ATOM 2818 C C . THR A 1 377 ? -16.994 22.208 2.876 1.00 93.38 377 THR A C 1
ATOM 2820 O O . THR A 1 377 ? -18.090 21.670 3.028 1.00 93.38 377 THR A O 1
ATOM 2823 N N . PHE A 1 378 ? -15.856 21.513 2.987 1.00 92.88 378 PHE A N 1
ATOM 2824 C CA . PHE A 1 378 ? -15.851 20.072 3.256 1.00 92.88 378 PHE A CA 1
ATOM 2825 C C . PHE A 1 378 ? -16.456 19.716 4.612 1.00 92.88 378 PHE A C 1
ATOM 2827 O O . PHE A 1 378 ? -17.147 18.704 4.711 1.00 92.88 378 PHE A O 1
ATOM 2834 N N . ILE A 1 379 ? -16.255 20.545 5.640 1.00 93.06 379 ILE 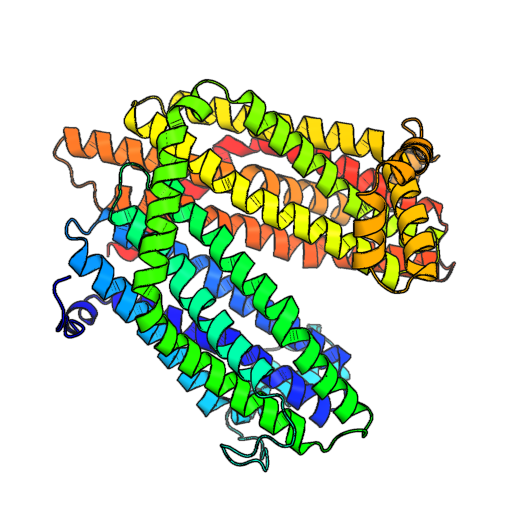A N 1
ATOM 2835 C CA . ILE A 1 379 ? -16.906 20.347 6.943 1.00 93.06 379 ILE A CA 1
ATOM 2836 C C . ILE A 1 379 ? -18.432 20.402 6.793 1.00 93.06 379 ILE A C 1
ATOM 2838 O O . ILE A 1 379 ? -19.121 19.519 7.298 1.00 93.06 379 ILE A O 1
ATOM 2842 N N . GLU A 1 380 ? -18.978 21.379 6.062 1.00 92.88 380 GLU A N 1
ATOM 2843 C CA . GLU A 1 380 ? -20.433 21.472 5.880 1.00 92.88 380 GLU A CA 1
ATOM 2844 C C . GLU A 1 380 ? -20.993 20.329 5.020 1.00 92.88 380 GLU A C 1
ATOM 2846 O O . GLU A 1 380 ? -22.036 19.764 5.355 1.00 92.88 380 GLU A O 1
ATOM 2851 N N . ILE A 1 381 ? -20.275 19.924 3.965 1.00 91.88 381 ILE A N 1
ATOM 2852 C CA . ILE A 1 381 ? -20.640 18.754 3.152 1.00 91.88 381 ILE A CA 1
ATOM 2853 C C . ILE A 1 381 ? -20.707 17.498 4.027 1.00 91.88 381 ILE A C 1
ATOM 2855 O O . ILE A 1 381 ? -21.675 16.740 3.943 1.00 91.88 381 ILE A O 1
ATOM 2859 N N . ILE A 1 382 ? -19.717 17.277 4.897 1.00 90.94 382 ILE A N 1
ATOM 2860 C CA . ILE A 1 382 ? -19.697 16.101 5.771 1.00 90.94 382 ILE A CA 1
ATOM 2861 C C . ILE A 1 382 ? -20.777 16.198 6.851 1.00 90.94 382 ILE A C 1
ATOM 2863 O O . ILE A 1 382 ? -21.458 15.204 7.093 1.00 90.94 382 ILE A O 1
ATOM 2867 N N . ASN A 1 383 ? -21.018 17.367 7.449 1.00 92.75 383 ASN A N 1
ATOM 2868 C CA . ASN A 1 383 ? -22.141 17.564 8.372 1.00 92.75 383 ASN A CA 1
ATOM 2869 C C . ASN A 1 383 ? -23.477 17.194 7.708 1.00 92.75 383 ASN A C 1
ATOM 2871 O O . ASN A 1 383 ? -24.300 16.490 8.298 1.00 92.75 383 ASN A O 1
ATOM 2875 N N . GLN A 1 384 ? -23.686 17.619 6.459 1.00 89.88 384 GLN A N 1
ATOM 2876 C CA . GLN A 1 384 ? -24.875 17.265 5.692 1.00 89.88 384 GLN A CA 1
ATOM 2877 C C . GLN A 1 384 ? -24.934 15.768 5.370 1.00 89.88 384 GLN A C 1
ATOM 2879 O O . GLN A 1 384 ? -25.995 15.159 5.521 1.00 89.88 384 GLN A O 1
ATOM 2884 N N . ALA A 1 385 ? -23.813 15.156 4.987 1.00 89.00 385 ALA A N 1
ATOM 2885 C CA . ALA A 1 385 ? -23.728 13.721 4.739 1.00 89.00 385 ALA A CA 1
ATOM 2886 C C . ALA A 1 385 ? -24.049 12.905 6.001 1.00 89.00 385 ALA A C 1
ATOM 2888 O O . ALA A 1 385 ? -24.836 11.962 5.928 1.00 89.00 385 ALA A O 1
ATOM 2889 N N . ILE A 1 386 ? -23.538 13.312 7.169 1.00 89.56 386 ILE A N 1
ATOM 2890 C CA . ILE A 1 386 ? -23.856 12.702 8.468 1.00 89.56 386 ILE A CA 1
ATOM 2891 C C . ILE A 1 386 ? -25.362 12.803 8.740 1.00 89.56 386 ILE A C 1
ATOM 2893 O O . ILE A 1 386 ? -25.993 11.785 9.024 1.00 89.56 386 ILE A O 1
ATOM 2897 N N . ARG A 1 387 ? -25.974 13.987 8.570 1.00 89.94 387 ARG A N 1
ATOM 2898 C CA . ARG A 1 387 ? -27.432 14.177 8.732 1.00 89.94 387 ARG A CA 1
ATOM 2899 C C . ARG A 1 387 ? -28.250 13.263 7.814 1.00 89.94 387 ARG A C 1
ATOM 2901 O O . ARG A 1 387 ? -29.262 12.707 8.234 1.00 89.94 387 ARG A O 1
ATOM 2908 N N . GLN A 1 388 ? -27.830 13.081 6.563 1.00 87.31 388 GLN A N 1
ATOM 2909 C CA . GLN A 1 388 ? -28.515 12.172 5.635 1.00 87.31 388 GLN A CA 1
ATOM 2910 C C . GLN A 1 388 ? -28.306 10.702 6.002 1.00 87.31 388 GLN A C 1
ATOM 2912 O O . GLN A 1 388 ? -29.238 9.907 5.873 1.00 87.31 388 GLN A O 1
ATOM 2917 N N . MET A 1 389 ? -27.119 10.346 6.490 1.00 85.00 389 MET A N 1
ATOM 2918 C CA . MET A 1 389 ? -26.809 8.985 6.911 1.00 85.00 389 MET A CA 1
ATOM 2919 C C . MET A 1 389 ? -27.568 8.591 8.180 1.00 85.00 389 MET A C 1
ATOM 2921 O O . MET A 1 389 ? -28.046 7.467 8.253 1.00 85.00 389 MET A O 1
ATOM 2925 N N . GLN A 1 390 ? -27.791 9.518 9.119 1.00 87.81 390 GLN A N 1
ATOM 2926 C CA . GLN A 1 390 ? -28.689 9.304 10.265 1.00 87.81 390 GLN A CA 1
ATOM 2927 C C . GLN A 1 390 ? -30.114 8.945 9.825 1.00 87.81 390 GLN A C 1
ATOM 2929 O O . GLN A 1 390 ? -30.739 8.071 10.412 1.00 87.81 390 GLN A O 1
ATOM 2934 N N . ARG A 1 391 ? -30.636 9.623 8.792 1.00 87.31 391 ARG A N 1
ATOM 2935 C CA . ARG A 1 391 ? -32.015 9.424 8.317 1.00 87.31 391 ARG A CA 1
ATOM 2936 C C . ARG A 1 391 ? -32.223 8.098 7.589 1.00 87.31 391 ARG A C 1
ATOM 2938 O O . ARG A 1 391 ? -33.321 7.563 7.630 1.00 87.31 391 ARG A O 1
ATOM 2945 N N . HIS A 1 392 ? -31.203 7.602 6.889 1.00 82.19 392 HIS A N 1
ATOM 2946 C CA . HIS A 1 392 ? -31.343 6.450 5.987 1.00 82.19 392 HIS A CA 1
ATOM 2947 C C . HIS A 1 392 ? -30.565 5.209 6.435 1.00 82.19 392 HIS A C 1
ATOM 2949 O O . HIS A 1 392 ? -30.737 4.149 5.843 1.00 82.19 392 HIS A O 1
ATOM 2955 N N . GLY A 1 393 ? -29.671 5.325 7.420 1.00 75.81 393 GLY A N 1
ATOM 2956 C CA . GLY A 1 393 ? -28.885 4.221 7.983 1.00 75.81 393 GLY A CA 1
ATOM 2957 C C . GLY A 1 393 ? -27.835 3.595 7.052 1.00 75.81 393 GLY A C 1
ATOM 2958 O O . GLY A 1 393 ? -27.012 2.816 7.517 1.00 75.81 393 GLY A O 1
ATOM 2959 N N . SER A 1 394 ? -27.822 3.930 5.755 1.00 80.06 394 SER A N 1
ATOM 2960 C CA . SER A 1 394 ? -26.935 3.324 4.755 1.00 80.06 394 SER A CA 1
ATOM 2961 C C . SER A 1 394 ? -26.156 4.366 3.955 1.00 80.06 394 SER A C 1
ATOM 2963 O O . SER A 1 394 ? -26.737 5.232 3.297 1.00 80.06 394 SER A O 1
ATOM 2965 N N . MET A 1 395 ? -24.827 4.229 3.950 1.00 78.88 395 MET A N 1
ATOM 2966 C CA . MET A 1 395 ? -23.919 5.072 3.166 1.00 78.88 395 MET A CA 1
ATOM 2967 C C . MET A 1 395 ? -24.175 4.951 1.656 1.00 78.88 395 MET A C 1
ATOM 2969 O O . MET A 1 395 ? -24.166 5.951 0.942 1.00 78.88 395 MET A O 1
ATOM 2973 N N . ALA A 1 396 ? -24.481 3.744 1.167 1.00 78.06 396 ALA A N 1
ATOM 2974 C CA . ALA A 1 396 ? -24.763 3.508 -0.249 1.00 78.06 396 ALA A CA 1
ATOM 2975 C C . ALA A 1 396 ? -25.982 4.311 -0.732 1.00 78.06 396 ALA A C 1
ATOM 2977 O O . ALA A 1 396 ? -25.954 4.908 -1.807 1.00 78.06 396 ALA A O 1
ATOM 2978 N N . VAL A 1 397 ? -27.032 4.397 0.093 1.00 83.31 397 VAL A N 1
ATOM 2979 C CA . VAL A 1 397 ? -28.238 5.180 -0.221 1.00 83.31 397 VAL A CA 1
ATOM 2980 C C . VAL A 1 397 ? -27.927 6.676 -0.288 1.00 83.31 397 VAL A C 1
ATOM 2982 O O . VAL A 1 397 ? -28.418 7.363 -1.186 1.00 83.31 397 VAL A O 1
ATOM 2985 N N . VAL A 1 398 ? -27.094 7.186 0.627 1.00 84.75 398 VAL A N 1
ATOM 2986 C CA . VAL A 1 398 ? -26.667 8.596 0.628 1.00 84.75 398 VAL A CA 1
ATOM 2987 C C . VAL A 1 398 ? -25.905 8.926 -0.657 1.00 84.75 398 VAL A C 1
ATOM 2989 O O . VAL A 1 398 ? -26.242 9.901 -1.326 1.00 84.75 398 VAL A O 1
ATOM 2992 N N . VAL A 1 399 ? -24.954 8.078 -1.060 1.00 84.81 399 VAL A N 1
ATOM 2993 C CA . VAL A 1 399 ? -24.185 8.250 -2.306 1.00 84.81 399 VAL A CA 1
ATOM 2994 C C . VAL A 1 399 ? -25.099 8.232 -3.534 1.00 84.81 399 VAL A C 1
ATOM 2996 O O . VAL A 1 399 ? -25.036 9.146 -4.354 1.00 84.81 399 VAL A O 1
ATOM 2999 N N . LEU A 1 400 ? -26.002 7.251 -3.639 1.00 85.06 400 LEU A N 1
ATOM 3000 C CA . LEU A 1 400 ? -26.949 7.153 -4.758 1.00 85.06 400 LEU A CA 1
ATOM 3001 C C . LEU A 1 400 ? -27.859 8.383 -4.869 1.00 85.06 400 LEU A C 1
ATOM 3003 O O . LEU A 1 400 ? -28.229 8.780 -5.972 1.00 85.06 400 LEU A O 1
ATOM 3007 N N . ARG A 1 401 ? -28.211 9.017 -3.745 1.00 84.19 401 ARG A N 1
ATOM 3008 C CA . ARG A 1 401 ? -28.951 10.286 -3.755 1.00 84.19 401 ARG A CA 1
ATOM 3009 C C . ARG A 1 401 ? -28.085 11.474 -4.148 1.00 84.19 401 ARG A C 1
ATOM 3011 O O . ARG A 1 401 ? -28.597 12.347 -4.841 1.00 84.19 401 ARG A O 1
ATOM 3018 N N . CYS A 1 402 ? -26.812 11.518 -3.763 1.00 83.69 402 CYS A N 1
ATOM 3019 C CA . CYS A 1 402 ? -25.883 12.560 -4.216 1.00 83.69 402 CYS A CA 1
ATOM 3020 C C . CYS A 1 402 ? -25.661 12.522 -5.737 1.00 83.69 402 CYS A C 1
ATOM 3022 O O . CYS A 1 402 ? -25.486 13.571 -6.352 1.00 83.69 402 CYS A O 1
ATOM 3024 N N . LEU A 1 403 ? -25.736 11.336 -6.353 1.00 85.75 403 LEU A N 1
ATOM 3025 C CA . LEU A 1 403 ? -25.659 11.177 -7.810 1.00 85.75 403 LEU A CA 1
ATOM 3026 C C . LEU A 1 403 ? -26.902 11.698 -8.551 1.00 85.75 403 LEU A C 1
ATOM 3028 O O . LEU A 1 403 ? -26.844 11.904 -9.760 1.00 85.75 403 LEU A O 1
ATOM 3032 N N . ARG A 1 404 ? -28.026 11.938 -7.859 1.00 87.88 404 ARG A N 1
ATOM 3033 C CA . ARG A 1 404 ? -29.227 12.508 -8.485 1.00 87.88 404 ARG A CA 1
ATOM 3034 C C . ARG A 1 404 ? -29.041 14.017 -8.691 1.00 87.88 404 ARG A C 1
ATOM 3036 O O . ARG A 1 404 ? -28.813 14.712 -7.699 1.00 87.88 404 ARG A O 1
ATOM 3043 N N . PRO A 1 405 ? -29.253 14.549 -9.911 1.00 86.94 405 PRO A N 1
ATOM 3044 C CA . PRO A 1 405 ? -29.128 15.985 -10.186 1.00 86.94 405 PRO A CA 1
ATOM 3045 C C . PRO A 1 405 ? -29.991 16.871 -9.275 1.00 86.94 405 PRO A C 1
ATOM 3047 O O . PRO A 1 405 ? -29.591 17.971 -8.910 1.00 86.94 405 PRO A O 1
ATOM 3050 N N . ALA A 1 406 ? -31.142 16.361 -8.820 1.00 86.25 406 ALA A N 1
ATOM 3051 C CA . ALA A 1 406 ? -32.031 17.055 -7.884 1.00 86.25 406 ALA A CA 1
ATOM 3052 C C . ALA A 1 406 ? -31.375 17.395 -6.526 1.00 86.25 406 ALA A C 1
ATOM 3054 O O . ALA A 1 406 ? -31.807 18.321 -5.845 1.00 86.25 406 ALA A O 1
ATOM 3055 N N . SER A 1 407 ? -30.330 16.667 -6.124 1.00 83.62 407 SER A N 1
ATOM 3056 C CA . SER A 1 407 ? -29.604 16.894 -4.867 1.00 83.62 407 SER A CA 1
ATOM 3057 C C . SER A 1 407 ? -28.486 17.935 -4.997 1.00 83.62 407 SER A C 1
ATOM 3059 O O . SER A 1 407 ? -27.969 18.408 -3.986 1.00 83.62 407 SER A O 1
ATOM 3061 N N . TRP A 1 408 ? -28.084 18.301 -6.218 1.00 87.19 408 TRP A N 1
ATOM 3062 C CA . TRP A 1 408 ? -26.934 19.178 -6.460 1.00 87.19 408 TRP A CA 1
ATOM 3063 C C . TRP A 1 408 ? -27.109 20.600 -5.918 1.00 87.19 408 TRP A C 1
ATOM 3065 O O . TRP A 1 408 ? -26.146 21.099 -5.339 1.00 87.19 408 TRP A O 1
ATOM 3075 N N . PRO A 1 409 ? -28.296 21.241 -5.977 1.00 87.56 409 PRO A N 1
ATOM 3076 C CA . PRO A 1 409 ? -28.492 22.545 -5.342 1.00 87.56 409 PRO A CA 1
ATOM 3077 C C . PRO A 1 409 ? -28.232 22.513 -3.830 1.00 87.56 409 PRO A C 1
ATOM 3079 O O . PRO A 1 409 ? -27.674 23.456 -3.277 1.00 87.56 409 PRO A O 1
ATOM 3082 N N . VAL A 1 410 ? -28.568 21.404 -3.160 1.00 82.38 410 VAL A N 1
ATOM 3083 C CA . VAL A 1 410 ? -28.307 21.221 -1.722 1.00 82.38 410 VAL A CA 1
ATOM 3084 C C . VAL A 1 410 ? -26.807 21.090 -1.452 1.00 82.38 410 VAL A C 1
ATOM 3086 O O . VAL A 1 410 ? -26.316 21.658 -0.482 1.00 82.38 410 VAL A O 1
ATOM 3089 N N . ILE A 1 411 ? -26.076 20.378 -2.315 1.00 83.88 411 ILE A N 1
ATOM 3090 C CA . ILE A 1 411 ? -24.616 20.225 -2.210 1.00 83.88 411 ILE A CA 1
ATOM 3091 C C . ILE A 1 411 ? -23.915 21.563 -2.477 1.00 83.88 411 ILE A C 1
ATOM 3093 O O . ILE A 1 411 ? -23.018 21.948 -1.732 1.00 83.88 411 ILE A O 1
ATOM 3097 N N . LEU A 1 412 ? -24.350 22.304 -3.498 1.00 86.44 412 LEU A N 1
ATOM 3098 C CA . LEU A 1 412 ? -23.832 23.639 -3.808 1.00 86.44 412 LEU A CA 1
ATOM 3099 C C . LEU A 1 412 ? -24.159 24.649 -2.696 1.00 86.44 412 LEU A C 1
ATOM 3101 O O . LEU A 1 412 ? -23.357 25.535 -2.417 1.00 86.44 412 LEU A O 1
ATOM 3105 N N . GLY A 1 413 ? -25.276 24.473 -1.984 1.00 87.25 413 GLY A N 1
ATOM 3106 C CA . GLY A 1 413 ? -25.611 25.249 -0.786 1.00 87.25 413 GLY A CA 1
ATOM 3107 C C . GLY A 1 413 ? -24.654 25.044 0.399 1.00 87.25 413 GLY A C 1
ATOM 3108 O O . GLY A 1 413 ? -24.647 25.859 1.324 1.00 87.25 413 GLY A O 1
ATOM 3109 N N . CYS A 1 414 ? -23.821 23.995 0.381 1.00 88.06 414 CYS A N 1
ATOM 3110 C CA . CYS A 1 414 ? -22.776 23.761 1.383 1.00 88.06 414 CYS A CA 1
ATOM 3111 C C . CYS A 1 414 ? -21.493 24.567 1.125 1.00 88.06 414 CYS A C 1
ATOM 3113 O O . CYS A 1 414 ? -20.589 24.526 1.961 1.00 88.06 414 CYS A O 1
ATOM 3115 N N . LEU A 1 415 ? -21.386 25.287 0.001 1.00 88.94 415 LEU A N 1
ATOM 3116 C CA . LEU A 1 415 ? -20.227 26.128 -0.290 1.00 88.94 415 LEU A CA 1
ATOM 3117 C C . LEU A 1 415 ? -20.092 27.224 0.778 1.00 88.94 415 LEU A C 1
ATOM 3119 O O . LEU A 1 415 ? -21.015 27.997 1.052 1.00 88.94 415 LEU A O 1
ATOM 3123 N N . ARG A 1 416 ? -18.918 27.273 1.405 1.00 89.38 416 ARG A N 1
ATOM 3124 C CA . ARG A 1 416 ? -18.543 28.269 2.411 1.00 89.38 416 ARG A CA 1
ATOM 3125 C C . ARG A 1 416 ? -17.264 28.978 1.970 1.00 89.38 416 ARG A C 1
ATOM 3127 O O . ARG A 1 416 ? -16.376 28.318 1.426 1.00 89.38 416 ARG A O 1
ATOM 3134 N N . PRO A 1 417 ? -17.148 30.297 2.210 1.00 85.94 417 PRO A N 1
ATOM 3135 C CA . PRO A 1 417 ? -15.933 31.028 1.880 1.00 85.94 417 PRO A CA 1
ATOM 3136 C C . PRO A 1 417 ? -14.734 30.472 2.666 1.00 85.94 417 PRO A C 1
ATOM 3138 O O . PRO A 1 417 ? -14.917 29.930 3.766 1.00 85.94 417 PRO A O 1
ATOM 3141 N N . PRO A 1 418 ? -13.508 30.609 2.127 1.00 85.69 418 PRO A N 1
ATOM 3142 C CA . PRO A 1 418 ? -12.302 30.184 2.823 1.00 85.69 418 PRO A CA 1
ATOM 3143 C C . PRO A 1 418 ? -12.200 30.907 4.169 1.00 85.69 418 PRO A C 1
ATOM 3145 O O . PRO A 1 418 ? -12.361 32.123 4.261 1.00 85.69 418 PRO A O 1
ATOM 3148 N N . SER A 1 419 ? -11.968 30.147 5.236 1.00 83.88 419 SER A N 1
ATOM 3149 C CA . SER A 1 419 ? -11.915 30.666 6.600 1.00 83.88 419 SER A CA 1
ATOM 3150 C C . SER A 1 419 ? -10.975 29.825 7.448 1.00 83.88 419 SER A C 1
ATOM 3152 O O . SER A 1 419 ? -11.033 28.596 7.425 1.00 83.88 419 SER A O 1
ATOM 3154 N N . PHE A 1 420 ? -10.176 30.493 8.279 1.00 81.44 420 PHE A N 1
ATOM 3155 C CA . PHE A 1 420 ? -9.372 29.859 9.327 1.00 81.44 420 PHE A CA 1
ATOM 3156 C C . PHE A 1 420 ? -10.215 29.404 10.532 1.00 81.44 420 PHE A C 1
ATOM 3158 O O . PHE A 1 420 ? -9.669 28.998 11.550 1.00 81.44 420 PHE A O 1
ATOM 3165 N N . MET A 1 421 ? -11.551 29.475 10.445 1.00 79.75 421 MET A N 1
ATOM 3166 C CA . MET A 1 421 ? -12.497 29.034 11.481 1.00 79.75 421 MET A CA 1
ATOM 3167 C C . MET A 1 421 ? -12.289 29.705 12.849 1.00 79.75 421 MET A C 1
ATOM 3169 O O . MET A 1 421 ? -12.640 29.123 13.878 1.00 79.75 421 MET A O 1
ATOM 3173 N N . GLY A 1 422 ? -11.730 30.921 12.848 1.00 75.06 422 GLY A N 1
ATOM 3174 C CA . GLY A 1 422 ? -11.402 31.688 14.053 1.00 75.06 422 GLY A CA 1
ATOM 3175 C C . GLY A 1 422 ? -10.123 31.241 14.768 1.00 75.06 422 GLY A C 1
ATOM 3176 O O . GLY A 1 422 ? -9.906 31.654 15.900 1.00 75.06 422 GLY A O 1
ATOM 3177 N N . VAL A 1 423 ? -9.297 30.397 14.140 1.00 79.94 423 VAL A N 1
ATOM 3178 C CA . VAL A 1 423 ? -8.028 29.916 14.702 1.00 79.94 423 VAL A CA 1
ATOM 3179 C C . VAL A 1 423 ? -6.928 30.952 14.483 1.00 79.94 423 VAL A C 1
ATOM 3181 O O . VAL A 1 423 ? -6.668 31.356 13.347 1.00 79.94 423 VAL A O 1
ATOM 3184 N N . GLY A 1 424 ? -6.257 31.351 15.564 1.00 76.44 424 GLY A N 1
ATOM 3185 C CA . GLY A 1 424 ? -5.082 32.220 15.512 1.00 76.44 424 GLY A CA 1
ATOM 3186 C C . GLY A 1 424 ? -3.763 31.446 15.598 1.00 76.44 424 GLY A C 1
ATOM 3187 O O . GLY A 1 424 ? -3.710 30.295 16.029 1.00 76.44 424 GLY A O 1
ATOM 3188 N N . LEU A 1 425 ? -2.651 32.114 15.272 1.00 68.81 425 LEU A N 1
ATOM 3189 C CA . LEU A 1 425 ? -1.296 31.567 15.462 1.00 68.81 425 LEU A CA 1
ATOM 3190 C C . LEU A 1 425 ? -0.980 31.267 16.940 1.00 68.81 425 LEU A C 1
ATOM 3192 O O . LEU A 1 425 ? -0.180 30.384 17.231 1.00 68.81 425 LEU A O 1
ATOM 3196 N N . ALA A 1 426 ? -1.626 31.960 17.884 1.00 73.44 426 ALA A N 1
ATOM 3197 C CA . ALA A 1 426 ? -1.461 31.715 19.317 1.00 73.44 426 ALA A CA 1
ATOM 3198 C C . ALA A 1 426 ? -1.998 30.339 19.758 1.00 73.44 426 ALA A C 1
ATOM 3200 O O . ALA A 1 426 ? -1.462 29.740 20.693 1.00 73.44 426 ALA A O 1
ATOM 3201 N N . ASP A 1 427 ? -3.001 29.803 19.054 1.00 77.69 427 ASP A N 1
ATOM 3202 C CA . ASP A 1 427 ? -3.590 28.495 19.355 1.00 77.69 427 ASP A CA 1
ATOM 3203 C C . ASP A 1 427 ? -2.663 27.331 18.970 1.00 77.69 427 ASP A C 1
ATOM 3205 O O . ASP A 1 427 ? -2.854 26.209 19.441 1.00 77.69 427 ASP A O 1
ATOM 3209 N N . LEU A 1 428 ? -1.598 27.605 18.204 1.00 73.31 428 LEU A N 1
ATOM 3210 C CA . LEU A 1 428 ? -0.540 26.646 17.879 1.00 73.31 428 LEU A CA 1
ATOM 3211 C C . LEU A 1 428 ? 0.130 26.074 19.136 1.00 73.31 428 LEU A C 1
ATOM 3213 O O . LEU A 1 428 ? 0.463 24.893 19.169 1.00 73.31 428 LEU A O 1
ATOM 3217 N N . LYS A 1 429 ? 0.257 26.875 20.206 1.00 74.38 429 LYS A N 1
ATOM 3218 C CA . LYS A 1 429 ? 0.854 26.440 21.484 1.00 74.38 429 LYS A CA 1
ATOM 3219 C C . LYS A 1 429 ? 0.063 25.321 22.176 1.00 74.38 429 LYS A C 1
ATOM 3221 O O . LYS A 1 429 ? 0.595 24.667 23.068 1.00 74.38 429 LYS A O 1
ATOM 3226 N N . ARG A 1 430 ? -1.198 25.096 21.788 1.00 74.12 430 ARG A N 1
ATOM 3227 C CA . ARG A 1 430 ? -2.065 24.053 22.365 1.00 74.12 430 ARG A CA 1
ATOM 3228 C C . ARG A 1 430 ? -1.816 22.667 21.767 1.00 74.12 430 ARG A C 1
ATOM 3230 O O . ARG A 1 430 ? -2.310 21.673 22.307 1.00 74.12 430 ARG A O 1
ATOM 3237 N N . ILE A 1 431 ? -1.069 22.595 20.663 1.00 79.38 431 ILE A N 1
ATOM 3238 C CA . ILE A 1 431 ? -0.770 21.362 19.933 1.00 79.38 431 ILE A CA 1
ATOM 3239 C C . ILE A 1 431 ? 0.714 21.007 20.119 1.00 79.38 431 ILE A C 1
ATOM 3241 O O . ILE A 1 431 ? 1.567 21.886 20.032 1.00 79.38 431 ILE A O 1
ATOM 3245 N N . PRO A 1 432 ? 1.066 19.728 20.349 1.00 81.69 432 PRO A N 1
ATOM 3246 C CA . PRO A 1 432 ? 2.465 19.327 20.468 1.00 81.69 432 PRO A CA 1
ATOM 3247 C C . PRO A 1 432 ? 3.257 19.588 19.175 1.00 81.69 432 PRO A C 1
ATOM 3249 O O . PRO A 1 432 ? 2.893 19.096 18.108 1.00 81.69 432 PRO A O 1
ATOM 3252 N N . ASN A 1 433 ? 4.399 20.276 19.271 1.00 81.50 433 ASN A N 1
ATOM 3253 C CA . ASN A 1 433 ? 5.246 20.575 18.105 1.0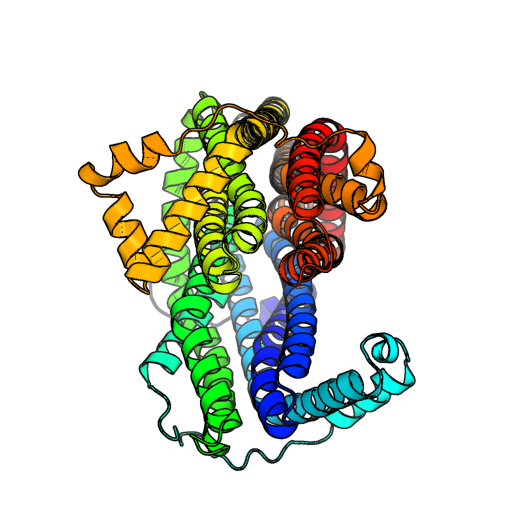0 81.50 433 ASN A CA 1
ATOM 3254 C C . ASN A 1 433 ? 5.751 19.310 17.394 1.00 81.50 433 ASN A C 1
ATOM 3256 O O . ASN A 1 433 ? 5.760 19.252 16.167 1.00 81.50 433 ASN A O 1
ATOM 3260 N N . PHE A 1 434 ? 6.113 18.272 18.157 1.00 81.06 434 PHE A N 1
ATOM 3261 C CA . PHE A 1 434 ? 6.564 16.991 17.602 1.00 81.06 434 PHE A CA 1
ATOM 3262 C C . PHE A 1 434 ? 5.517 16.357 16.675 1.00 81.06 434 PHE A C 1
ATOM 3264 O O . PHE A 1 434 ? 5.856 15.794 15.640 1.00 81.06 434 PHE A O 1
ATOM 3271 N N . PHE A 1 435 ? 4.235 16.502 17.014 1.00 83.00 435 PHE A N 1
ATOM 3272 C CA . PHE A 1 435 ? 3.128 15.984 16.218 1.00 83.00 435 PHE A CA 1
ATOM 3273 C C . PHE A 1 435 ? 2.987 16.716 14.874 1.00 83.00 435 PHE A C 1
ATOM 3275 O O . PHE A 1 435 ? 2.787 16.074 13.844 1.00 83.00 435 PHE A O 1
ATOM 3282 N N . LEU A 1 436 ? 3.150 18.042 14.861 1.00 83.31 436 LEU A N 1
ATOM 3283 C CA . LEU A 1 436 ? 3.062 18.842 13.635 1.00 83.31 436 LEU A CA 1
ATOM 3284 C C . LEU A 1 436 ? 4.265 18.625 12.714 1.00 83.31 436 LEU A C 1
ATOM 3286 O O . LEU A 1 436 ? 4.086 18.420 11.515 1.00 83.31 436 LEU A O 1
ATOM 3290 N N . ILE A 1 437 ? 5.474 18.606 13.280 1.00 87.06 437 ILE A N 1
ATOM 3291 C CA . ILE A 1 437 ? 6.706 18.317 12.534 1.00 87.06 437 ILE A CA 1
ATOM 3292 C C . ILE A 1 437 ? 6.648 16.894 11.969 1.00 87.06 437 ILE A C 1
ATOM 3294 O O . ILE A 1 437 ? 6.937 16.686 10.791 1.00 87.06 437 ILE A O 1
ATOM 3298 N N . GLY A 1 438 ? 6.204 15.927 12.779 1.00 85.94 438 GLY A N 1
ATOM 3299 C CA . GLY A 1 438 ? 5.992 14.550 12.344 1.00 85.94 438 GLY A CA 1
ATOM 3300 C C . GLY A 1 438 ? 5.026 14.459 11.163 1.00 85.94 438 GLY A C 1
ATOM 3301 O O . GLY A 1 438 ? 5.337 13.799 10.178 1.00 85.94 438 GLY A O 1
ATOM 3302 N N . ASN A 1 439 ? 3.899 15.177 11.202 1.00 89.94 439 ASN A N 1
ATOM 3303 C CA . ASN A 1 439 ? 2.946 15.210 10.089 1.00 89.94 439 ASN A CA 1
ATOM 3304 C C . ASN A 1 439 ? 3.567 15.771 8.795 1.00 89.94 439 ASN A C 1
ATOM 3306 O O . ASN A 1 439 ? 3.408 15.164 7.740 1.00 89.94 439 ASN A O 1
ATOM 3310 N N . VAL A 1 440 ? 4.317 16.878 8.871 1.00 92.81 440 VAL A N 1
ATOM 3311 C CA . VAL A 1 440 ? 5.007 17.471 7.705 1.00 92.81 440 VAL A CA 1
ATOM 3312 C C . VAL A 1 440 ? 6.009 16.492 7.089 1.00 92.81 440 VAL A C 1
ATOM 3314 O O . VAL A 1 440 ? 6.003 16.286 5.876 1.00 92.81 440 VAL A O 1
ATOM 3317 N N . LEU A 1 441 ? 6.856 15.872 7.916 1.00 90.25 441 LEU A N 1
ATOM 3318 C CA . LEU A 1 441 ? 7.884 14.932 7.457 1.00 90.25 441 LEU A CA 1
ATOM 3319 C C . LEU A 1 441 ? 7.280 13.658 6.864 1.00 90.25 441 LEU A C 1
ATOM 3321 O O . LEU A 1 441 ? 7.721 13.176 5.827 1.00 90.25 441 LEU A O 1
ATOM 3325 N N . VAL A 1 442 ? 6.248 13.107 7.498 1.00 89.81 442 VAL A N 1
ATOM 3326 C CA . VAL A 1 442 ? 5.599 11.891 7.000 1.00 89.81 442 VAL A CA 1
ATOM 3327 C C . VAL A 1 442 ? 4.885 12.155 5.677 1.00 89.81 442 VAL A C 1
ATOM 3329 O O . VAL A 1 442 ? 5.002 11.354 4.748 1.00 89.81 442 VAL A O 1
ATOM 3332 N N . LEU A 1 443 ? 4.185 13.288 5.555 1.00 90.69 443 LEU A N 1
ATOM 3333 C CA . LEU A 1 443 ? 3.499 13.658 4.318 1.00 90.69 443 LEU A CA 1
ATOM 3334 C C . LEU A 1 443 ? 4.473 14.016 3.193 1.00 90.69 443 LEU A C 1
ATOM 3336 O O . LEU A 1 443 ? 4.146 13.767 2.030 1.00 90.69 443 LEU A O 1
ATOM 3340 N N . SER A 1 444 ? 5.671 14.526 3.503 1.00 93.12 444 SER A N 1
ATOM 3341 C CA . SER A 1 444 ? 6.693 14.744 2.476 1.00 93.12 444 SER A CA 1
ATOM 3342 C C . SER A 1 444 ? 7.201 13.422 1.895 1.00 93.12 444 SER A C 1
ATOM 3344 O O . SER A 1 444 ? 7.224 13.244 0.676 1.00 93.12 444 SER A O 1
ATOM 3346 N N . ILE A 1 445 ? 7.507 12.446 2.755 1.00 91.25 445 ILE A N 1
ATOM 3347 C CA . ILE A 1 445 ? 7.905 11.094 2.336 1.00 91.25 445 ILE A CA 1
ATOM 3348 C C . ILE A 1 445 ? 6.783 10.432 1.527 1.00 91.25 445 ILE A C 1
ATOM 3350 O O . ILE A 1 445 ? 7.043 9.872 0.463 1.00 91.25 445 ILE A O 1
ATOM 3354 N N . HIS A 1 446 ? 5.535 10.532 1.992 1.00 89.50 446 HIS A N 1
ATOM 3355 C CA . HIS A 1 446 ? 4.374 9.959 1.309 1.00 89.50 446 HIS A CA 1
ATOM 3356 C C . HIS A 1 446 ? 4.153 10.560 -0.089 1.00 89.50 446 HIS A C 1
ATOM 3358 O O . HIS A 1 446 ? 3.911 9.823 -1.042 1.00 89.50 446 HIS A O 1
ATOM 3364 N N . THR A 1 447 ? 4.271 11.885 -0.226 1.00 91.19 447 THR A N 1
ATOM 3365 C CA . THR A 1 447 ? 4.022 12.590 -1.494 1.00 91.19 447 THR A CA 1
ATOM 3366 C C . THR A 1 447 ? 5.123 12.322 -2.518 1.00 91.19 447 THR A C 1
ATOM 3368 O O . THR A 1 447 ? 4.827 12.060 -3.682 1.00 91.19 447 THR A O 1
ATOM 3371 N N . MET A 1 448 ? 6.396 12.386 -2.113 1.00 93.25 448 MET A N 1
ATOM 3372 C CA . MET A 1 448 ? 7.516 12.233 -3.047 1.00 93.25 448 MET A CA 1
ATOM 3373 C C . MET A 1 448 ? 7.869 10.770 -3.332 1.00 93.25 448 MET A C 1
ATOM 3375 O O . MET A 1 448 ? 8.375 10.466 -4.409 1.00 93.25 448 MET A O 1
ATOM 3379 N N . GLY A 1 449 ? 7.632 9.868 -2.372 1.00 92.25 449 GLY A N 1
ATOM 3380 C CA . GLY A 1 449 ? 8.231 8.534 -2.331 1.00 92.25 449 GLY A CA 1
ATOM 3381 C C . GLY A 1 449 ? 7.965 7.686 -3.569 1.00 92.25 449 GLY A C 1
ATOM 3382 O O . GLY A 1 449 ? 8.900 7.151 -4.162 1.00 92.25 449 GLY A O 1
ATOM 3383 N N . SER A 1 450 ? 6.706 7.611 -4.006 1.00 90.69 450 SER A N 1
ATOM 3384 C CA . SER A 1 450 ? 6.332 6.837 -5.195 1.00 90.69 450 SER A CA 1
ATOM 3385 C C . SER A 1 450 ? 6.937 7.414 -6.476 1.00 90.69 450 SER A C 1
ATOM 3387 O O . SER A 1 450 ? 7.434 6.665 -7.311 1.00 90.69 450 SER A O 1
ATOM 3389 N N . PHE A 1 451 ? 6.964 8.742 -6.618 1.00 94.00 451 PHE A N 1
ATOM 3390 C CA . PHE A 1 451 ? 7.571 9.398 -7.779 1.00 94.00 451 PHE A CA 1
ATOM 3391 C C . PHE A 1 451 ? 9.094 9.248 -7.787 1.00 94.00 451 PHE A C 1
ATOM 3393 O O . PHE A 1 451 ? 9.680 8.993 -8.836 1.00 94.00 451 PHE A O 1
ATOM 3400 N N . ALA A 1 452 ? 9.737 9.359 -6.623 1.00 95.44 452 ALA A N 1
ATOM 3401 C CA . ALA A 1 452 ? 11.179 9.202 -6.481 1.00 95.44 452 ALA A CA 1
ATOM 3402 C C . ALA A 1 452 ? 11.615 7.767 -6.809 1.00 95.44 452 ALA A C 1
ATOM 3404 O O . ALA A 1 452 ? 12.640 7.583 -7.456 1.00 95.44 452 ALA A O 1
ATOM 3405 N N . ALA A 1 453 ? 10.810 6.767 -6.435 1.00 95.00 453 ALA A N 1
ATOM 3406 C CA . ALA A 1 453 ? 11.023 5.361 -6.772 1.00 95.00 453 ALA A CA 1
ATOM 3407 C C . ALA A 1 453 ? 10.903 5.075 -8.277 1.00 95.00 453 ALA A C 1
ATOM 3409 O O . ALA A 1 453 ? 11.780 4.429 -8.851 1.00 95.00 453 ALA A O 1
ATOM 3410 N N . VAL A 1 454 ? 9.865 5.605 -8.934 1.00 94.69 454 VAL A N 1
ATOM 3411 C CA . VAL A 1 454 ? 9.709 5.493 -10.397 1.00 94.69 454 VAL A CA 1
ATOM 3412 C C . VAL A 1 454 ? 10.872 6.181 -11.116 1.00 94.69 454 VAL A C 1
ATOM 3414 O O . VAL A 1 454 ? 11.500 5.582 -11.984 1.00 94.69 454 VAL A O 1
ATOM 3417 N N . CYS A 1 455 ? 11.232 7.397 -10.695 1.00 95.62 455 CYS A N 1
ATOM 3418 C CA . CYS A 1 455 ? 12.375 8.132 -11.238 1.00 95.62 455 CYS A CA 1
ATOM 3419 C C . CYS A 1 455 ? 13.693 7.361 -11.045 1.00 95.62 455 CYS A C 1
ATOM 3421 O O . CYS A 1 455 ? 14.472 7.197 -11.981 1.00 95.62 455 CYS A O 1
ATOM 3423 N N . ALA A 1 456 ? 13.932 6.825 -9.845 1.00 95.06 456 ALA A N 1
ATOM 3424 C CA . ALA A 1 456 ? 15.105 6.011 -9.540 1.00 95.06 456 ALA A CA 1
ATOM 3425 C C . ALA A 1 456 ? 15.217 4.800 -10.478 1.00 95.06 456 ALA A C 1
ATOM 3427 O O . ALA A 1 456 ? 16.285 4.573 -11.050 1.00 95.06 456 ALA A O 1
ATOM 3428 N N . GLY A 1 457 ? 14.111 4.072 -10.676 1.00 93.62 457 GLY A N 1
ATOM 3429 C CA . GLY A 1 457 ? 14.034 2.939 -11.599 1.00 93.62 457 GLY A CA 1
ATOM 3430 C C . GLY A 1 457 ? 14.282 3.325 -13.059 1.00 93.62 457 GLY A C 1
ATOM 3431 O O . GLY A 1 457 ? 15.001 2.614 -13.763 1.00 93.62 457 GLY A O 1
ATOM 3432 N N . ALA A 1 458 ? 13.766 4.471 -13.502 1.00 93.94 458 ALA A N 1
ATOM 3433 C CA . ALA A 1 458 ? 13.969 4.991 -14.853 1.00 93.94 458 ALA A CA 1
ATOM 3434 C C . ALA A 1 458 ? 15.442 5.313 -15.143 1.00 93.94 458 ALA A C 1
ATOM 3436 O O . ALA A 1 458 ? 15.997 4.871 -16.146 1.00 93.94 458 ALA A O 1
ATOM 3437 N N . HIS A 1 459 ? 16.103 6.025 -14.227 1.00 94.25 459 HIS A N 1
ATOM 3438 C CA . HIS A 1 459 ? 17.527 6.348 -14.344 1.00 94.25 459 HIS A CA 1
ATOM 3439 C C . HIS A 1 459 ? 18.414 5.096 -14.328 1.00 94.25 459 HIS A C 1
ATOM 3441 O O . HIS A 1 459 ? 19.367 5.022 -15.099 1.00 94.25 459 HIS A O 1
ATOM 3447 N N . LEU A 1 460 ? 18.099 4.098 -13.493 1.00 92.81 460 LEU A N 1
ATOM 3448 C CA . LEU A 1 460 ? 18.819 2.818 -13.491 1.00 92.81 460 LEU A CA 1
ATOM 3449 C C . LEU A 1 460 ? 18.594 2.035 -14.792 1.00 92.81 460 LEU A C 1
ATOM 3451 O O . LEU A 1 460 ? 19.527 1.421 -15.301 1.00 92.81 460 LEU A O 1
ATOM 3455 N N . SER A 1 461 ? 17.387 2.095 -15.362 1.00 90.94 461 SER A N 1
ATOM 3456 C CA . SER A 1 461 ? 17.083 1.471 -16.658 1.00 90.94 461 SER A CA 1
ATOM 3457 C C . SER A 1 461 ? 17.854 2.134 -17.800 1.00 90.94 461 SER A C 1
ATOM 3459 O O . SER A 1 461 ? 18.431 1.440 -18.631 1.00 90.94 461 SER A O 1
ATOM 3461 N N . ALA A 1 462 ? 17.931 3.467 -17.815 1.00 90.44 462 ALA A N 1
ATOM 3462 C CA . ALA A 1 462 ? 18.730 4.195 -18.799 1.00 90.44 462 ALA A CA 1
ATOM 3463 C C . ALA A 1 462 ? 20.235 3.939 -18.638 1.00 90.44 462 ALA A C 1
ATOM 3465 O O . ALA A 1 462 ? 20.933 3.746 -19.630 1.00 90.44 462 ALA A O 1
ATOM 3466 N N . LEU A 1 463 ? 20.737 3.853 -17.402 1.00 90.06 463 LEU A N 1
ATOM 3467 C CA . LEU A 1 463 ? 22.124 3.462 -17.148 1.00 90.06 463 LEU A CA 1
ATOM 3468 C C . LEU A 1 463 ? 22.413 2.047 -17.675 1.00 90.06 463 LEU A C 1
ATOM 3470 O O . LEU A 1 463 ? 23.422 1.839 -18.343 1.00 90.06 463 LEU A O 1
ATOM 3474 N N . ALA A 1 464 ? 21.507 1.095 -17.436 1.00 87.75 464 ALA A N 1
ATOM 3475 C CA . ALA A 1 464 ? 21.622 -0.269 -17.949 1.00 87.75 464 ALA A CA 1
ATOM 3476 C C . ALA A 1 464 ? 21.613 -0.327 -19.489 1.00 87.75 464 ALA A C 1
ATOM 3478 O O . ALA A 1 464 ? 22.329 -1.144 -20.070 1.00 87.75 464 ALA A O 1
ATOM 3479 N N . ALA A 1 465 ? 20.837 0.538 -20.151 1.00 86.62 465 ALA A N 1
ATOM 3480 C CA . ALA A 1 465 ? 20.820 0.656 -21.610 1.00 86.62 465 ALA A CA 1
ATOM 3481 C C . ALA A 1 465 ? 22.154 1.194 -22.156 1.00 86.62 465 ALA A C 1
ATOM 3483 O O . ALA A 1 465 ? 22.708 0.622 -23.093 1.00 86.62 465 ALA A O 1
ATOM 3484 N N . ASN A 1 466 ? 22.719 2.223 -21.518 1.00 87.50 466 ASN A N 1
ATOM 3485 C CA . ASN A 1 466 ? 24.029 2.768 -21.885 1.00 87.50 466 ASN A CA 1
ATOM 3486 C C . ASN A 1 466 ? 25.152 1.728 -21.699 1.00 87.50 466 ASN A C 1
ATOM 3488 O O . ASN A 1 466 ? 26.023 1.594 -22.555 1.00 87.50 466 ASN A O 1
ATOM 3492 N N . MET A 1 467 ? 25.113 0.949 -20.611 1.00 86.44 467 MET A N 1
ATOM 3493 C CA . MET A 1 467 ? 26.065 -0.147 -20.373 1.00 86.44 467 MET A CA 1
ATOM 3494 C C . MET A 1 467 ? 25.938 -1.264 -21.416 1.00 86.44 467 MET A C 1
ATOM 3496 O O . MET A 1 467 ? 26.954 -1.785 -21.871 1.00 86.44 467 MET A O 1
ATOM 3500 N N . ALA A 1 468 ? 24.711 -1.592 -21.838 1.00 85.12 468 ALA A N 1
ATOM 3501 C CA . ALA A 1 468 ? 24.466 -2.570 -22.898 1.00 85.12 468 ALA A CA 1
ATOM 3502 C C . ALA A 1 468 ? 25.111 -2.142 -24.223 1.00 85.12 468 ALA A C 1
ATOM 3504 O O . ALA A 1 468 ? 25.762 -2.945 -24.885 1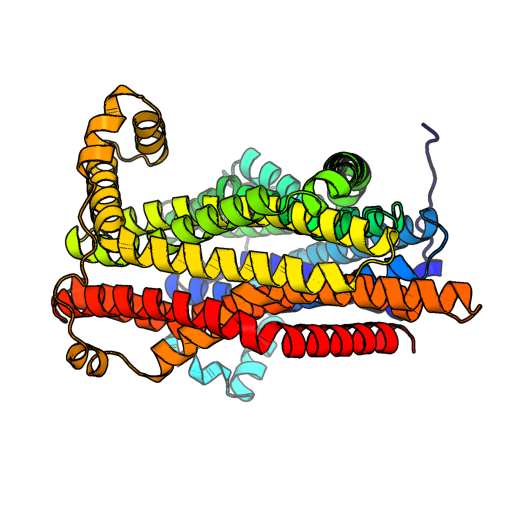.00 85.12 468 ALA A O 1
ATOM 3505 N N . GLN A 1 469 ? 24.968 -0.862 -24.584 1.00 84.31 469 GLN A N 1
ATOM 3506 C CA . GLN A 1 469 ? 25.599 -0.289 -25.777 1.00 84.31 469 GLN A CA 1
ATOM 3507 C C . GLN A 1 469 ? 27.133 -0.323 -25.690 1.00 84.31 469 GLN A C 1
ATOM 3509 O O . GLN A 1 469 ? 27.798 -0.513 -26.703 1.00 84.31 469 GLN A O 1
ATOM 3514 N N . ALA A 1 470 ? 27.692 -0.198 -24.483 1.00 86.06 470 ALA A N 1
ATOM 3515 C CA . ALA A 1 470 ? 29.125 -0.319 -24.219 1.00 86.06 470 ALA A CA 1
ATOM 3516 C C . ALA A 1 470 ? 29.630 -1.776 -24.106 1.00 86.06 470 ALA A C 1
ATOM 3518 O O . ALA A 1 470 ? 30.809 -1.986 -23.823 1.00 86.06 470 ALA A O 1
ATOM 3519 N N . GLY A 1 471 ? 28.765 -2.784 -24.290 1.00 80.81 471 GLY A N 1
ATOM 3520 C CA . GLY A 1 471 ? 29.120 -4.204 -24.166 1.00 80.81 471 GLY A CA 1
ATOM 3521 C C . GLY A 1 471 ? 29.414 -4.668 -22.733 1.00 80.81 471 GLY A C 1
ATOM 3522 O O . GLY A 1 471 ? 30.040 -5.709 -22.546 1.00 80.81 471 GLY A O 1
ATOM 3523 N N . GLN A 1 472 ? 28.999 -3.903 -21.718 1.00 82.94 472 GLN A N 1
ATOM 3524 C CA . GLN A 1 472 ? 29.193 -4.230 -20.304 1.00 82.94 472 GLN A CA 1
ATOM 3525 C C . GLN A 1 472 ? 28.010 -5.021 -19.734 1.00 82.94 472 GLN A C 1
ATOM 3527 O O . GLN A 1 472 ? 26.870 -4.882 -20.179 1.00 82.94 472 GLN A O 1
ATOM 3532 N N . GLU A 1 473 ? 28.269 -5.816 -18.693 1.00 79.44 473 GLU A N 1
ATOM 3533 C CA . GLU A 1 473 ? 27.221 -6.542 -17.978 1.00 79.44 473 GLU A CA 1
ATOM 3534 C C . GLU A 1 473 ? 26.239 -5.566 -17.305 1.00 79.44 473 GLU A C 1
ATOM 3536 O O . GLU A 1 473 ? 26.608 -4.769 -16.443 1.00 79.44 473 GLU A O 1
ATOM 3541 N N . ASN A 1 474 ? 24.966 -5.636 -17.695 1.00 81.94 474 ASN A N 1
ATOM 3542 C CA . ASN A 1 474 ? 23.909 -4.721 -17.254 1.00 81.94 474 ASN A CA 1
ATOM 3543 C C . ASN A 1 474 ? 22.810 -5.402 -16.410 1.00 81.94 474 ASN A C 1
ATOM 3545 O O . ASN A 1 474 ? 21.902 -4.721 -15.923 1.00 81.94 474 ASN A O 1
ATOM 3549 N N . SER A 1 475 ? 22.914 -6.719 -16.200 1.00 78.25 475 SER A N 1
ATOM 3550 C CA . SER A 1 475 ? 21.967 -7.575 -15.466 1.00 78.25 475 SER A CA 1
ATOM 3551 C C . SER A 1 475 ? 21.625 -7.009 -14.081 1.00 78.25 475 SER A C 1
ATOM 3553 O O . SER A 1 475 ? 20.458 -6.851 -13.718 1.00 78.25 475 SER A O 1
ATOM 3555 N N . THR A 1 476 ? 22.654 -6.599 -13.334 1.00 82.62 476 THR A N 1
ATOM 3556 C CA . THR A 1 476 ? 22.534 -6.050 -11.976 1.00 82.62 476 THR A CA 1
ATOM 3557 C C . THR A 1 476 ? 21.817 -4.698 -11.966 1.00 82.62 476 THR A C 1
ATOM 3559 O O . THR A 1 476 ? 20.997 -4.436 -11.086 1.00 82.62 476 THR A O 1
ATOM 3562 N N . MET A 1 477 ? 22.072 -3.835 -12.954 1.00 86.06 477 MET A N 1
ATOM 3563 C CA . MET A 1 477 ? 21.412 -2.526 -13.047 1.00 86.06 477 MET A CA 1
ATOM 3564 C C . MET A 1 477 ? 19.953 -2.663 -13.485 1.00 86.06 477 MET A C 1
ATOM 3566 O O . MET A 1 477 ? 19.078 -1.974 -12.956 1.00 86.06 477 MET A O 1
ATOM 3570 N N . LEU A 1 478 ? 19.659 -3.606 -14.383 1.00 83.56 478 LEU A N 1
ATOM 3571 C CA . LEU A 1 478 ? 18.289 -3.903 -14.787 1.00 83.56 478 LEU A CA 1
ATOM 3572 C C . LEU A 1 478 ? 17.498 -4.536 -13.625 1.00 83.56 478 LEU A C 1
ATOM 3574 O O . LEU A 1 478 ? 16.336 -4.178 -13.409 1.00 83.56 478 LEU A O 1
ATOM 3578 N N . ALA A 1 479 ? 18.129 -5.396 -12.822 1.00 83.88 479 ALA A N 1
ATOM 3579 C CA . ALA A 1 479 ? 17.568 -5.912 -11.573 1.00 83.88 479 ALA A CA 1
ATOM 3580 C C . ALA A 1 479 ? 17.264 -4.777 -10.579 1.00 83.88 479 ALA A C 1
ATOM 3582 O O . ALA A 1 479 ? 16.135 -4.647 -10.091 1.00 83.88 479 ALA A O 1
ATOM 3583 N N . ALA A 1 480 ? 18.239 -3.892 -10.351 1.00 88.75 480 ALA A N 1
ATOM 3584 C CA . ALA A 1 480 ? 18.094 -2.732 -9.477 1.00 88.75 480 ALA A CA 1
ATOM 3585 C C . ALA A 1 480 ? 16.967 -1.794 -9.940 1.00 88.75 480 ALA A C 1
ATOM 3587 O O . ALA A 1 480 ? 16.227 -1.276 -9.111 1.00 88.75 480 ALA A O 1
ATOM 3588 N N . ALA A 1 481 ? 16.764 -1.610 -11.246 1.00 90.19 481 ALA A N 1
ATOM 3589 C CA . ALA A 1 481 ? 15.688 -0.767 -11.764 1.00 90.19 481 ALA A CA 1
ATOM 3590 C C . ALA A 1 481 ? 14.277 -1.277 -11.404 1.00 90.19 481 ALA A C 1
ATOM 3592 O O . ALA A 1 481 ? 13.389 -0.487 -11.061 1.00 90.19 481 ALA A O 1
ATOM 3593 N N . GLY A 1 482 ? 14.068 -2.599 -11.457 1.00 88.19 482 GLY A N 1
ATOM 3594 C CA . GLY A 1 482 ? 12.803 -3.220 -11.050 1.00 88.19 482 GLY A CA 1
ATOM 3595 C C . GLY A 1 482 ? 12.571 -3.080 -9.546 1.00 88.19 482 GLY A C 1
ATOM 3596 O O . GLY A 1 482 ? 11.510 -2.621 -9.115 1.00 88.19 482 GLY A O 1
ATOM 3597 N N . ALA A 1 483 ? 13.606 -3.379 -8.756 1.00 89.81 483 ALA A N 1
ATOM 3598 C CA . ALA A 1 483 ? 13.584 -3.207 -7.307 1.00 89.81 483 ALA A CA 1
ATOM 3599 C C . ALA A 1 483 ? 13.307 -1.746 -6.905 1.00 89.81 483 ALA A C 1
ATOM 3601 O O . ALA A 1 483 ? 12.447 -1.499 -6.063 1.00 89.81 483 ALA A O 1
ATOM 3602 N N . ALA A 1 484 ? 13.962 -0.774 -7.547 1.00 93.19 484 ALA A N 1
ATOM 3603 C CA . ALA A 1 484 ? 13.787 0.655 -7.288 1.00 93.19 484 ALA A CA 1
ATOM 3604 C C . ALA A 1 484 ? 12.342 1.118 -7.498 1.00 93.19 484 ALA A C 1
ATOM 3606 O O . ALA A 1 484 ? 11.803 1.824 -6.649 1.00 93.19 484 ALA A O 1
ATOM 3607 N N . THR A 1 485 ? 11.691 0.675 -8.578 1.00 92.38 485 THR A N 1
ATOM 3608 C CA . THR A 1 485 ? 10.285 1.020 -8.853 1.00 92.38 485 THR A CA 1
ATOM 3609 C C . THR A 1 485 ? 9.361 0.498 -7.745 1.00 92.38 485 THR A C 1
ATOM 3611 O O . THR A 1 485 ? 8.473 1.216 -7.274 1.00 92.38 485 THR A O 1
ATOM 3614 N N . LEU A 1 486 ? 9.595 -0.731 -7.270 1.00 91.19 486 LEU A N 1
ATOM 3615 C CA . LEU A 1 486 ? 8.810 -1.335 -6.190 1.00 91.19 486 LEU A CA 1
ATOM 3616 C C . LEU A 1 486 ? 9.188 -0.839 -4.790 1.00 91.19 486 LEU A C 1
ATOM 3618 O O . LEU A 1 486 ? 8.369 -0.952 -3.886 1.00 91.19 486 LEU A O 1
ATOM 3622 N N . LEU A 1 487 ? 10.349 -0.206 -4.584 1.00 91.31 487 LEU A N 1
ATOM 3623 C CA . LEU A 1 487 ? 10.657 0.463 -3.310 1.00 91.31 487 LEU A CA 1
ATOM 3624 C C . LEU A 1 487 ? 9.650 1.581 -2.976 1.00 91.31 487 LEU A C 1
ATOM 3626 O O . LEU A 1 487 ? 9.545 1.970 -1.812 1.00 91.31 487 LEU A O 1
ATOM 3630 N N . SER A 1 488 ? 8.837 2.032 -3.940 1.00 87.88 488 SER A N 1
ATOM 3631 C CA . SER A 1 488 ? 7.661 2.876 -3.687 1.00 87.88 488 SER A CA 1
ATOM 3632 C C . SER A 1 488 ? 6.732 2.302 -2.609 1.00 87.88 488 SER A C 1
ATOM 3634 O O . SER A 1 488 ? 6.273 3.051 -1.743 1.00 87.88 48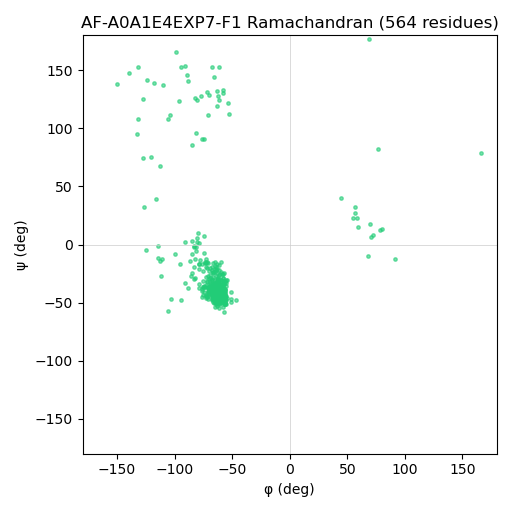8 SER A O 1
ATOM 3636 N N . SER A 1 489 ? 6.493 0.984 -2.592 1.00 83.75 489 SER A N 1
ATOM 3637 C CA . SER A 1 489 ? 5.656 0.339 -1.573 1.00 83.75 489 SER A CA 1
ATOM 3638 C C . SER A 1 489 ? 6.314 0.380 -0.196 1.00 83.75 489 SER A C 1
ATOM 3640 O O . SER A 1 489 ? 5.614 0.583 0.797 1.00 83.75 489 SER A O 1
ATOM 3642 N N . VAL A 1 490 ? 7.646 0.244 -0.134 1.00 87.12 490 VAL A N 1
ATOM 3643 C CA . VAL A 1 490 ? 8.433 0.345 1.104 1.00 87.12 490 VAL A CA 1
ATOM 3644 C C . VAL A 1 490 ? 8.338 1.756 1.676 1.00 87.12 490 VAL A C 1
ATOM 3646 O O . VAL A 1 490 ? 7.934 1.941 2.824 1.00 87.12 490 VAL A O 1
ATOM 3649 N N . VAL A 1 491 ? 8.647 2.762 0.859 1.00 87.69 491 VAL A N 1
ATOM 3650 C CA . VAL A 1 491 ? 8.623 4.171 1.271 1.00 87.69 491 VAL A CA 1
ATOM 3651 C C . VAL A 1 491 ? 7.217 4.574 1.724 1.00 87.69 491 VAL A C 1
ATOM 3653 O O . VAL A 1 491 ? 7.044 5.133 2.810 1.00 87.69 491 VAL A O 1
ATOM 3656 N N . ASN A 1 492 ? 6.193 4.220 0.943 1.00 86.00 492 ASN A N 1
ATOM 3657 C CA . ASN A 1 492 ? 4.807 4.537 1.269 1.00 86.00 492 ASN A CA 1
ATOM 3658 C C . ASN A 1 492 ? 4.311 3.810 2.531 1.00 86.00 492 ASN A C 1
ATOM 3660 O O . ASN A 1 492 ? 3.612 4.394 3.365 1.00 86.00 492 ASN A O 1
ATOM 3664 N N . GLY A 1 493 ? 4.672 2.537 2.705 1.00 83.81 493 GLY A N 1
ATOM 3665 C CA . GLY A 1 493 ? 4.276 1.783 3.889 1.00 83.81 493 GLY A CA 1
ATOM 3666 C C . GLY A 1 493 ? 4.957 2.292 5.161 1.00 83.81 493 GLY A C 1
ATOM 3667 O O . GLY A 1 493 ? 4.278 2.419 6.175 1.00 83.81 493 GLY A O 1
ATOM 3668 N N . ILE A 1 494 ? 6.236 2.693 5.110 1.00 86.25 494 ILE A N 1
ATOM 3669 C CA . ILE A 1 494 ? 6.923 3.338 6.245 1.00 86.25 494 ILE A CA 1
ATOM 3670 C C . ILE A 1 494 ? 6.238 4.659 6.602 1.00 86.25 494 ILE A C 1
ATOM 3672 O O . ILE A 1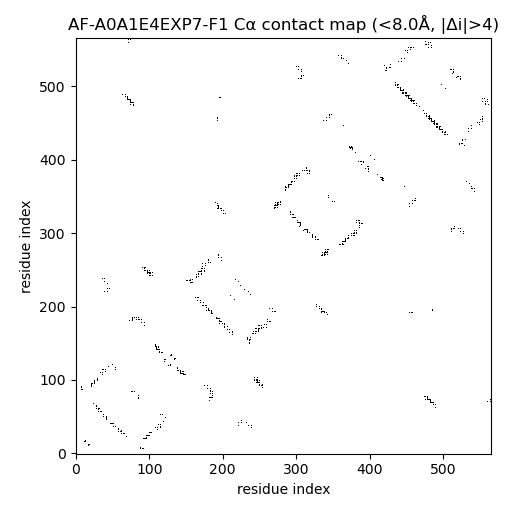 494 ? 5.961 4.904 7.779 1.00 86.25 494 ILE A O 1
ATOM 3676 N N . ALA A 1 495 ? 5.905 5.488 5.607 1.00 86.62 495 ALA A N 1
ATOM 3677 C CA . ALA A 1 495 ? 5.166 6.726 5.838 1.00 86.62 495 ALA A CA 1
ATOM 3678 C C . ALA A 1 495 ? 3.798 6.449 6.486 1.00 86.62 495 ALA A C 1
ATOM 3680 O O . ALA A 1 495 ? 3.454 7.058 7.496 1.00 86.62 495 ALA A O 1
ATOM 3681 N N . THR A 1 496 ? 3.053 5.467 5.975 1.00 82.75 496 THR A N 1
ATOM 3682 C CA . THR A 1 496 ? 1.739 5.077 6.512 1.00 82.75 496 THR A CA 1
ATOM 3683 C C . THR A 1 496 ? 1.834 4.564 7.951 1.00 82.75 496 THR A C 1
ATOM 3685 O O . THR A 1 496 ? 1.037 4.962 8.801 1.00 82.75 496 THR A O 1
ATOM 3688 N N . ILE A 1 497 ? 2.818 3.710 8.249 1.00 83.31 497 ILE A N 1
ATOM 3689 C CA . ILE A 1 497 ? 3.063 3.197 9.604 1.00 83.31 497 ILE A CA 1
ATOM 3690 C C . ILE A 1 497 ? 3.409 4.358 10.538 1.00 83.31 497 ILE A C 1
ATOM 3692 O O . ILE A 1 497 ? 2.799 4.496 11.597 1.00 83.31 497 ILE A O 1
ATOM 3696 N N . THR A 1 498 ? 4.313 5.246 10.125 1.00 84.50 498 THR A N 1
ATOM 3697 C CA . THR A 1 498 ? 4.715 6.407 10.932 1.00 84.50 498 THR A CA 1
ATOM 3698 C C . THR A 1 498 ? 3.532 7.343 11.191 1.00 84.50 498 THR A C 1
ATOM 3700 O O . THR A 1 498 ? 3.339 7.780 12.325 1.00 84.50 498 THR A O 1
ATOM 3703 N N . LEU A 1 499 ? 2.678 7.586 10.188 1.00 83.44 499 LEU A N 1
ATOM 3704 C CA . LEU A 1 499 ? 1.441 8.358 10.349 1.00 83.44 499 LEU A CA 1
ATOM 3705 C C . LEU A 1 499 ? 0.523 7.723 11.404 1.00 83.44 499 LEU A C 1
ATOM 3707 O O . LEU A 1 499 ? 0.055 8.411 12.313 1.00 83.44 499 LEU A O 1
ATOM 3711 N N . SER A 1 500 ? 0.334 6.403 11.324 1.00 78.44 500 SER A N 1
ATOM 3712 C CA . SER A 1 500 ? -0.535 5.652 12.237 1.00 78.44 500 SER A CA 1
ATOM 3713 C C . SER A 1 500 ? -0.006 5.566 13.672 1.00 78.44 500 SER A C 1
ATOM 3715 O O . SER A 1 500 ? -0.793 5.448 14.607 1.00 78.44 500 SER A O 1
ATOM 3717 N N . LEU A 1 501 ? 1.314 5.650 13.864 1.00 78.81 501 LEU A N 1
ATOM 3718 C CA . LEU A 1 501 ? 1.952 5.572 15.181 1.00 78.81 501 LEU A CA 1
ATOM 3719 C C . LEU A 1 501 ? 2.134 6.946 15.838 1.00 78.81 501 LEU A C 1
ATOM 3721 O O . LEU A 1 501 ? 2.066 7.053 17.060 1.00 78.81 501 LEU A O 1
ATOM 3725 N N . VAL A 1 502 ? 2.366 7.999 15.049 1.00 78.75 502 VAL A N 1
ATOM 3726 C CA . VAL A 1 502 ? 2.715 9.334 15.565 1.00 78.75 502 VAL A CA 1
ATOM 3727 C C . VAL A 1 502 ? 1.527 10.297 15.504 1.00 78.75 502 VAL A C 1
ATOM 3729 O O . VAL A 1 502 ? 1.226 10.997 16.479 1.00 78.75 502 VAL A O 1
ATOM 3732 N N . VAL A 1 503 ? 0.830 10.339 14.367 1.00 79.88 503 VAL A N 1
ATOM 3733 C CA . VAL A 1 503 ? -0.167 11.377 14.061 1.00 79.88 503 VAL A CA 1
ATOM 3734 C C . VAL A 1 503 ? -1.580 10.923 14.439 1.00 79.88 503 VAL A C 1
ATOM 3736 O O . VAL A 1 503 ? -2.316 11.642 15.126 1.00 79.88 503 VAL A O 1
ATOM 3739 N N . ASP A 1 504 ? -1.979 9.712 14.060 1.00 81.06 504 ASP A N 1
ATOM 3740 C CA . ASP A 1 504 ? -3.347 9.236 14.300 1.00 81.06 504 ASP A CA 1
ATOM 3741 C C . ASP A 1 504 ? -3.735 9.107 15.785 1.00 81.06 504 ASP A C 1
ATOM 3743 O O . ASP A 1 504 ? -4.837 9.555 16.130 1.00 81.06 504 ASP A O 1
ATOM 3747 N N . PRO A 1 505 ? -2.881 8.603 16.702 1.00 79.31 505 PRO A N 1
ATOM 3748 C CA . PRO A 1 505 ? -3.242 8.471 18.114 1.00 79.31 505 PRO A CA 1
ATOM 3749 C C . PRO A 1 505 ? -3.441 9.834 18.778 1.00 79.31 505 PRO A C 1
ATOM 3751 O O . PRO A 1 505 ? -4.411 10.050 19.507 1.00 79.31 505 PRO A O 1
ATOM 3754 N N . SER A 1 506 ? -2.556 10.784 18.469 1.00 81.44 506 SER A N 1
ATOM 3755 C CA . SER A 1 506 ? -2.621 12.160 18.966 1.00 81.44 506 SER A CA 1
ATOM 3756 C C . SER A 1 506 ? -3.899 12.853 18.496 1.00 81.44 506 SER A C 1
ATOM 3758 O O . SER A 1 506 ? -4.628 13.432 19.303 1.00 81.44 506 SER A O 1
ATOM 3760 N N . THR A 1 507 ? -4.229 12.726 17.207 1.00 81.62 507 THR A N 1
ATOM 3761 C CA . THR A 1 507 ? -5.445 13.341 16.657 1.00 81.62 507 THR A CA 1
ATOM 3762 C C . THR A 1 507 ? -6.713 12.689 17.207 1.00 81.62 507 THR A C 1
ATOM 3764 O O . THR A 1 507 ? -7.674 13.385 17.544 1.00 81.62 507 THR A O 1
ATOM 3767 N N . SER A 1 508 ? -6.723 11.362 17.343 1.00 82.81 508 SER A N 1
ATOM 3768 C CA . SER A 1 508 ? -7.860 10.617 17.897 1.00 82.81 508 SER A CA 1
ATOM 3769 C C . SER A 1 508 ? -8.106 10.984 19.360 1.00 82.81 508 SER A C 1
ATOM 3771 O O . SER A 1 508 ? -9.250 11.198 19.757 1.00 82.81 508 SER A O 1
ATOM 3773 N N . ARG A 1 509 ? -7.035 11.162 20.147 1.00 83.62 509 ARG A N 1
ATOM 3774 C CA . ARG A 1 509 ? -7.121 11.628 21.536 1.00 83.62 509 ARG A CA 1
ATOM 3775 C C . ARG A 1 509 ? -7.722 13.028 21.637 1.00 83.62 509 ARG A C 1
ATOM 3777 O O . ARG A 1 509 ? -8.597 13.234 22.472 1.00 83.62 509 ARG A O 1
ATOM 3784 N N . ILE A 1 510 ? -7.286 13.975 20.800 1.00 85.44 510 ILE A N 1
ATOM 3785 C CA . ILE A 1 510 ? -7.861 15.333 20.769 1.00 85.44 510 ILE A CA 1
ATOM 3786 C C . ILE A 1 510 ? -9.346 15.266 20.391 1.00 85.44 510 ILE A C 1
ATOM 3788 O O . ILE A 1 510 ? -10.176 15.887 21.048 1.00 85.44 510 ILE A O 1
ATOM 3792 N N . THR A 1 511 ? -9.689 14.451 19.391 1.00 85.94 511 THR A N 1
ATOM 3793 C CA . THR A 1 511 ? -11.072 14.260 18.931 1.00 85.94 511 THR A CA 1
ATOM 3794 C C . THR A 1 511 ? -11.976 13.726 20.050 1.00 85.94 511 THR A C 1
ATOM 3796 O O . THR A 1 511 ? -13.042 14.292 20.289 1.00 85.94 511 THR A O 1
ATOM 3799 N N . ASP A 1 512 ? -11.557 12.683 20.780 1.00 84.50 512 ASP A N 1
ATOM 3800 C CA . ASP A 1 512 ? -12.359 12.134 21.887 1.00 84.50 512 ASP A CA 1
ATOM 3801 C C . ASP A 1 512 ? -12.443 13.105 23.076 1.00 84.50 512 ASP A C 1
ATOM 3803 O O . ASP A 1 512 ? -13.504 13.248 23.679 1.00 84.50 512 ASP A O 1
ATOM 3807 N N . GLN A 1 513 ? -11.367 13.838 23.383 1.00 87.12 513 GLN A N 1
ATOM 3808 C CA . GLN A 1 513 ? -11.378 14.844 24.451 1.00 87.12 513 GLN A CA 1
ATOM 3809 C C . GLN A 1 513 ? -12.322 16.013 24.144 1.00 87.12 513 GLN A C 1
ATOM 3811 O O . GLN A 1 513 ? -13.071 16.419 25.029 1.00 87.12 513 GLN A O 1
ATOM 3816 N N . CYS A 1 514 ? -12.340 16.518 22.907 1.00 87.06 514 CYS A N 1
ATOM 3817 C CA . CYS A 1 514 ? -13.292 17.551 22.497 1.00 87.06 514 CYS A CA 1
ATOM 3818 C C . CYS A 1 514 ? -14.737 17.036 22.504 1.00 87.06 514 CYS A C 1
ATOM 3820 O O . CYS A 1 514 ? -15.649 17.772 22.858 1.00 87.06 514 CYS A O 1
ATOM 3822 N N . ARG A 1 515 ? -14.963 15.766 22.142 1.00 85.31 515 ARG A N 1
ATOM 3823 C CA . ARG A 1 515 ? -16.301 15.156 22.179 1.00 85.31 515 ARG A CA 1
ATOM 3824 C C . ARG A 1 515 ? -16.847 15.027 23.601 1.00 85.31 515 ARG A C 1
ATOM 3826 O O . ARG A 1 515 ? -18.046 15.186 23.798 1.00 85.31 515 ARG A O 1
ATOM 3833 N N . ARG A 1 516 ? -15.988 14.697 24.569 1.00 87.00 516 ARG A N 1
ATOM 3834 C CA . ARG A 1 516 ? -16.349 14.593 25.994 1.00 87.00 516 ARG A CA 1
ATOM 3835 C C . ARG A 1 516 ? -16.413 15.952 26.698 1.00 87.00 516 ARG A C 1
ATOM 3837 O O . ARG A 1 516 ? -16.469 15.976 27.917 1.00 87.00 516 ARG A O 1
ATOM 3844 N N . ASP A 1 517 ? -16.342 17.054 25.949 1.00 85.88 517 ASP A N 1
ATOM 3845 C CA . ASP A 1 517 ? -16.300 18.427 26.462 1.00 85.88 517 ASP A CA 1
ATOM 3846 C C . ASP A 1 517 ? -15.102 18.710 27.409 1.00 85.88 517 ASP A C 1
ATOM 3848 O O . ASP A 1 517 ? -15.042 19.748 28.062 1.00 85.88 517 ASP A O 1
ATOM 3852 N N . ASN A 1 518 ? -14.081 17.837 27.423 1.00 86.44 518 ASN A N 1
ATOM 3853 C CA . ASN A 1 518 ? -12.836 18.015 28.191 1.00 86.44 518 ASN A CA 1
ATOM 3854 C C . ASN A 1 518 ? -11.855 18.994 27.521 1.00 86.44 518 ASN A C 1
ATOM 3856 O O . ASN A 1 518 ? -10.847 19.379 28.114 1.00 86.44 518 ASN A O 1
ATOM 3860 N N . ARG A 1 519 ? -12.099 19.344 26.255 1.00 86.62 519 ARG A N 1
ATOM 3861 C CA . ARG A 1 519 ? -11.354 20.339 25.477 1.00 86.62 519 ARG A CA 1
ATOM 3862 C C . ARG A 1 519 ? -12.324 21.166 24.636 1.00 86.62 519 ARG A C 1
ATOM 3864 O O . ARG A 1 519 ? -13.316 20.616 24.156 1.00 86.62 519 ARG A O 1
ATOM 3871 N N . PRO A 1 520 ? -12.037 22.452 24.383 1.00 88.25 520 PRO A N 1
ATOM 3872 C CA . PRO A 1 520 ? -12.906 23.291 23.568 1.00 88.25 520 PRO A CA 1
ATOM 3873 C C . PRO A 1 520 ? -12.927 22.835 22.100 1.00 88.25 520 PRO A C 1
ATOM 3875 O O . PRO A 1 520 ? -11.936 22.329 21.572 1.00 88.25 520 PRO A O 1
ATOM 3878 N N . LEU A 1 521 ? -14.035 23.102 21.397 1.00 86.00 521 LEU A N 1
ATOM 3879 C CA . LEU A 1 521 ? -14.182 22.837 19.954 1.00 86.00 521 LEU A CA 1
ATOM 3880 C C . LEU A 1 521 ? -13.121 23.562 19.101 1.00 86.00 521 LEU A C 1
ATOM 3882 O O . LEU A 1 521 ? -12.794 23.119 18.001 1.00 86.00 521 LEU A O 1
ATOM 3886 N N . GLY A 1 522 ? -12.573 24.674 19.599 1.00 85.75 522 GLY A N 1
ATOM 3887 C CA . GLY A 1 522 ? -11.467 25.378 18.950 1.00 85.75 522 GLY A CA 1
ATOM 3888 C C . GLY A 1 522 ? -10.254 24.475 18.718 1.00 85.75 522 GLY A C 1
ATOM 3889 O O . GLY A 1 522 ? -9.690 24.499 17.633 1.00 85.75 522 GLY A O 1
ATOM 3890 N N . ASP A 1 523 ? -9.919 23.593 19.663 1.00 86.88 523 ASP A N 1
ATOM 3891 C CA . ASP A 1 523 ? -8.707 22.769 19.590 1.00 86.88 523 ASP A CA 1
ATOM 3892 C C . ASP A 1 523 ? -8.737 21.769 18.420 1.00 86.88 523 ASP A C 1
ATOM 3894 O O . ASP A 1 523 ? -7.714 21.554 17.763 1.00 86.88 523 ASP A O 1
ATOM 3898 N N . ILE A 1 524 ? -9.897 21.177 18.103 1.00 88.69 524 ILE A N 1
ATOM 3899 C CA . ILE A 1 524 ? -10.015 20.266 16.951 1.00 88.69 524 ILE A CA 1
ATOM 3900 C C . ILE A 1 524 ? -9.973 21.028 15.621 1.00 88.69 524 ILE A C 1
ATOM 3902 O O . ILE A 1 524 ? -9.375 20.540 14.662 1.00 88.69 524 ILE A O 1
ATOM 3906 N N . LYS A 1 525 ? -10.537 22.244 15.566 1.00 89.94 525 LYS A N 1
ATOM 3907 C CA . LYS A 1 525 ? -10.443 23.128 14.392 1.00 89.94 525 LYS A CA 1
ATOM 3908 C C . LYS A 1 525 ? -8.994 23.547 14.147 1.00 89.94 525 LYS A C 1
ATOM 3910 O O . LYS A 1 525 ? -8.511 23.417 13.026 1.00 89.94 525 LYS A O 1
ATOM 3915 N N . THR A 1 526 ? -8.284 23.942 15.205 1.00 89.06 526 THR A N 1
ATOM 3916 C CA . THR A 1 526 ? -6.847 24.244 15.180 1.00 89.06 526 THR A CA 1
ATOM 3917 C C . THR A 1 526 ? -6.052 23.035 14.700 1.00 89.06 526 THR A C 1
ATOM 3919 O O . THR A 1 526 ? -5.229 23.154 13.796 1.00 89.06 526 THR A O 1
ATOM 3922 N N . THR A 1 527 ? -6.348 21.845 15.227 1.00 89.75 527 THR A N 1
ATOM 3923 C CA . THR A 1 527 ? -5.671 20.604 14.824 1.00 89.75 527 THR A CA 1
ATOM 3924 C C . THR A 1 527 ? -5.879 20.298 13.346 1.00 89.75 527 THR A C 1
ATOM 3926 O O . THR A 1 527 ? -4.909 20.043 12.638 1.00 89.75 527 THR A O 1
ATOM 3929 N N . ALA A 1 528 ? -7.115 20.363 12.850 1.00 89.88 528 ALA A N 1
ATOM 3930 C CA . ALA A 1 528 ? -7.405 20.122 11.440 1.00 89.88 528 ALA A CA 1
ATOM 3931 C C . ALA A 1 528 ? -6.724 21.147 10.522 1.00 89.88 528 ALA A C 1
ATOM 3933 O O . ALA A 1 528 ? -6.145 20.763 9.506 1.00 89.88 528 ALA A O 1
ATOM 3934 N N . LEU A 1 529 ? -6.737 22.428 10.904 1.00 90.94 529 LEU A N 1
ATOM 3935 C CA . LEU A 1 529 ? -6.088 23.493 10.146 1.00 90.94 529 LEU A CA 1
ATOM 3936 C C . LEU A 1 529 ? -4.570 23.289 10.064 1.00 90.94 529 LEU A C 1
ATOM 3938 O O . LEU A 1 529 ? -4.008 23.328 8.973 1.00 90.94 529 LEU A O 1
ATOM 3942 N N . PHE A 1 530 ? -3.899 23.029 11.190 1.00 89.81 530 PHE A N 1
ATOM 3943 C CA . PHE A 1 530 ? -2.446 22.844 11.202 1.00 89.81 530 PHE A CA 1
ATOM 3944 C C . PHE A 1 530 ? -1.997 21.516 10.589 1.00 89.81 530 PHE A C 1
ATOM 3946 O O . PHE A 1 530 ? -0.909 21.456 10.023 1.00 89.81 530 PHE A O 1
ATOM 3953 N N . LEU A 1 531 ? -2.823 20.468 10.624 1.00 90.12 531 LEU A N 1
ATOM 3954 C CA . LEU A 1 531 ? -2.557 19.247 9.863 1.00 90.12 531 LEU A CA 1
ATOM 3955 C C . LEU A 1 531 ? -2.651 19.485 8.351 1.00 90.12 531 LEU A C 1
ATOM 3957 O O . LEU A 1 531 ? -1.809 18.979 7.612 1.00 90.12 531 LEU A O 1
ATOM 3961 N N . MET A 1 532 ? -3.615 20.292 7.900 1.00 91.19 532 MET A N 1
ATOM 3962 C CA . MET A 1 532 ? -3.736 20.709 6.498 1.00 91.19 532 MET A CA 1
ATOM 3963 C C . MET A 1 532 ? -2.597 21.631 6.055 1.00 91.19 532 MET A C 1
ATOM 3965 O O . MET A 1 532 ? -2.028 21.441 4.981 1.00 91.19 532 MET A O 1
ATOM 3969 N N . LEU A 1 533 ? -2.197 22.585 6.898 1.00 91.62 533 LEU A N 1
ATOM 3970 C CA . LEU A 1 533 ? -0.983 23.374 6.672 1.00 91.62 533 LEU A CA 1
ATOM 3971 C C . LEU A 1 533 ? 0.257 22.480 6.646 1.00 91.62 533 LEU A C 1
ATOM 3973 O O . LEU A 1 533 ? 1.147 22.688 5.828 1.00 91.62 533 LEU A O 1
ATOM 3977 N N . GLY A 1 534 ? 0.300 21.456 7.498 1.00 91.94 534 GLY A N 1
ATOM 3978 C CA . GLY A 1 534 ? 1.365 20.466 7.501 1.00 91.94 534 GLY A CA 1
ATOM 3979 C C . GLY A 1 534 ? 1.389 19.610 6.234 1.00 91.94 534 GLY A C 1
ATOM 3980 O O . GLY A 1 534 ? 2.466 19.275 5.756 1.00 91.94 534 GLY A O 1
ATOM 3981 N N . MET A 1 535 ? 0.227 19.313 5.649 1.00 92.31 535 MET A N 1
ATOM 3982 C CA . MET A 1 535 ? 0.115 18.649 4.350 1.00 92.31 535 MET A CA 1
ATOM 3983 C C . MET A 1 535 ? 0.688 19.515 3.230 1.00 92.31 535 MET A C 1
ATOM 3985 O O . MET A 1 535 ? 1.548 19.040 2.496 1.00 92.31 535 MET A O 1
ATOM 3989 N N . LEU A 1 536 ? 0.304 20.794 3.160 1.00 95.12 536 LEU A N 1
ATOM 3990 C CA . LEU A 1 536 ? 0.889 21.753 2.216 1.00 95.12 536 LEU A CA 1
ATOM 3991 C C . LEU A 1 536 ? 2.404 21.921 2.431 1.00 95.12 536 LEU A C 1
ATOM 3993 O O . LEU A 1 536 ? 3.184 21.915 1.482 1.00 95.12 536 LEU A O 1
ATOM 3997 N N . GLY A 1 537 ? 2.839 22.032 3.687 1.00 94.88 537 GLY A N 1
ATOM 3998 C CA . GLY A 1 537 ? 4.254 22.094 4.044 1.00 94.88 537 GLY A CA 1
ATOM 3999 C C . GLY A 1 537 ? 5.008 20.836 3.612 1.00 94.88 537 GLY A C 1
ATOM 4000 O O . GLY A 1 537 ? 6.092 20.939 3.051 1.00 94.88 537 GLY A O 1
ATOM 4001 N N . GLY A 1 538 ? 4.420 19.654 3.800 1.00 94.19 538 GLY A N 1
ATOM 4002 C CA . GLY A 1 538 ? 4.992 18.372 3.394 1.00 94.19 538 GLY A CA 1
ATOM 4003 C C . GLY A 1 538 ? 5.124 18.232 1.876 1.00 94.19 538 GLY A C 1
ATOM 4004 O O . GLY A 1 538 ? 6.174 17.802 1.392 1.00 94.19 538 GLY A O 1
ATOM 4005 N N . THR A 1 539 ? 4.118 18.640 1.098 1.00 94.69 539 THR A N 1
ATOM 4006 C CA . THR A 1 539 ? 4.180 18.607 -0.376 1.00 94.69 539 THR A CA 1
ATOM 4007 C C . THR A 1 539 ? 5.180 19.626 -0.933 1.00 94.69 539 THR A C 1
ATOM 4009 O O . THR A 1 539 ? 5.860 19.348 -1.918 1.00 94.69 539 THR A O 1
ATOM 4012 N N . LEU A 1 540 ? 5.347 20.787 -0.291 1.00 96.19 540 LEU A N 1
ATOM 4013 C CA . LEU A 1 540 ? 6.402 21.743 -0.647 1.00 96.19 540 LEU A CA 1
ATOM 4014 C C . LEU A 1 540 ? 7.788 21.206 -0.282 1.00 96.19 540 LEU A C 1
ATOM 4016 O O . LEU A 1 540 ? 8.706 21.242 -1.096 1.00 96.19 540 LEU A O 1
ATOM 4020 N N . LEU A 1 541 ? 7.930 20.628 0.910 1.00 95.75 541 LEU A N 1
ATOM 4021 C CA . LEU A 1 541 ? 9.171 20.011 1.372 1.00 95.75 541 LEU A CA 1
ATOM 4022 C C . LEU A 1 541 ? 9.586 18.823 0.483 1.00 95.75 541 LEU A C 1
ATOM 4024 O O . LEU A 1 541 ? 10.773 18.593 0.258 1.00 95.75 541 LEU A O 1
ATOM 4028 N N . SER A 1 542 ? 8.607 18.125 -0.098 1.00 95.50 542 SER A N 1
ATOM 4029 C CA . SER A 1 542 ? 8.817 17.068 -1.097 1.00 95.50 542 SER A CA 1
ATOM 4030 C C . SER A 1 542 ? 9.583 17.553 -2.324 1.00 95.50 542 SER A C 1
ATOM 4032 O O . SER A 1 542 ? 10.384 16.799 -2.861 1.00 95.50 542 SER A O 1
ATOM 4034 N N . GLN A 1 543 ? 9.384 18.802 -2.759 1.00 94.69 543 GLN A N 1
ATOM 4035 C CA . GLN A 1 543 ? 10.122 19.370 -3.895 1.00 94.69 543 GLN A CA 1
ATOM 4036 C C . GLN A 1 543 ? 11.619 19.465 -3.609 1.00 94.69 543 GLN A C 1
ATOM 4038 O O . GLN A 1 543 ? 12.445 19.208 -4.486 1.00 94.69 543 GLN A O 1
ATOM 4043 N N . VAL A 1 544 ? 11.971 19.826 -2.376 1.00 93.81 544 VAL A N 1
ATOM 4044 C CA . VAL A 1 544 ? 13.364 19.982 -1.950 1.00 93.81 544 VAL A CA 1
ATOM 4045 C C . VAL A 1 544 ? 14.024 18.613 -1.802 1.00 93.81 544 VAL A C 1
ATOM 4047 O O . VAL A 1 544 ? 15.113 18.388 -2.326 1.00 93.81 544 VAL A O 1
ATOM 4050 N N . PHE A 1 545 ? 13.343 17.668 -1.151 1.00 94.06 545 PHE A N 1
ATOM 4051 C CA . PHE A 1 545 ? 13.892 16.335 -0.901 1.00 94.06 545 PHE A CA 1
ATOM 4052 C C . PHE A 1 545 ? 13.751 15.347 -2.065 1.00 94.06 545 PHE A C 1
ATOM 4054 O O . PHE A 1 545 ? 14.263 14.234 -1.967 1.00 94.06 545 PHE A O 1
ATOM 4061 N N . PHE A 1 546 ? 13.119 15.727 -3.178 1.00 95.25 546 PHE A N 1
ATOM 4062 C CA . PHE A 1 546 ? 12.879 14.808 -4.292 1.00 95.25 546 PHE A CA 1
ATOM 4063 C C . PHE A 1 546 ? 14.166 14.166 -4.837 1.00 95.25 546 PHE A C 1
ATOM 4065 O O . PHE A 1 546 ? 14.266 12.942 -4.921 1.00 95.25 546 PHE A O 1
ATOM 4072 N N . THR A 1 547 ? 15.181 14.975 -5.154 1.00 93.31 547 THR A N 1
ATOM 4073 C CA . THR A 1 547 ? 16.468 14.485 -5.674 1.00 93.31 547 THR A CA 1
ATOM 4074 C C . THR A 1 547 ? 17.238 13.631 -4.658 1.00 93.31 547 THR A C 1
ATOM 4076 O O . THR A 1 547 ? 17.639 12.526 -5.034 1.00 93.31 547 THR A O 1
ATOM 4079 N N . PRO A 1 548 ? 17.440 14.042 -3.384 1.00 94.69 548 PRO A N 1
ATOM 4080 C CA . PRO A 1 548 ? 18.125 13.178 -2.422 1.00 94.69 548 PRO A CA 1
ATOM 4081 C C . PRO A 1 548 ? 17.346 11.887 -2.143 1.00 94.69 548 PRO A C 1
ATOM 4083 O O . PRO A 1 548 ? 17.963 10.832 -2.014 1.00 94.69 548 PRO A O 1
ATOM 4086 N N . ALA A 1 549 ? 16.009 11.923 -2.132 1.00 93.69 549 ALA A N 1
ATOM 4087 C CA . ALA A 1 549 ? 15.195 10.717 -2.002 1.00 93.69 549 ALA A CA 1
ATOM 4088 C C . ALA A 1 549 ? 15.376 9.765 -3.195 1.00 93.69 549 ALA A C 1
ATOM 4090 O O . ALA A 1 549 ? 15.549 8.565 -2.988 1.00 93.69 549 ALA A O 1
ATOM 4091 N N . ARG A 1 550 ? 15.407 10.279 -4.435 1.00 95.12 550 ARG A N 1
ATOM 4092 C CA . ARG A 1 550 ? 15.710 9.474 -5.631 1.00 95.12 550 ARG A CA 1
ATOM 4093 C C . ARG A 1 550 ? 17.067 8.780 -5.497 1.00 95.12 550 ARG A C 1
ATOM 4095 O O . ARG A 1 550 ? 17.145 7.574 -5.708 1.00 95.12 550 ARG A O 1
ATOM 4102 N N . LEU A 1 551 ? 18.117 9.523 -5.138 1.00 94.69 551 LEU A N 1
ATOM 4103 C CA . LEU A 1 551 ? 19.478 8.986 -4.991 1.00 94.69 551 LEU A CA 1
ATOM 4104 C C . LEU A 1 551 ? 19.559 7.916 -3.893 1.00 94.69 551 LEU A C 1
ATOM 4106 O O . LEU A 1 551 ? 20.175 6.871 -4.094 1.00 94.69 551 LEU A O 1
ATOM 4110 N N . LEU A 1 552 ? 18.893 8.144 -2.758 1.00 94.62 552 LEU A N 1
ATOM 4111 C CA . LEU A 1 552 ? 18.797 7.163 -1.679 1.00 94.62 552 LEU A CA 1
ATOM 4112 C C . LEU A 1 552 ? 18.140 5.864 -2.172 1.00 94.62 552 LEU A C 1
ATOM 4114 O O . LEU A 1 552 ? 18.682 4.783 -1.956 1.00 94.62 552 LEU A O 1
ATOM 4118 N N . ILE A 1 553 ? 17.009 5.964 -2.879 1.00 94.25 553 ILE A N 1
ATOM 4119 C CA . ILE A 1 553 ? 16.301 4.795 -3.420 1.00 94.25 553 ILE A CA 1
ATOM 4120 C C . ILE A 1 553 ? 17.163 4.060 -4.452 1.00 94.25 553 ILE A C 1
ATOM 4122 O O . ILE A 1 553 ? 17.214 2.832 -4.420 1.00 94.25 553 ILE A O 1
ATOM 4126 N N . GLN A 1 554 ? 17.876 4.778 -5.327 1.00 93.94 554 GLN A N 1
ATOM 4127 C CA . GLN A 1 554 ? 18.820 4.171 -6.273 1.00 93.94 554 GLN A CA 1
ATOM 4128 C C . GLN A 1 554 ? 19.906 3.379 -5.547 1.00 93.94 554 GLN A C 1
ATOM 4130 O O . GLN A 1 554 ? 20.153 2.224 -5.890 1.00 93.94 554 GLN A O 1
ATOM 4135 N N . HIS A 1 555 ? 20.517 3.969 -4.518 1.00 93.06 555 HIS A N 1
ATOM 4136 C CA . HIS A 1 555 ? 21.563 3.307 -3.747 1.00 93.06 555 HIS A CA 1
ATOM 4137 C C . HIS A 1 555 ? 21.036 2.056 -3.033 1.00 93.06 555 HIS A C 1
ATOM 4139 O O . HIS A 1 555 ? 21.639 0.988 -3.133 1.00 93.06 555 HIS A O 1
ATOM 4145 N N . CYS A 1 556 ? 19.871 2.148 -2.384 1.00 91.38 556 CYS A N 1
ATOM 4146 C CA . CYS A 1 556 ? 19.219 0.998 -1.759 1.00 91.38 556 CYS A CA 1
ATOM 4147 C C . CYS A 1 556 ? 18.880 -0.101 -2.774 1.00 91.38 556 CYS A C 1
ATOM 4149 O O . CYS A 1 556 ? 19.066 -1.278 -2.479 1.00 91.38 556 CYS A O 1
ATOM 4151 N N . ALA A 1 557 ? 18.405 0.260 -3.967 1.00 91.12 557 ALA A N 1
ATOM 4152 C CA . ALA A 1 557 ? 18.060 -0.703 -5.007 1.00 91.12 557 ALA A CA 1
ATOM 4153 C C . ALA A 1 557 ? 19.290 -1.433 -5.563 1.00 91.12 557 ALA A C 1
ATOM 4155 O O . ALA A 1 557 ? 19.241 -2.646 -5.751 1.00 91.12 557 ALA A O 1
ATOM 4156 N N . VAL A 1 558 ? 20.402 -0.722 -5.774 1.00 89.94 558 VAL A N 1
ATOM 4157 C CA . VAL A 1 558 ? 21.678 -1.335 -6.176 1.00 89.94 558 VAL A CA 1
ATOM 4158 C C . VAL A 1 558 ? 22.226 -2.223 -5.058 1.00 89.94 558 VAL A C 1
ATOM 4160 O O . VAL A 1 558 ? 22.698 -3.324 -5.331 1.00 89.94 558 VAL A O 1
ATOM 4163 N N . LEU A 1 559 ? 22.115 -1.810 -3.793 1.00 88.25 559 LEU A N 1
ATOM 4164 C CA . LEU A 1 559 ? 22.512 -2.638 -2.651 1.00 88.25 559 LEU A CA 1
ATOM 4165 C C . LEU A 1 559 ? 21.681 -3.927 -2.578 1.00 88.25 559 LEU A C 1
ATOM 4167 O O . LEU A 1 559 ? 22.236 -5.008 -2.411 1.00 88.25 559 LEU A O 1
ATOM 4171 N N . LEU A 1 560 ? 20.364 -3.838 -2.777 1.00 84.50 560 LEU A N 1
ATOM 4172 C CA . LEU A 1 560 ? 19.486 -5.009 -2.849 1.00 84.50 560 LEU A CA 1
ATOM 4173 C C . LEU A 1 560 ? 19.859 -5.922 -4.023 1.00 84.50 560 LEU A C 1
ATOM 4175 O O . LEU A 1 560 ? 19.974 -7.130 -3.838 1.00 84.50 560 LEU A O 1
ATOM 4179 N N . ALA A 1 561 ? 20.097 -5.358 -5.209 1.00 80.69 561 ALA A N 1
ATOM 4180 C CA . ALA A 1 561 ? 20.477 -6.122 -6.395 1.00 80.69 561 ALA A CA 1
ATOM 4181 C C . ALA A 1 561 ? 21.862 -6.779 -6.265 1.00 80.69 561 ALA A C 1
ATOM 4183 O O . ALA A 1 561 ? 22.054 -7.886 -6.749 1.00 80.69 561 ALA A O 1
ATOM 4184 N N . THR A 1 562 ? 22.814 -6.136 -5.584 1.00 77.88 562 THR A N 1
ATOM 4185 C CA . THR A 1 562 ? 24.159 -6.689 -5.336 1.00 77.88 562 THR A CA 1
ATOM 4186 C C . THR A 1 562 ? 24.178 -7.705 -4.200 1.00 77.88 562 THR A C 1
ATOM 4188 O O . THR A 1 562 ? 24.905 -8.690 -4.293 1.00 77.88 562 THR A O 1
ATOM 4191 N N . PHE A 1 563 ? 23.354 -7.533 -3.161 1.00 70.88 563 PHE A N 1
ATOM 4192 C CA . PHE A 1 563 ? 23.098 -8.579 -2.165 1.00 70.88 563 PHE A CA 1
ATOM 4193 C C . PHE A 1 563 ? 22.497 -9.825 -2.827 1.00 70.88 563 PHE A C 1
ATOM 4195 O O . PHE A 1 563 ? 22.887 -10.943 -2.516 1.00 70.88 563 PHE A O 1
ATOM 4202 N N . LEU A 1 564 ? 21.614 -9.617 -3.806 1.00 57.97 564 LEU A N 1
ATOM 4203 C CA . LEU A 1 564 ? 21.097 -10.646 -4.706 1.00 57.97 564 LEU A CA 1
ATOM 4204 C C . LEU A 1 564 ? 22.066 -11.027 -5.835 1.00 57.97 564 LEU A C 1
ATOM 4206 O O . LEU A 1 564 ? 21.671 -11.799 -6.692 1.00 57.97 564 LEU A O 1
ATOM 4210 N N . GLY A 1 565 ? 23.269 -10.457 -5.907 1.00 52.88 565 GLY A N 1
ATOM 4211 C CA . GLY A 1 565 ? 24.264 -10.677 -6.964 1.00 52.88 565 GLY A CA 1
ATOM 4212 C C . GLY A 1 565 ? 25.499 -11.441 -6.479 1.00 52.88 565 GLY A C 1
ATOM 4213 O O . GLY A 1 565 ? 26.254 -11.955 -7.306 1.00 52.88 565 GLY A O 1
ATOM 4214 N N . LYS A 1 566 ? 25.656 -11.591 -5.159 1.00 41.59 566 LYS A N 1
ATOM 4215 C CA . LYS A 1 566 ? 26.688 -12.407 -4.504 1.00 41.59 566 LYS A CA 1
ATOM 4216 C C . LYS A 1 566 ? 26.178 -13.769 -4.052 1.00 41.59 566 LYS A C 1
ATOM 4218 O O . LYS A 1 566 ? 24.944 -13.993 -4.112 1.00 41.59 566 LYS A O 1
#

pLDDT: mean 87.07, std 8.35, range [33.06, 96.69]

Radius of gyration: 24.79 Å; Cα contacts (8 Å, |Δi|>4): 870; chains: 1; bounding box: 61×64×60 Å

Foldseek 3Di:
DDDDDPPLPCVLVVQVLLVVLLQLLLQLLLLCLLLLLLLLLCLVLVPNVLSVVVSVVSNLVSLLSVLQSLLLLLLQLQFDPDLVSLLSSLLSSLVSSLVSLVVNLVLSQLSNQLSNLSSVCCVPPNPVVCVDVVSVVVSVVSSVDGHCLVDDPPPQQPPDPQLLVLLLQLLLLQSQLQSLLSSLLSVCVLLNLLSNLLSLLSNVVSVVSCVPRHVVSLVVQSVCSSVVVGPSSNSSSSSSSSSVSNSSSSVVSSVCNVVSNVVSNVSSCVLLVCLVVCLVDVPVLLVLLLVLLLLLLLLLLLLLLCQVVVPNPLSVVVNVVSVSVSSNSVSVSLSNLSSNLSVCLVVVNLVSLLVSLLSSLVSSLNSLVVSQQCSQLSNLLSNVLSVVCVVVVDNVVSVVVVPDPVCVVVSVVSGDGGDLPPDDPVLVVVADPQQLVLLLQLLLLQSQLLSLLSSLLSVLSSVLVVCVVVVHDSSLSNSLSSSSNSCSSVSNSVSVVSCVVRHVVRLVVQSVCSNVVVDPSNNSSNSSSSSSVSNSSSSVVNSVCNVVSSVVSNVVSSVSSVVSVD